Protein AF-0000000066747211 (afdb_homodimer)

Nearest PDB structures (foldseek):
  8fq9-assembly1_A  TM=8.163E-01  e=2.518E-02  Salmonella enterica subsp. enterica serovar Typhimurium
  8tth-assembly1_A  TM=6.979E-01  e=4.435E-02  Staphylococcus aureus
  8wll-assembly1_A  TM=6.899E-01  e=3.371E-01  Homo sapiens
  6btx-assembly1_A  TM=6.266E-01  e=4.268E-01  Bdellovibrio bacteriovorus HD100
  7y1q-assembly1_A  TM=5.645E-01  e=2.816E+00  Mus musculus

Secondary structure (DSSP, 8-state):
-HHHHHHHHHHHTSPPPHHHHHHHHHTTHHHHHHHHHHHHHHHHHHHHHT--HHHHHHHHHHHHHHHHHHHHHHHHHHHHH--HHHHHHHHHHHHHHHHHHHSS--HHHHHHT---HHHHHHHHHHHHHHHHHHHHHHHHHHHHHHHHH---HHHHHHHHHHHHHHHHHHHHHHHHHHHHHHHH-TTS-HHHHHHHH-/-HHHHHHHHHHHTSPPPHHHHHHHHHTTHHHHHHHHHHHHHHHHHHHHHT--HHHHHHHHHHHHHHHHHHHHHHHHHHHHH--HHHHHHHHHHHHHHHHHHHSS--HHHHHHT---HHHHHHHHHHHHHHHHHHHHHHHHHHHHHHHHH---HHHHHHHHHHHHHHHHHHHHHHHHHHHHHHHH-TTS-HHHHHHHH-

InterPro domains:
  IPR036259 MFS transporter superfamily [G3DSA:1.20.1250.20] (20-197)
  IPR036259 MFS transporter superfamily [SSF103473] (18-185)
  IPR039672 Lactose permease-like [PTHR11328] (9-198)

Sequence (396 aa):
MRDNDSSSDAQLDEPLGRVSILSYGSGHMLNDITSSCWFTYLLVFLTDLGLSPGDAAIVMLSGQLADGFTTIFVGELMDRFGHFKLWHAGGSILVAISFSSVFGSCVPCKLMGINTSTLETVGYSTFAAIFNVGWAVTQVAHMSMVNCITSNPTSRVSLVSCRNAFTMVANLSLYGVALVIFTLLQSVNVLVQYRWIAMRDNDSSSDAQLDEPLGRVSILSYGSGHMLNDITSSCWFTYLLVFLTDLGLSPGDAAIVMLSGQLADGFTTIFVGELMDRFGHFKLWHAGGSILVAISFSSVFGSCVPCKLMGINTSTLETVGYSTFAAIFNVGWAVTQVAHMSMVNCITSNPTSRVSLVSCRNAFTMVANLSLYGVALVIFTLLQSVNVLVQYRWIA

pLDDT: mean 93.0, std 8.69, range [41.84, 98.56]

Organism: Zea mays (NCBI:txid4577)

Radius of gyration: 22.65 Å; Cα contacts (8 Å, |Δi|>4): 508; chains: 2; bounding box: 52×70×50 Å

Solvent-accessible surface area (backbone atoms only — not comparable to full-atom values): 19694 Å² total; per-residue (Å²): 116,68,64,60,51,52,51,52,52,50,55,27,48,48,76,70,54,69,66,60,33,51,55,57,12,55,69,51,30,68,56,32,35,51,49,46,46,49,43,49,43,44,52,45,49,38,43,73,75,62,42,50,70,33,48,35,34,49,23,53,36,36,15,51,51,31,23,53,53,34,42,63,51,47,56,57,51,40,69,73,69,45,61,41,66,58,43,25,51,52,13,47,51,39,27,60,58,26,50,59,49,52,67,45,67,49,57,57,26,66,74,69,73,46,92,44,73,67,51,44,38,50,34,43,18,51,31,30,20,49,23,24,34,14,44,28,41,23,50,54,22,54,61,53,42,51,74,72,70,38,68,20,67,68,41,46,51,48,32,53,50,37,29,50,51,34,38,51,48,26,42,51,49,50,42,50,51,44,31,50,49,38,62,70,42,68,88,48,60,65,70,57,50,54,44,68,68,99,117,67,65,59,52,52,53,51,53,50,55,30,47,47,76,69,55,69,66,61,34,52,54,57,13,56,69,51,29,68,55,34,34,52,49,47,48,48,45,49,42,44,53,45,49,37,45,72,72,63,42,50,69,34,49,36,35,49,23,54,38,38,16,50,50,31,23,55,53,37,42,64,51,47,54,56,50,40,69,74,69,47,62,40,66,59,43,25,51,53,12,47,52,40,28,61,58,26,50,59,48,51,67,45,66,47,56,57,27,66,73,69,73,46,90,44,75,66,50,43,38,51,33,44,18,50,31,29,21,50,23,25,34,13,44,26,39,23,52,54,23,54,61,54,42,51,72,72,69,38,70,20,66,69,41,47,52,48,31,52,50,37,28,52,50,34,38,50,50,25,40,51,48,50,41,51,52,44,33,52,47,38,62,73,41,67,88,49,60,66,70,58,50,53,45,68,67,99

Foldseek 3Di:
DVVVVVVVQVVLADADDPVVLLVLLQLCLLLLLLVLLCVPPLLVLCVLVPADNVLSVLLVVLLVVLLVVLLVPLLVVCVVPPPLVVLLVVLSVQLVVLSLQLLDDQPVCVVVVHDDSVSSSVSNSVSSSSNSNSSSSNVSSSLVCLVVRHPHPVNSVSNVVSNVVSSVVSNVVLVVQLVVLCVVPVVDDVSVSSSVSD/DVVVVVVVQVVLADADDPVVLLVLLQLCLLLLLLVLLCVPPLLVLCVLVPADNVLSVLLVVLLVVLLVVLLVPLLVVCVVPPPLVVLLVVLSVQLVVLSLQLLDDQPVCVVVVHDDSVSSSVSNSVSSSSNSNSSSSNVSSSLVCLVVRHPHPVNSVSNVVSNVVSSVVSNVVLVVQLVVLCVVPVVDDVSVSSSVSD

Structure (mmCIF, N/CA/C/O backbone):
data_AF-0000000066747211-model_v1
#
loop_
_entity.id
_entity.type
_entity.pdbx_description
1 polymer 'Major facilitator superfamily protein'
#
loop_
_atom_site.group_PDB
_atom_site.id
_atom_site.type_symbol
_atom_site.label_atom_id
_atom_site.label_alt_id
_atom_site.label_comp_id
_atom_site.label_asym_id
_atom_site.label_entity_id
_atom_site.label_seq_id
_atom_site.pdbx_PDB_ins_code
_atom_site.Cartn_x
_atom_site.Cartn_y
_atom_site.Cartn_z
_atom_site.occupancy
_atom_site.B_iso_or_equiv
_atom_site.auth_seq_id
_atom_site.auth_comp_id
_atom_site.auth_asym_id
_atom_site.auth_atom_id
_atom_site.pdbx_PDB_model_num
ATOM 1 N N . MET A 1 1 ? 21.656 39.344 17.469 1 41.84 1 MET A N 1
ATOM 2 C CA . MET A 1 1 ? 21.328 37.938 17.312 1 41.84 1 MET A CA 1
ATOM 3 C C . MET A 1 1 ? 19.812 37.75 17.203 1 41.84 1 MET A C 1
ATOM 5 O O . MET A 1 1 ? 19.344 36.688 16.797 1 41.84 1 MET A O 1
ATOM 9 N N . ARG A 1 2 ? 19.094 38.562 17.891 1 58.62 2 ARG A N 1
ATOM 10 C CA . ARG A 1 2 ? 17.641 38.531 17.875 1 58.62 2 ARG A CA 1
ATOM 11 C C . ARG A 1 2 ? 17.094 38.969 16.516 1 58.62 2 ARG A C 1
ATOM 13 O O . ARG A 1 2 ? 16.078 38.438 16.047 1 58.62 2 ARG A O 1
ATOM 20 N N . ASP A 1 3 ? 17.703 39.812 15.914 1 57.59 3 ASP A N 1
ATOM 21 C CA . ASP A 1 3 ? 17.203 40.375 14.656 1 57.59 3 ASP A CA 1
ATOM 22 C C . ASP A 1 3 ? 17.328 39.375 13.523 1 57.59 3 ASP A C 1
ATOM 24 O O . ASP A 1 3 ? 16.469 39.312 12.641 1 57.59 3 ASP A O 1
ATOM 28 N N . ASN A 1 4 ? 18.422 38.594 13.539 1 56.56 4 ASN A N 1
ATOM 29 C CA . ASN A 1 4 ? 18.625 37.562 12.516 1 56.56 4 ASN A CA 1
ATOM 30 C C . ASN A 1 4 ? 17.609 36.438 12.641 1 56.56 4 ASN A C 1
ATOM 32 O O . ASN A 1 4 ? 17.188 35.875 11.641 1 56.56 4 ASN A O 1
ATOM 36 N N . ASP A 1 5 ? 17.203 36.219 13.906 1 57.66 5 ASP A N 1
ATOM 37 C CA . ASP A 1 5 ? 16.203 35.188 14.125 1 57.66 5 ASP A CA 1
ATOM 38 C C . ASP A 1 5 ? 14.844 35.594 13.57 1 57.66 5 ASP A C 1
ATOM 40 O O . ASP A 1 5 ? 14.109 34.781 13.023 1 57.66 5 ASP A O 1
ATOM 44 N N . SER A 1 6 ? 14.578 36.906 13.664 1 61.53 6 SER A N 1
ATOM 45 C CA . SER A 1 6 ? 13.305 37.438 13.148 1 61.53 6 SER A CA 1
ATOM 46 C C . SER A 1 6 ? 13.258 37.375 11.633 1 61.53 6 SER A C 1
ATOM 48 O O . SER A 1 6 ? 12.211 37.062 11.047 1 61.53 6 SER A O 1
ATOM 50 N N . SER A 1 7 ? 14.484 37.594 11.047 1 62.22 7 SER A N 1
ATOM 51 C CA . SER A 1 7 ? 14.539 37.562 9.594 1 62.22 7 SER A CA 1
ATOM 52 C C . SER A 1 7 ? 14.406 36.156 9.062 1 62.22 7 SER A C 1
ATOM 54 O O . SER A 1 7 ? 13.789 35.906 8.023 1 62.22 7 SER A O 1
ATOM 56 N N . SER A 1 8 ? 15.031 35.25 9.797 1 62.97 8 SER A N 1
ATOM 57 C CA . SER A 1 8 ? 14.938 33.844 9.391 1 62.97 8 SER A CA 1
ATOM 58 C C . SER A 1 8 ? 13.516 33.312 9.562 1 62.97 8 SER A C 1
ATOM 60 O O . SER A 1 8 ? 13.016 32.594 8.703 1 62.97 8 SER A O 1
ATOM 62 N N . ASP A 1 9 ? 12.898 33.719 10.594 1 65.5 9 ASP A N 1
ATOM 63 C CA . ASP A 1 9 ? 11.523 33.312 10.836 1 65.5 9 ASP A CA 1
ATOM 64 C C . ASP A 1 9 ? 10.578 33.875 9.781 1 65.5 9 ASP A C 1
ATOM 66 O O . ASP A 1 9 ? 9.633 33.219 9.352 1 65.5 9 ASP A O 1
ATOM 70 N N . ALA A 1 10 ? 10.867 35.125 9.398 1 69.44 10 ALA A N 1
ATOM 71 C CA . ALA A 1 10 ? 10.055 35.781 8.375 1 69.44 10 ALA A CA 1
ATOM 72 C C . ALA A 1 10 ? 10.203 35.062 7.027 1 69.44 10 ALA A C 1
ATOM 74 O O . ALA A 1 10 ? 9.234 34.938 6.277 1 69.44 10 ALA A O 1
ATOM 75 N N . GLN A 1 11 ? 11.352 34.656 6.758 1 71.88 11 GLN A N 1
ATOM 76 C CA . GLN A 1 11 ? 11.609 33.969 5.496 1 71.88 11 GLN A CA 1
ATOM 77 C C . GLN A 1 11 ? 10.898 32.625 5.453 1 71.88 11 GLN A C 1
ATOM 79 O O . GLN A 1 11 ? 10.344 32.25 4.422 1 71.88 11 GLN A O 1
ATOM 84 N N . LEU A 1 12 ? 10.844 31.922 6.586 1 79.25 12 LEU A N 1
ATOM 85 C CA . LEU A 1 12 ? 10.172 30.641 6.668 1 79.25 12 LEU A CA 1
ATOM 86 C C . LEU A 1 12 ? 8.656 30.797 6.535 1 79.25 12 LEU A C 1
ATOM 88 O O . LEU A 1 12 ? 7.945 29.844 6.246 1 79.25 12 LEU A O 1
ATOM 92 N N . ASP A 1 13 ? 8.273 32.031 6.52 1 86.62 13 ASP A N 1
ATOM 93 C CA . ASP A 1 13 ? 6.836 32.312 6.465 1 86.62 13 ASP A CA 1
ATOM 94 C C . ASP A 1 13 ? 6.398 32.688 5.051 1 86.62 13 ASP A C 1
ATOM 96 O O . ASP A 1 13 ? 5.203 32.75 4.758 1 86.62 13 ASP A O 1
ATOM 100 N N . GLU A 1 14 ? 7.398 32.938 4.234 1 90.62 14 GLU A N 1
ATOM 101 C CA . GLU A 1 14 ? 7.078 33.312 2.857 1 90.62 14 GLU A CA 1
ATOM 102 C C . GLU A 1 14 ? 6.652 32.094 2.045 1 90.62 14 GLU A C 1
ATOM 104 O O . GLU A 1 14 ? 7.203 31 2.219 1 90.62 14 GLU A O 1
ATOM 109 N N . PRO A 1 15 ? 5.758 32.25 1.077 1 94.12 15 PRO A N 1
ATOM 110 C CA . PRO A 1 15 ? 5.32 31.156 0.226 1 94.12 15 PRO A CA 1
ATOM 111 C C . PRO A 1 15 ? 6.445 30.594 -0.64 1 94.12 15 PRO A C 1
ATOM 113 O O . PRO A 1 15 ? 7.285 31.344 -1.132 1 94.12 15 PRO A O 1
ATOM 116 N N . LEU A 1 16 ? 6.418 29.312 -0.732 1 95.62 16 LEU A N 1
ATOM 117 C CA . LEU A 1 16 ? 7.43 28.609 -1.527 1 95.62 16 LEU A CA 1
ATOM 118 C C . LEU A 1 16 ? 7.129 28.75 -3.018 1 95.62 16 LEU A C 1
ATOM 120 O O . LEU A 1 16 ? 5.969 28.859 -3.414 1 95.62 16 LEU A O 1
ATOM 124 N N . GLY A 1 17 ? 8.242 28.75 -3.73 1 96.12 17 GLY A N 1
ATOM 125 C CA . GLY A 1 17 ? 8.086 28.703 -5.176 1 96.12 17 GLY A CA 1
ATOM 126 C C . GLY A 1 17 ? 7.781 27.312 -5.695 1 96.12 17 GLY A C 1
ATOM 127 O O . GLY A 1 17 ? 7.902 26.328 -4.961 1 96.12 17 GLY A O 1
ATOM 128 N N . ARG A 1 18 ? 7.453 27.234 -6.965 1 97.06 18 ARG A N 1
ATOM 129 C CA . ARG A 1 18 ? 7.051 25.984 -7.602 1 97.06 18 ARG A CA 1
ATOM 130 C C . ARG A 1 18 ? 8.211 24.984 -7.656 1 97.06 18 ARG A C 1
ATOM 132 O O . ARG A 1 18 ? 8.008 23.781 -7.504 1 97.06 18 ARG A O 1
ATOM 139 N N . VAL A 1 19 ? 9.359 25.453 -7.809 1 97.69 19 VAL A N 1
ATOM 140 C CA . VAL A 1 19 ? 10.516 24.578 -7.953 1 97.69 19 VAL A CA 1
ATOM 141 C C . VAL A 1 19 ? 10.773 23.844 -6.645 1 97.69 19 VAL A C 1
ATOM 143 O O . VAL A 1 19 ? 11.07 22.641 -6.648 1 97.69 19 VAL A O 1
ATOM 146 N N . SER A 1 20 ? 10.648 24.547 -5.605 1 97.06 20 SER A N 1
ATOM 147 C CA . SER A 1 20 ? 10.844 23.938 -4.293 1 97.06 20 SER A CA 1
ATOM 148 C C . SER A 1 20 ? 9.773 22.891 -4.004 1 97.06 20 SER A C 1
ATOM 150 O O . SER A 1 20 ? 10.078 21.812 -3.492 1 97.06 20 SER A O 1
ATOM 152 N N . ILE A 1 21 ? 8.57 23.156 -4.391 1 98 21 ILE A N 1
ATOM 153 C CA . ILE A 1 21 ? 7.445 22.25 -4.16 1 98 21 ILE A CA 1
ATOM 154 C C . ILE A 1 21 ? 7.609 20.984 -4.996 1 98 21 ILE A C 1
ATOM 156 O O . ILE A 1 21 ? 7.469 19.875 -4.488 1 98 21 ILE A O 1
ATOM 160 N N . LEU A 1 22 ? 8.016 21.156 -6.199 1 98.19 22 LEU A N 1
ATOM 161 C CA . LEU A 1 22 ? 8.203 20.031 -7.098 1 98.19 22 LEU A CA 1
ATOM 162 C C . LEU A 1 22 ? 9.398 19.188 -6.668 1 98.19 22 LEU A C 1
ATOM 164 O O . LEU A 1 22 ? 9.352 17.953 -6.754 1 98.19 22 LEU A O 1
ATOM 168 N N . SER A 1 23 ? 10.43 19.859 -6.207 1 97.69 23 SER A N 1
ATOM 169 C CA . SER A 1 23 ? 11.625 19.141 -5.754 1 97.69 23 SER A CA 1
ATOM 170 C C . SER A 1 23 ? 11.312 18.281 -4.539 1 97.69 23 SER A C 1
ATOM 172 O O . SER A 1 23 ? 11.711 17.109 -4.484 1 97.69 23 SER A O 1
ATOM 174 N N . TYR A 1 24 ? 10.586 18.797 -3.633 1 98 24 TYR A N 1
ATOM 175 C CA . TYR A 1 24 ? 10.188 18.016 -2.467 1 98 24 TYR A CA 1
ATOM 176 C C . TYR A 1 24 ? 9.289 16.859 -2.871 1 98 24 TYR A C 1
ATOM 178 O O . TYR A 1 24 ? 9.523 15.711 -2.465 1 98 24 TYR A O 1
ATOM 186 N N . GLY A 1 25 ? 8.289 17.141 -3.652 1 97.88 25 GLY A N 1
ATOM 187 C CA . GLY A 1 25 ? 7.309 16.125 -4.02 1 97.88 25 GLY A CA 1
ATOM 188 C C . GLY A 1 25 ? 7.918 14.938 -4.73 1 97.88 25 GLY A C 1
ATOM 189 O O . GLY A 1 25 ? 7.48 13.797 -4.535 1 97.88 25 GLY A O 1
ATOM 190 N N . SER A 1 26 ? 8.953 15.156 -5.469 1 97.88 26 SER A N 1
ATOM 191 C CA . SER A 1 26 ? 9.555 14.078 -6.246 1 97.88 26 SER A CA 1
ATOM 192 C C . SER A 1 26 ? 10.516 13.25 -5.398 1 97.88 26 SER A C 1
ATOM 194 O O . SER A 1 26 ? 10.922 12.156 -5.793 1 97.88 26 SER A O 1
ATOM 196 N N . GLY A 1 27 ? 10.828 13.711 -4.227 1 97.5 27 GLY A N 1
ATOM 197 C CA . GLY A 1 27 ? 11.875 13.117 -3.408 1 97.5 27 GLY A CA 1
ATOM 198 C C . GLY A 1 27 ? 11.492 11.766 -2.84 1 97.5 27 GLY A C 1
ATOM 199 O O . GLY A 1 27 ? 12.359 11.008 -2.395 1 97.5 27 GLY A O 1
ATOM 200 N N . HIS A 1 28 ? 10.234 11.477 -2.914 1 97.38 28 HIS A N 1
ATOM 201 C CA . HIS A 1 28 ? 9.781 10.227 -2.309 1 97.38 28 HIS A CA 1
ATOM 202 C C . HIS A 1 28 ? 9.352 9.227 -3.373 1 97.38 28 HIS A C 1
ATOM 204 O O . HIS A 1 28 ? 8.891 8.125 -3.047 1 97.38 28 HIS A O 1
ATOM 210 N N . MET A 1 29 ? 9.523 9.523 -4.578 1 97.31 29 MET A N 1
ATOM 211 C CA . MET A 1 29 ? 8.969 8.734 -5.672 1 97.31 29 MET A CA 1
ATOM 212 C C . MET A 1 29 ? 9.648 7.363 -5.746 1 97.31 29 MET A C 1
ATOM 214 O O . MET A 1 29 ? 9 6.363 -6.059 1 97.31 29 MET A O 1
ATOM 218 N N . LEU A 1 30 ? 10.977 7.324 -5.508 1 97 30 LEU A N 1
ATOM 219 C CA . LEU A 1 30 ? 11.656 6.035 -5.496 1 97 30 LEU A CA 1
ATOM 220 C C . LEU A 1 30 ? 11 5.078 -4.508 1 97 30 LEU A C 1
ATOM 222 O O . LEU A 1 30 ? 10.734 3.922 -4.84 1 97 30 LEU A O 1
ATOM 226 N N . ASN A 1 31 ? 10.719 5.594 -3.344 1 98.06 31 ASN A N 1
ATOM 227 C CA . ASN A 1 31 ? 10.062 4.797 -2.312 1 98.06 31 ASN A CA 1
ATOM 228 C C . ASN A 1 31 ? 8.672 4.355 -2.748 1 98.06 31 ASN A C 1
ATOM 230 O O . ASN A 1 31 ? 8.258 3.227 -2.48 1 98.06 31 ASN A O 1
ATOM 234 N N . ASP A 1 32 ? 8.016 5.191 -3.416 1 97.88 32 ASP A N 1
ATOM 235 C CA . ASP A 1 32 ? 6.652 4.895 -3.848 1 97.88 32 ASP A CA 1
ATOM 236 C C . ASP A 1 32 ? 6.637 3.791 -4.902 1 97.88 32 ASP A C 1
ATOM 238 O O . ASP A 1 32 ? 5.848 2.848 -4.809 1 97.88 32 ASP A O 1
ATOM 242 N N . ILE A 1 33 ? 7.488 3.908 -5.836 1 97.56 33 ILE A N 1
ATOM 243 C CA . ILE A 1 33 ? 7.512 2.928 -6.914 1 97.56 33 ILE A CA 1
ATOM 244 C C . ILE A 1 33 ? 7.957 1.571 -6.371 1 97.56 33 ILE A C 1
ATOM 246 O O . ILE A 1 33 ? 7.359 0.541 -6.695 1 97.56 33 ILE A O 1
ATOM 250 N N . THR A 1 34 ? 8.961 1.561 -5.555 1 97.75 34 THR A N 1
ATOM 251 C CA . THR A 1 34 ? 9.484 0.297 -5.047 1 97.75 34 THR A CA 1
ATOM 252 C C . THR A 1 34 ? 8.492 -0.352 -4.086 1 97.75 34 THR A C 1
ATOM 254 O O . THR A 1 34 ? 8.359 -1.577 -4.055 1 97.75 34 THR A O 1
ATOM 257 N N . SER A 1 35 ? 7.816 0.491 -3.312 1 96.94 35 SER A N 1
ATOM 258 C CA . SER A 1 35 ? 6.824 -0.077 -2.404 1 96.94 35 SER A CA 1
ATOM 259 C C . SER A 1 35 ? 5.637 -0.65 -3.17 1 96.94 35 SER A C 1
ATOM 261 O O . SER A 1 35 ? 5.113 -1.709 -2.816 1 96.94 35 SER A O 1
ATOM 263 N N . SER A 1 36 ? 5.227 0.035 -4.203 1 96.81 36 SER A N 1
ATOM 264 C CA . SER A 1 36 ? 4.156 -0.496 -5.039 1 96.81 36 SER A CA 1
ATOM 265 C C . SER A 1 36 ? 4.539 -1.845 -5.641 1 96.81 36 SER A C 1
ATOM 267 O O . SER A 1 36 ? 3.732 -2.777 -5.652 1 96.81 36 SER A O 1
ATOM 269 N N . CYS A 1 37 ? 5.719 -1.964 -6.102 1 97.44 37 CYS A N 1
ATOM 270 C CA . CYS A 1 37 ? 6.23 -3.207 -6.672 1 97.44 37 CYS A CA 1
ATOM 271 C C . CYS A 1 37 ? 6.309 -4.301 -5.613 1 97.44 37 CYS A C 1
ATOM 273 O O . CYS A 1 37 ? 5.883 -5.434 -5.852 1 97.44 37 CYS A O 1
ATOM 275 N N . TRP A 1 38 ? 6.832 -3.895 -4.48 1 97.44 38 TRP A N 1
ATOM 276 C CA . TRP A 1 38 ? 6.984 -4.836 -3.375 1 97.44 38 TRP A CA 1
ATOM 277 C C . TRP A 1 38 ? 5.633 -5.395 -2.943 1 97.44 38 TRP A C 1
ATOM 279 O O . TRP A 1 38 ? 5.453 -6.613 -2.857 1 97.44 38 TRP A O 1
ATOM 289 N N . PHE A 1 39 ? 4.641 -4.582 -2.826 1 95.5 39 PHE A N 1
ATOM 290 C CA . PHE A 1 39 ? 3.34 -4.98 -2.305 1 95.5 39 PHE A CA 1
ATOM 291 C C . PHE A 1 39 ? 2.553 -5.758 -3.352 1 95.5 39 PHE A C 1
ATOM 293 O O . PHE A 1 39 ? 1.788 -6.664 -3.014 1 95.5 39 PHE A O 1
ATOM 300 N N . THR A 1 40 ? 2.812 -5.465 -4.555 1 95.81 40 THR A N 1
ATOM 301 C CA . THR A 1 40 ? 1.988 -6.078 -5.59 1 95.81 40 THR A CA 1
ATOM 302 C C . THR A 1 40 ? 2.611 -7.383 -6.074 1 95.81 40 THR A C 1
ATOM 304 O O . THR A 1 40 ? 1.901 -8.359 -6.34 1 95.81 40 THR A O 1
ATOM 307 N N . TYR A 1 41 ? 3.945 -7.469 -6.145 1 97.19 41 TYR A N 1
ATOM 308 C CA . TYR A 1 41 ? 4.5 -8.547 -6.957 1 97.19 41 TYR A CA 1
ATOM 309 C C . TYR A 1 41 ? 5.379 -9.461 -6.117 1 97.19 41 TYR A C 1
ATOM 311 O O . TYR A 1 41 ? 5.727 -10.562 -6.547 1 97.19 41 TYR A O 1
ATOM 319 N N . LEU A 1 42 ? 5.766 -9.102 -4.918 1 97.5 42 LEU A N 1
ATOM 320 C CA . LEU A 1 42 ? 6.734 -9.914 -4.199 1 97.5 42 LEU A CA 1
ATOM 321 C C . LEU A 1 42 ? 6.137 -11.273 -3.838 1 97.5 42 LEU A C 1
ATOM 323 O O . LEU A 1 42 ? 6.773 -12.312 -4.039 1 97.5 42 LEU A O 1
ATOM 327 N N . LEU A 1 43 ? 4.918 -11.258 -3.379 1 96.94 43 LEU A N 1
ATOM 328 C CA . LEU A 1 43 ? 4.309 -12.516 -2.963 1 96.94 43 LEU A CA 1
ATOM 329 C C . LEU A 1 43 ? 4.168 -13.469 -4.145 1 96.94 43 LEU A C 1
ATOM 331 O O . LEU A 1 43 ? 4.508 -14.648 -4.043 1 96.94 43 LEU A O 1
ATOM 335 N N . VAL A 1 44 ? 3.678 -13.008 -5.266 1 96.38 44 VAL A N 1
ATOM 336 C CA . VAL A 1 44 ? 3.486 -13.859 -6.438 1 96.38 44 VAL A CA 1
ATOM 337 C C . VAL A 1 44 ? 4.84 -14.32 -6.969 1 96.38 44 VAL A C 1
ATOM 339 O O . VAL A 1 44 ? 4.977 -15.445 -7.441 1 96.38 44 VAL A O 1
ATOM 342 N N . PHE A 1 45 ? 5.859 -13.477 -6.848 1 97.5 45 PHE A N 1
ATOM 343 C CA . PHE A 1 45 ? 7.223 -13.844 -7.219 1 97.5 45 PHE A CA 1
ATOM 344 C C . PHE A 1 45 ? 7.719 -15 -6.355 1 97.5 45 PHE A C 1
ATOM 346 O O . PHE A 1 45 ? 8.25 -15.984 -6.875 1 97.5 45 PHE A O 1
ATOM 353 N N . LEU A 1 46 ? 7.539 -14.906 -5.117 1 96.81 46 LEU A N 1
ATOM 354 C CA . LEU A 1 46 ? 8.023 -15.914 -4.18 1 96.81 46 LEU A CA 1
ATOM 355 C C . LEU A 1 46 ? 7.316 -17.25 -4.398 1 96.81 46 LEU A C 1
ATOM 357 O O . LEU A 1 46 ? 7.949 -18.297 -4.367 1 96.81 46 LEU A O 1
ATOM 361 N N . THR A 1 47 ? 6.016 -17.203 -4.617 1 96.06 47 THR A N 1
ATOM 362 C CA . THR A 1 47 ? 5.281 -18.438 -4.832 1 96.06 47 THR A CA 1
ATOM 363 C C . THR A 1 47 ? 5.625 -19.047 -6.191 1 96.06 47 THR A C 1
ATOM 365 O O . THR A 1 47 ? 5.711 -20.266 -6.328 1 96.06 47 THR A O 1
ATOM 368 N N . ASP A 1 48 ? 5.863 -18.203 -7.184 1 95.25 48 ASP A N 1
ATOM 369 C CA . ASP A 1 48 ? 6.281 -18.688 -8.492 1 95.25 48 ASP A CA 1
ATOM 370 C C . ASP A 1 48 ? 7.691 -19.266 -8.438 1 95.25 48 ASP A C 1
ATOM 372 O O . ASP A 1 48 ? 8.039 -20.141 -9.242 1 95.25 48 ASP A O 1
ATOM 376 N N . LEU A 1 49 ? 8.5 -18.797 -7.543 1 94.31 49 LEU A N 1
ATOM 377 C CA . LEU A 1 49 ? 9.836 -19.328 -7.328 1 94.31 49 LEU A CA 1
ATOM 378 C C . LEU A 1 49 ? 9.781 -20.719 -6.719 1 94.31 49 LEU A C 1
ATOM 380 O O . LEU A 1 49 ? 10.758 -21.469 -6.777 1 94.31 49 LEU A O 1
ATOM 384 N N . GLY A 1 50 ? 8.648 -21 -5.98 1 94 50 GLY A N 1
ATOM 385 C CA . GLY A 1 50 ? 8.477 -22.344 -5.449 1 94 50 GLY A CA 1
ATOM 386 C C . GLY A 1 50 ? 8.305 -22.375 -3.941 1 94 50 GLY A C 1
ATOM 387 O O . GLY A 1 50 ? 8.125 -23.438 -3.352 1 94 50 GLY A O 1
ATOM 388 N N . LEU A 1 51 ? 8.312 -21.25 -3.352 1 95.88 51 LEU A N 1
ATOM 389 C CA . LEU A 1 51 ? 8.062 -21.219 -1.916 1 95.88 51 LEU A CA 1
ATOM 390 C C . LEU A 1 51 ? 6.605 -21.562 -1.617 1 95.88 51 LEU A C 1
ATOM 392 O O . LEU A 1 51 ? 5.703 -21.156 -2.352 1 95.88 51 LEU A O 1
ATOM 396 N N . SER A 1 52 ? 6.449 -22.25 -0.482 1 95.88 52 SER A N 1
ATOM 397 C CA . SER A 1 52 ? 5.082 -22.5 -0.037 1 95.88 52 SER A CA 1
ATOM 398 C C . SER A 1 52 ? 4.387 -21.188 0.347 1 95.88 52 SER A C 1
ATOM 400 O O . SER A 1 52 ? 5.043 -20.203 0.671 1 95.88 52 SER A O 1
ATOM 402 N N . PRO A 1 53 ? 3.084 -21.203 0.31 1 95.31 53 PRO A N 1
ATOM 403 C CA . PRO A 1 53 ? 2.355 -20 0.748 1 95.31 53 PRO A CA 1
ATOM 404 C C . PRO A 1 53 ? 2.736 -19.562 2.16 1 95.31 53 PRO A C 1
ATOM 406 O O . PRO A 1 53 ? 2.873 -18.375 2.424 1 95.31 53 PRO A O 1
ATOM 409 N N . GLY A 1 54 ? 2.941 -20.5 2.982 1 95.81 54 GLY A N 1
ATOM 410 C CA . GLY A 1 54 ? 3.361 -20.188 4.34 1 95.81 54 GLY A CA 1
ATOM 411 C C . GLY A 1 54 ? 4.727 -19.531 4.406 1 95.81 54 GLY A C 1
ATOM 412 O O . GLY A 1 54 ? 4.906 -18.516 5.098 1 95.81 54 GLY A O 1
ATOM 413 N N . ASP A 1 55 ? 5.676 -20.109 3.699 1 97.12 55 ASP A N 1
ATOM 414 C CA . ASP A 1 55 ? 7.023 -19.547 3.678 1 97.12 55 ASP A CA 1
ATOM 415 C C . ASP A 1 55 ? 7.023 -18.141 3.066 1 97.12 55 ASP A C 1
ATOM 417 O O . ASP A 1 55 ? 7.723 -17.25 3.549 1 97.12 55 ASP A O 1
ATOM 421 N N . ALA A 1 56 ? 6.258 -17.984 2.01 1 97.5 56 ALA A N 1
ATOM 422 C CA . ALA A 1 56 ? 6.148 -16.672 1.389 1 97.5 56 ALA A CA 1
ATOM 423 C C . ALA A 1 56 ? 5.512 -15.664 2.346 1 97.5 56 ALA A C 1
ATOM 425 O O . ALA A 1 56 ? 5.922 -14.5 2.398 1 97.5 56 ALA A O 1
ATOM 426 N N . ALA A 1 57 ? 4.539 -16.125 3.127 1 97.06 57 ALA A N 1
ATOM 427 C CA . ALA A 1 57 ? 3.889 -15.266 4.109 1 97.06 57 ALA A CA 1
ATOM 428 C C . ALA A 1 57 ? 4.871 -14.836 5.199 1 97.06 57 ALA A C 1
ATOM 430 O O . ALA A 1 57 ? 4.789 -13.719 5.715 1 97.06 57 ALA A O 1
ATOM 431 N N . ILE A 1 58 ? 5.758 -15.664 5.551 1 97.94 58 ILE A N 1
ATOM 432 C CA . ILE A 1 58 ? 6.793 -15.336 6.531 1 97.94 58 ILE A CA 1
ATOM 433 C C . ILE A 1 58 ? 7.664 -14.203 6 1 97.94 58 ILE A C 1
ATOM 435 O O . ILE A 1 58 ? 8 -13.273 6.742 1 97.94 58 ILE A O 1
ATOM 439 N N . VAL A 1 59 ? 8.008 -14.289 4.742 1 97.94 59 VAL A N 1
ATOM 440 C CA . VAL A 1 59 ? 8.82 -13.242 4.125 1 97.94 59 VAL A CA 1
ATOM 441 C C . VAL A 1 59 ? 8.078 -11.914 4.176 1 97.94 59 VAL A C 1
ATOM 443 O O . VAL A 1 59 ? 8.641 -10.891 4.578 1 97.94 59 VAL A O 1
ATOM 446 N N . MET A 1 60 ? 6.805 -11.953 3.816 1 98.19 60 MET A N 1
ATOM 447 C CA . MET A 1 60 ? 6.004 -10.734 3.818 1 98.19 60 MET A CA 1
ATOM 448 C C . MET A 1 60 ? 5.887 -10.164 5.227 1 98.19 60 MET A C 1
ATOM 450 O O . MET A 1 60 ? 6.027 -8.953 5.422 1 98.19 60 MET A O 1
ATOM 454 N N . LEU A 1 61 ? 5.645 -10.992 6.148 1 98 61 LEU A N 1
ATOM 455 C CA . LEU A 1 61 ? 5.5 -10.562 7.535 1 98 61 LEU A CA 1
ATOM 456 C C . LEU A 1 61 ? 6.801 -9.969 8.055 1 98 61 LEU A C 1
ATOM 458 O O . LEU A 1 61 ? 6.785 -8.969 8.781 1 98 61 LEU A O 1
ATOM 462 N N . SER A 1 62 ? 7.895 -10.594 7.707 1 98.25 62 SER A N 1
ATOM 463 C CA . SER A 1 62 ? 9.195 -10.086 8.133 1 98.25 62 SER A CA 1
ATOM 464 C C . SER A 1 62 ? 9.391 -8.641 7.699 1 98.25 62 SER A C 1
ATOM 466 O O . SER A 1 62 ? 9.836 -7.801 8.492 1 98.25 62 SER A O 1
ATOM 468 N N . GLY A 1 63 ? 9.078 -8.359 6.465 1 98.25 63 GLY A N 1
ATOM 469 C CA . GLY A 1 63 ? 9.172 -6.992 5.977 1 98.25 63 GLY A CA 1
ATOM 470 C C . GLY A 1 63 ? 8.273 -6.023 6.715 1 98.25 63 GLY A C 1
ATOM 471 O O . GLY A 1 63 ? 8.695 -4.926 7.082 1 98.25 63 GLY A O 1
ATOM 472 N N . GLN A 1 64 ? 7.09 -6.445 6.996 1 97.75 64 GLN A N 1
ATOM 473 C CA . GLN A 1 64 ? 6.113 -5.559 7.617 1 97.75 64 GLN A CA 1
ATOM 474 C C . GLN A 1 64 ? 6.438 -5.328 9.094 1 97.75 64 GLN A C 1
ATOM 476 O O . GLN A 1 64 ? 6.223 -4.23 9.617 1 97.75 64 GLN A O 1
ATOM 481 N N . LEU A 1 65 ? 6.918 -6.32 9.734 1 97.69 65 LEU A N 1
ATOM 482 C CA . LEU A 1 65 ? 7.383 -6.145 11.102 1 97.69 65 LEU A CA 1
ATOM 483 C C . LEU A 1 65 ? 8.555 -5.172 11.164 1 97.69 65 LEU A C 1
ATOM 485 O O . LEU A 1 65 ? 8.594 -4.285 12.023 1 97.69 65 LEU A O 1
ATOM 489 N N . ALA A 1 66 ? 9.477 -5.328 10.273 1 98.31 66 ALA A N 1
ATOM 490 C CA . ALA A 1 66 ? 10.625 -4.422 10.211 1 98.31 66 ALA A CA 1
ATOM 491 C C . ALA A 1 66 ? 10.164 -2.984 9.969 1 98.31 66 ALA A C 1
ATOM 493 O O . ALA A 1 66 ? 10.688 -2.051 10.578 1 98.31 66 ALA A O 1
ATOM 494 N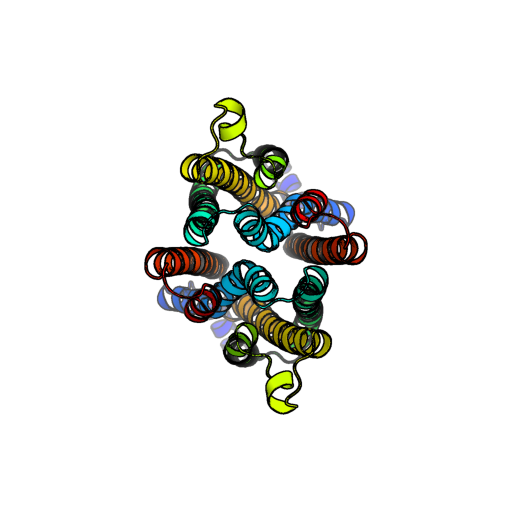 N . ASP A 1 67 ? 9.258 -2.852 9.102 1 97.38 67 ASP A N 1
ATOM 495 C CA . ASP A 1 67 ? 8.703 -1.532 8.82 1 97.38 67 ASP A CA 1
ATOM 496 C C . ASP A 1 67 ? 8.086 -0.912 10.07 1 97.38 67 ASP A C 1
ATOM 498 O O . ASP A 1 67 ? 8.414 0.221 10.43 1 97.38 67 ASP A O 1
ATOM 502 N N . GLY A 1 68 ? 7.188 -1.677 10.711 1 95.44 68 GLY A N 1
ATOM 503 C CA . GLY A 1 68 ? 6.535 -1.182 11.906 1 95.44 68 GLY A CA 1
ATOM 504 C C . GLY A 1 68 ? 7.508 -0.791 13 1 95.44 68 GLY A C 1
ATOM 505 O O . GLY A 1 68 ? 7.418 0.305 13.562 1 95.44 68 GLY A O 1
ATOM 506 N N . PHE A 1 69 ? 8.43 -1.587 13.273 1 96.06 69 PHE A N 1
ATOM 507 C CA . PHE A 1 69 ? 9.43 -1.334 14.305 1 96.06 69 PHE A CA 1
ATOM 508 C C . PHE A 1 69 ? 10.273 -0.118 13.945 1 96.06 69 PHE A C 1
ATOM 510 O O . PHE A 1 69 ? 10.484 0.763 14.781 1 96.06 69 PHE A O 1
ATOM 517 N N . THR A 1 70 ? 10.703 -0.077 12.758 1 97.5 70 THR A N 1
ATOM 518 C CA . THR A 1 70 ? 11.578 1.012 12.336 1 97.5 70 THR A CA 1
ATOM 519 C C . THR A 1 70 ? 10.836 2.344 12.359 1 97.5 70 THR A C 1
ATOM 521 O O . THR A 1 70 ? 11.383 3.363 12.781 1 97.5 70 THR A O 1
ATOM 524 N N . THR A 1 71 ? 9.648 2.314 11.961 1 94.44 71 THR A N 1
ATOM 525 C CA . THR A 1 71 ? 8.859 3.539 11.938 1 94.44 71 THR A CA 1
ATOM 526 C C . THR A 1 71 ? 8.742 4.133 13.336 1 94.44 71 THR A C 1
ATOM 528 O O . THR A 1 71 ? 8.93 5.34 13.523 1 94.44 71 THR A O 1
ATOM 531 N N . ILE A 1 72 ? 8.469 3.363 14.281 1 90.5 72 ILE A N 1
ATOM 532 C CA . ILE A 1 72 ? 8.289 3.82 15.656 1 90.5 72 ILE A CA 1
ATOM 533 C C . ILE A 1 72 ? 9.625 4.32 16.203 1 90.5 72 ILE A C 1
ATOM 535 O O . ILE A 1 72 ? 9.695 5.406 16.781 1 90.5 72 ILE A O 1
ATOM 539 N N . PHE A 1 73 ? 10.688 3.729 15.93 1 93.69 73 PHE A N 1
ATOM 540 C CA . PHE A 1 73 ? 11.977 4.027 16.547 1 93.69 73 PHE A CA 1
ATOM 541 C C . PHE A 1 73 ? 12.672 5.168 15.812 1 93.69 73 PHE A C 1
ATOM 543 O O . PHE A 1 73 ? 13.273 6.039 16.438 1 93.69 73 PHE A O 1
ATOM 550 N N . VAL A 1 74 ? 12.578 5.137 14.555 1 93.5 74 VAL A N 1
ATOM 551 C CA . VAL A 1 74 ? 13.32 6.117 13.773 1 93.5 74 VAL A CA 1
ATOM 552 C C . VAL A 1 74 ? 12.719 7.508 13.984 1 93.5 74 VAL A C 1
ATOM 554 O O . VAL A 1 74 ? 13.438 8.508 13.945 1 93.5 74 VAL A O 1
ATOM 557 N N . GLY A 1 75 ? 11.469 7.582 14.203 1 86.56 75 GLY A N 1
ATOM 558 C CA . GLY A 1 75 ? 10.875 8.867 14.547 1 86.56 75 GLY A CA 1
ATOM 559 C C . GLY A 1 75 ? 11.523 9.516 15.75 1 86.56 75 GLY A C 1
ATOM 560 O O . GLY A 1 75 ? 11.875 10.695 15.711 1 86.56 75 GLY A O 1
ATOM 561 N N . GLU A 1 76 ? 11.727 8.781 16.766 1 89.25 76 GLU A N 1
ATOM 562 C CA . GLU A 1 76 ? 12.352 9.297 17.984 1 89.25 76 GLU A CA 1
ATOM 563 C C . GLU A 1 76 ? 13.82 9.641 17.734 1 89.25 76 GLU A C 1
ATOM 565 O O . GLU A 1 76 ? 14.312 10.664 18.234 1 89.25 76 GLU A O 1
ATOM 570 N N . LEU A 1 77 ? 14.461 8.812 17.031 1 91.06 77 LEU A N 1
ATOM 571 C CA . LEU A 1 77 ? 15.883 9.016 16.75 1 91.06 77 LEU A CA 1
ATOM 572 C C . LEU A 1 77 ? 16.094 10.289 15.938 1 91.06 77 LEU A C 1
ATOM 574 O O . LEU A 1 77 ? 17.031 11.055 16.219 1 91.06 77 LEU A O 1
ATOM 578 N N . MET A 1 78 ? 15.273 10.5 15.023 1 90.69 78 MET A N 1
ATOM 579 C CA . MET A 1 78 ? 15.406 11.68 14.164 1 90.69 78 MET A CA 1
ATOM 580 C C . MET A 1 78 ? 15.102 12.953 14.938 1 90.69 78 MET A C 1
ATOM 582 O O . MET A 1 78 ? 15.695 14 14.672 1 90.69 78 MET A O 1
ATOM 586 N N . ASP A 1 79 ? 14.219 12.812 15.883 1 86.88 79 ASP A N 1
ATOM 587 C CA . ASP A 1 79 ? 13.922 13.969 16.719 1 86.88 79 ASP A CA 1
ATOM 588 C C . ASP A 1 79 ? 15.133 14.359 17.562 1 86.88 79 ASP A C 1
ATOM 590 O O . ASP A 1 79 ? 15.367 15.547 17.812 1 86.88 79 ASP A O 1
ATOM 594 N N . ARG A 1 80 ? 15.891 13.445 17.938 1 90.19 80 ARG A N 1
ATOM 595 C CA . ARG A 1 80 ? 17.031 13.68 18.828 1 90.19 80 ARG A CA 1
ATOM 596 C C . ARG A 1 80 ? 18.25 14.164 18.047 1 90.19 80 ARG A C 1
ATOM 598 O O . ARG A 1 80 ? 18.984 15.039 18.5 1 90.19 80 ARG A O 1
ATOM 605 N N . PHE A 1 81 ? 18.422 13.594 16.891 1 89.12 81 PHE A N 1
ATOM 606 C CA . PHE A 1 81 ? 19.672 13.836 16.188 1 89.12 81 PHE A CA 1
ATOM 607 C C . PHE A 1 81 ? 19.484 14.867 15.094 1 89.12 81 PHE A C 1
ATOM 609 O O . PHE A 1 81 ? 20.453 15.523 14.672 1 89.12 81 PHE A O 1
ATOM 616 N N . GLY A 1 82 ? 18.297 14.93 14.648 1 86.81 82 GLY A N 1
ATOM 617 C CA . GLY A 1 82 ? 18.047 15.812 13.516 1 86.81 82 GLY A CA 1
ATOM 618 C C . GLY A 1 82 ? 18.641 15.312 12.219 1 86.81 82 GLY A C 1
ATOM 619 O O . GLY A 1 82 ? 18.609 14.109 11.93 1 86.81 82 GLY A O 1
ATOM 620 N N . HIS A 1 83 ? 18.969 16.156 11.234 1 92.25 83 HIS A N 1
ATOM 621 C CA . HIS A 1 83 ? 19.609 15.852 9.961 1 92.25 83 HIS A CA 1
ATOM 622 C C . HIS A 1 83 ? 18.703 14.992 9.078 1 92.25 83 HIS A C 1
ATOM 624 O O . HIS A 1 83 ? 19.141 13.953 8.57 1 92.25 83 HIS A O 1
ATOM 630 N N . PHE A 1 84 ? 17.609 15.375 8.805 1 93.88 84 PHE A N 1
ATOM 631 C CA . PHE A 1 84 ? 16.594 14.633 8.07 1 93.88 84 PHE A CA 1
ATOM 632 C C . PHE A 1 84 ? 17.078 14.305 6.66 1 93.88 84 PHE A C 1
ATOM 634 O O . PHE A 1 84 ? 16.766 13.234 6.129 1 93.88 84 PHE A O 1
ATOM 641 N N . LYS A 1 85 ? 17.891 15.164 6.145 1 94.62 85 LYS A N 1
ATOM 642 C CA . LYS A 1 85 ? 18.391 14.938 4.789 1 94.62 85 LYS A CA 1
ATOM 643 C C . LYS A 1 85 ? 19.344 13.742 4.742 1 94.62 85 LYS A C 1
ATOM 645 O O . LYS A 1 85 ? 19.344 12.984 3.77 1 94.62 85 LYS A O 1
ATOM 650 N N . LEU A 1 86 ? 20.094 13.633 5.754 1 95.81 86 LEU A N 1
ATOM 651 C CA . LEU A 1 86 ? 21.031 12.516 5.812 1 95.81 86 LEU A CA 1
ATOM 652 C C . LEU A 1 86 ? 20.281 11.195 6.004 1 95.81 86 LEU A C 1
ATOM 654 O O . LEU A 1 86 ? 20.641 10.188 5.398 1 95.81 86 LEU A O 1
ATOM 658 N N . TRP A 1 87 ? 19.266 11.211 6.848 1 96.94 87 TRP A N 1
ATOM 659 C CA . TRP A 1 87 ? 18.422 10.031 7.035 1 96.94 87 TRP A CA 1
ATOM 660 C C . TRP A 1 87 ? 17.734 9.648 5.734 1 96.94 87 TRP A C 1
ATOM 662 O O . TRP A 1 87 ? 17.672 8.469 5.379 1 96.94 87 TRP A O 1
ATOM 672 N N . HIS A 1 88 ? 17.203 10.625 5.07 1 98 88 HIS A N 1
ATOM 673 C CA . HIS A 1 88 ? 16.531 10.398 3.801 1 98 88 HIS A CA 1
ATOM 674 C C . HIS A 1 88 ? 17.469 9.781 2.771 1 98 88 HIS A C 1
ATOM 676 O O . HIS A 1 88 ? 17.109 8.797 2.113 1 98 88 HIS A O 1
ATOM 682 N N . ALA A 1 89 ? 18.672 10.32 2.652 1 97.75 89 ALA A N 1
ATOM 683 C CA . ALA A 1 89 ? 19.672 9.805 1.708 1 97.75 89 ALA A CA 1
ATOM 684 C C . ALA A 1 89 ? 20.078 8.375 2.059 1 97.75 89 ALA A C 1
ATOM 686 O O . ALA A 1 89 ? 20.109 7.504 1.188 1 97.75 89 ALA A O 1
ATOM 687 N N . GLY A 1 90 ? 20.375 8.188 3.322 1 97.56 90 GLY A N 1
ATOM 688 C CA . GLY A 1 90 ? 20.75 6.855 3.764 1 97.56 90 GLY A CA 1
ATOM 689 C C . GLY A 1 90 ? 19.672 5.82 3.539 1 97.56 90 GLY A C 1
ATOM 690 O O . GLY A 1 90 ? 19.938 4.723 3.047 1 97.56 90 GLY A O 1
ATOM 691 N N . GLY A 1 91 ? 18.406 6.188 3.932 1 98.31 91 GLY A N 1
ATOM 692 C CA . GLY A 1 91 ? 17.297 5.293 3.688 1 98.31 91 GLY A CA 1
ATOM 693 C C . GLY A 1 91 ? 17.078 4.992 2.215 1 98.31 91 GLY A C 1
ATOM 694 O O . GLY A 1 91 ? 16.828 3.846 1.839 1 98.31 91 GLY A O 1
ATOM 695 N N . SER A 1 92 ? 17.219 5.965 1.365 1 98.25 92 SER A N 1
ATOM 696 C CA . SER A 1 92 ? 17.031 5.801 -0.072 1 98.25 92 SER A CA 1
ATOM 697 C C . SER A 1 92 ? 18.094 4.883 -0.67 1 98.25 92 SER A C 1
ATOM 699 O O . SER A 1 92 ? 17.781 4.055 -1.531 1 98.25 92 SER A O 1
ATOM 701 N N . ILE A 1 93 ? 19.281 5.004 -0.237 1 97.88 93 ILE A N 1
ATOM 702 C CA . ILE A 1 93 ? 20.359 4.141 -0.705 1 97.88 93 ILE A CA 1
ATOM 703 C C . ILE A 1 93 ? 20.078 2.701 -0.278 1 97.88 93 ILE A C 1
ATOM 705 O O . ILE A 1 93 ? 20.219 1.773 -1.078 1 97.88 93 ILE A O 1
ATOM 709 N N . LEU A 1 94 ? 19.641 2.572 0.933 1 98 94 LEU A N 1
ATOM 710 C CA . LEU A 1 94 ? 19.344 1.24 1.441 1 98 94 LEU A CA 1
ATOM 711 C C . LEU A 1 94 ? 18.203 0.607 0.651 1 98 94 LEU A C 1
ATOM 713 O O . LEU A 1 94 ? 18.25 -0.576 0.31 1 98 94 LEU A O 1
ATOM 717 N N . VAL A 1 95 ? 17.203 1.358 0.304 1 98.12 95 VAL A N 1
ATOM 718 C CA . VAL A 1 95 ? 16.062 0.894 -0.489 1 98.12 95 VAL A CA 1
ATOM 719 C C . VAL A 1 95 ? 16.547 0.471 -1.876 1 98.12 95 VAL A C 1
ATOM 721 O O . VAL A 1 95 ? 16.219 -0.625 -2.344 1 98.12 95 VAL A O 1
ATOM 724 N N . ALA A 1 96 ? 17.375 1.279 -2.477 1 96.06 96 ALA A N 1
ATOM 725 C CA . ALA A 1 96 ? 17.844 1.014 -3.834 1 96.06 96 ALA A CA 1
ATOM 726 C C . ALA A 1 96 ? 18.672 -0.268 -3.887 1 96.06 96 ALA A C 1
ATOM 728 O O . ALA A 1 96 ? 18.469 -1.107 -4.766 1 96.06 96 ALA A O 1
ATOM 729 N N . ILE A 1 97 ? 19.453 -0.479 -2.914 1 94 97 ILE A N 1
ATOM 730 C CA . ILE A 1 97 ? 20.359 -1.621 -2.902 1 94 97 ILE A CA 1
ATOM 731 C C . ILE A 1 97 ? 19.594 -2.887 -2.535 1 94 97 ILE A C 1
ATOM 733 O O . ILE A 1 97 ? 19.75 -3.926 -3.184 1 94 97 ILE A O 1
ATOM 737 N N . SER A 1 98 ? 18.734 -2.779 -1.603 1 94.88 98 SER A N 1
ATOM 738 C CA . SER A 1 98 ? 18.062 -3.969 -1.109 1 94.88 98 SER A CA 1
ATOM 739 C C . SER A 1 98 ? 16.953 -4.41 -2.068 1 94.88 98 SER A C 1
ATOM 741 O O . SER A 1 98 ? 16.609 -5.594 -2.133 1 94.88 98 SER A O 1
ATOM 743 N N . PHE A 1 99 ? 16.438 -3.479 -2.797 1 93.94 99 PHE A N 1
ATOM 744 C CA . PHE A 1 99 ? 15.344 -3.803 -3.695 1 93.94 99 PHE A CA 1
ATOM 745 C C . PHE A 1 99 ? 15.797 -4.77 -4.781 1 93.94 99 PHE A C 1
ATOM 747 O O . PHE A 1 99 ? 15.055 -5.684 -5.156 1 93.94 99 PHE A O 1
ATOM 754 N N . SER A 1 100 ? 17 -4.602 -5.266 1 86.06 100 SER A N 1
ATOM 755 C CA . SER A 1 100 ? 17.562 -5.5 -6.266 1 86.06 100 SER A CA 1
ATOM 756 C C . SER A 1 100 ? 17.688 -6.918 -5.727 1 86.06 100 SER A C 1
ATOM 758 O O . SER A 1 100 ? 17.516 -7.887 -6.469 1 86.06 100 SER A O 1
ATOM 760 N N . SER A 1 101 ? 17.828 -7.043 -4.465 1 87.06 101 SER A N 1
ATOM 761 C CA . SER A 1 101 ? 18.047 -8.344 -3.842 1 87.06 101 SER A CA 1
ATOM 762 C C . SER A 1 101 ? 16.719 -9.016 -3.508 1 87.06 101 SER A C 1
ATOM 764 O O . SER A 1 101 ? 16.625 -10.242 -3.463 1 87.06 101 SER A O 1
ATOM 766 N N . VAL A 1 102 ? 15.711 -8.281 -3.332 1 91.25 102 VAL A N 1
ATOM 767 C CA . VAL A 1 102 ? 14.406 -8.805 -2.949 1 91.25 102 VAL A CA 1
ATOM 768 C C . VAL A 1 102 ? 13.82 -9.633 -4.09 1 91.25 102 VAL A C 1
ATOM 770 O O . VAL A 1 102 ? 13.211 -10.672 -3.859 1 91.25 102 VAL A O 1
ATOM 773 N N . PHE A 1 103 ? 14.055 -9.219 -5.32 1 94.38 103 PHE A N 1
ATOM 774 C CA . PHE A 1 103 ? 13.523 -9.93 -6.477 1 94.38 103 PHE A CA 1
ATOM 775 C C . PHE A 1 103 ? 14.625 -10.719 -7.18 1 94.38 103 PHE A C 1
ATOM 777 O O . PHE A 1 103 ? 14.406 -11.281 -8.25 1 94.38 103 PHE A O 1
ATOM 784 N N . GLY A 1 104 ? 15.805 -10.648 -6.57 1 90.94 104 GLY A N 1
ATOM 785 C CA . GLY A 1 104 ? 16.938 -11.383 -7.129 1 90.94 104 GLY A CA 1
ATOM 786 C C . GLY A 1 104 ? 17.016 -12.812 -6.637 1 90.94 104 GLY A C 1
ATOM 787 O O . GLY A 1 104 ? 16.016 -13.383 -6.195 1 90.94 104 GLY A O 1
ATOM 788 N N . SER A 1 105 ? 18.156 -13.328 -6.828 1 87.25 105 SER A N 1
ATOM 789 C CA . SER A 1 105 ? 18.391 -14.695 -6.375 1 87.25 105 SER A CA 1
ATOM 790 C C . SER A 1 105 ? 18.703 -14.742 -4.879 1 87.25 105 SER A C 1
ATOM 792 O O . SER A 1 105 ? 19.031 -13.719 -4.281 1 87.25 105 SER A O 1
ATOM 794 N N . CYS A 1 106 ? 18.391 -15.828 -4.379 1 89.69 106 CYS A N 1
ATOM 795 C CA . CYS A 1 106 ? 18.719 -16.047 -2.973 1 89.69 106 CYS A CA 1
ATOM 796 C C . CYS A 1 106 ? 20.203 -15.883 -2.717 1 89.69 106 CYS A C 1
ATOM 798 O O . CYS A 1 106 ? 21 -16.781 -3.01 1 89.69 106 CYS A O 1
ATOM 800 N N . VAL A 1 107 ? 20.547 -14.82 -2.107 1 86.12 107 VAL A N 1
ATOM 801 C CA . VAL A 1 107 ? 21.953 -14.461 -1.927 1 86.12 107 VAL A CA 1
ATOM 802 C C . VAL A 1 107 ? 22.625 -15.461 -0.993 1 86.12 107 VAL A C 1
ATOM 804 O O . VAL A 1 107 ? 23.672 -16.016 -1.324 1 86.12 107 VAL A O 1
ATOM 807 N N . PRO A 1 108 ? 22 -15.727 0.133 1 87.06 108 PRO A N 1
ATOM 808 C CA . PRO A 1 108 ? 22.641 -16.719 1.002 1 87.06 108 PRO A CA 1
ATOM 809 C C . PRO A 1 108 ? 22.781 -18.078 0.337 1 87.06 108 PRO A C 1
ATOM 811 O O . PRO A 1 108 ? 23.75 -18.797 0.598 1 87.06 108 PRO A O 1
ATOM 814 N N . CYS A 1 109 ? 21.812 -18.469 -0.417 1 88.94 109 CYS A N 1
ATOM 815 C CA . CYS A 1 109 ? 21.891 -19.734 -1.131 1 88.94 109 CYS A CA 1
ATOM 816 C C . CYS A 1 109 ? 23.078 -19.75 -2.072 1 88.94 109 CYS A C 1
ATOM 818 O O . CYS A 1 109 ? 23.8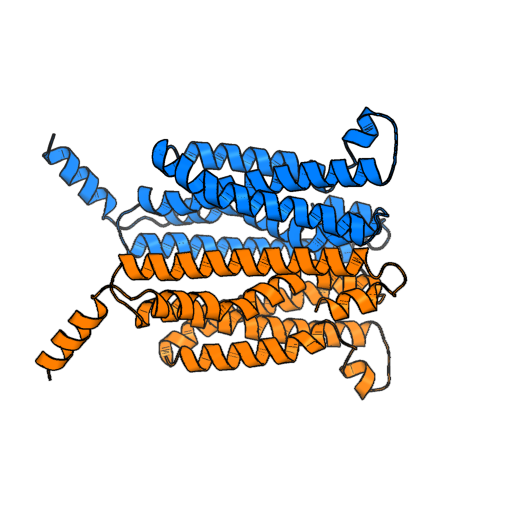12 -20.75 -2.135 1 88.94 109 CYS A O 1
ATOM 820 N N . LYS A 1 110 ? 23.297 -18.719 -2.785 1 88.56 110 LYS A N 1
ATOM 821 C CA . LYS A 1 110 ? 24.438 -18.609 -3.695 1 88.56 110 LYS A CA 1
ATOM 822 C C . LYS A 1 110 ? 25.75 -18.641 -2.93 1 88.56 110 LYS A C 1
ATOM 824 O O . LYS A 1 110 ? 26.703 -19.297 -3.354 1 88.56 110 LYS A O 1
ATOM 829 N N . LEU A 1 111 ? 25.766 -18.094 -1.873 1 89.25 111 LEU A N 1
ATOM 830 C CA . LEU A 1 111 ? 26.984 -18 -1.08 1 89.25 111 LEU A CA 1
ATOM 831 C C . LEU A 1 111 ? 27.328 -19.328 -0.433 1 89.25 111 LEU A C 1
ATOM 833 O O . LEU A 1 111 ? 28.5 -19.719 -0.374 1 89.25 111 LEU A O 1
ATOM 837 N N . MET A 1 112 ? 26.328 -20.109 -0.044 1 91.69 112 MET A N 1
ATOM 838 C CA . MET A 1 112 ? 26.547 -21.375 0.669 1 91.69 112 MET A CA 1
ATOM 839 C C . MET A 1 112 ? 26.516 -22.547 -0.29 1 91.69 112 MET A C 1
ATOM 841 O O . MET A 1 112 ? 26.938 -23.656 0.06 1 91.69 112 MET A O 1
ATOM 845 N N . GLY A 1 113 ? 25.969 -22.359 -1.428 1 89.69 113 GLY A N 1
ATOM 846 C CA . GLY A 1 113 ? 25.891 -23.406 -2.43 1 89.69 113 GLY A CA 1
ATOM 847 C C . GLY A 1 113 ? 24.828 -24.453 -2.117 1 89.69 113 GLY A C 1
ATOM 848 O O . GLY A 1 113 ? 24.969 -25.625 -2.473 1 89.69 113 GLY A O 1
ATOM 849 N N . ILE A 1 114 ? 23.969 -24.047 -1.212 1 89.38 114 ILE A N 1
ATOM 850 C CA . ILE A 1 114 ? 22.875 -24.922 -0.841 1 89.38 114 ILE A CA 1
ATOM 851 C C . ILE A 1 114 ? 21.547 -24.219 -1.058 1 89.38 114 ILE A C 1
ATOM 853 O O . ILE A 1 114 ? 21.422 -23.016 -0.795 1 89.38 114 ILE A O 1
ATOM 857 N N . ASN A 1 115 ? 20.625 -25 -1.734 1 87.81 115 ASN A N 1
ATOM 858 C CA . ASN A 1 115 ? 19.297 -24.469 -1.983 1 87.81 115 ASN A CA 1
ATOM 859 C C . ASN A 1 115 ? 18.219 -25.25 -1.233 1 87.81 115 ASN A C 1
ATOM 861 O O . ASN A 1 115 ? 17.797 -26.328 -1.685 1 87.81 115 ASN A O 1
ATOM 865 N N . THR A 1 116 ? 18 -24.719 0.011 1 92.38 116 THR A N 1
ATOM 866 C CA . THR A 1 116 ? 16.906 -25.281 0.78 1 92.38 116 THR A CA 1
ATOM 867 C C . THR A 1 116 ? 15.781 -24.266 0.954 1 92.38 116 THR A C 1
ATOM 869 O O . THR A 1 116 ? 16.016 -23.062 0.864 1 92.38 116 THR A O 1
ATOM 872 N N . SER A 1 117 ? 14.609 -24.781 1.176 1 92.69 117 SER A N 1
ATOM 873 C CA . SER A 1 117 ? 13.453 -23.906 1.373 1 92.69 117 SER A CA 1
ATOM 874 C C . SER A 1 117 ? 13.664 -22.969 2.561 1 92.69 117 SER A C 1
ATOM 876 O O . SER A 1 117 ? 13.281 -21.797 2.512 1 92.69 117 SER A O 1
ATOM 878 N N . THR A 1 118 ? 14.281 -23.562 3.555 1 94.44 118 THR A N 1
ATOM 879 C CA . THR A 1 118 ? 14.523 -22.766 4.758 1 94.44 118 THR A CA 1
ATOM 880 C C . THR A 1 118 ? 15.516 -21.641 4.473 1 94.44 118 THR A C 1
ATOM 882 O O . THR A 1 118 ? 15.289 -20.5 4.867 1 94.44 118 THR A O 1
ATOM 885 N N . LEU A 1 119 ? 16.547 -21.953 3.793 1 94.75 119 LEU A N 1
ATOM 886 C CA . LEU A 1 119 ? 17.562 -20.969 3.477 1 94.75 119 LEU A CA 1
ATOM 887 C C . LEU A 1 119 ? 17 -19.891 2.549 1 94.75 119 LEU A C 1
ATOM 889 O O . LEU A 1 119 ? 17.312 -18.703 2.701 1 94.75 119 LEU A O 1
ATOM 893 N N . GLU A 1 120 ? 16.219 -20.266 1.609 1 95.5 120 GLU A N 1
ATOM 894 C CA . GLU A 1 120 ? 15.555 -19.312 0.729 1 95.5 120 GLU A CA 1
ATOM 895 C C . GLU A 1 120 ? 14.641 -18.375 1.516 1 95.5 120 GLU A C 1
ATOM 897 O O . GLU A 1 120 ? 14.672 -17.172 1.322 1 95.5 120 GLU A O 1
ATOM 902 N N . THR A 1 121 ? 13.859 -18.984 2.398 1 97 121 THR A N 1
ATOM 903 C CA . THR A 1 121 ? 12.938 -18.203 3.203 1 97 121 THR A CA 1
ATOM 904 C C . THR A 1 121 ? 13.695 -17.203 4.078 1 97 121 THR A C 1
ATOM 906 O O . THR A 1 121 ? 13.32 -16.031 4.16 1 97 121 THR A O 1
ATOM 909 N N . VAL A 1 122 ? 14.75 -17.641 4.637 1 96.75 122 VAL A N 1
ATOM 910 C CA . VAL A 1 122 ? 15.547 -16.781 5.5 1 96.75 122 VAL A CA 1
ATOM 911 C C . VAL A 1 122 ? 16.188 -15.672 4.668 1 96.75 122 VAL A C 1
ATOM 913 O O . VAL A 1 122 ? 16.203 -14.508 5.07 1 96.75 122 VAL A O 1
ATOM 916 N N . GLY A 1 123 ? 16.75 -16 3.559 1 95.31 123 GLY A N 1
ATOM 917 C CA . GLY A 1 123 ? 17.375 -15.023 2.686 1 95.31 123 GLY A CA 1
ATOM 918 C C . GLY A 1 123 ? 16.438 -13.938 2.227 1 95.31 123 GLY A C 1
ATOM 919 O O . GLY A 1 123 ? 16.719 -12.75 2.383 1 95.31 123 GLY A O 1
ATOM 920 N N . TYR A 1 124 ? 15.289 -14.359 1.69 1 97.06 124 TYR A N 1
ATOM 921 C CA . TYR A 1 124 ? 14.305 -13.391 1.217 1 97.06 124 TYR A CA 1
ATOM 922 C C . TYR A 1 124 ? 13.719 -12.594 2.379 1 97.06 124 TYR A C 1
ATOM 924 O O . TYR A 1 124 ? 13.414 -11.406 2.238 1 97.06 124 TYR A O 1
ATOM 932 N N . SER A 1 125 ? 13.555 -13.227 3.559 1 97.94 125 SER A N 1
ATOM 933 C CA . SER A 1 125 ? 13.078 -12.516 4.742 1 97.94 125 SER A CA 1
ATOM 934 C C . SER A 1 125 ? 14.055 -11.43 5.164 1 97.94 125 SER A C 1
ATOM 936 O O . SER A 1 125 ? 13.641 -10.328 5.543 1 97.94 125 SER A O 1
ATOM 938 N N . THR A 1 126 ? 15.266 -11.742 5.09 1 97.19 126 THR A N 1
ATOM 939 C CA . THR A 1 126 ? 16.297 -10.797 5.496 1 97.19 126 THR A CA 1
ATOM 940 C C . THR A 1 126 ? 16.297 -9.57 4.59 1 97.19 126 THR A C 1
ATOM 942 O O . THR A 1 126 ? 16.281 -8.438 5.07 1 97.19 126 THR A O 1
ATOM 945 N N . PHE A 1 127 ? 16.203 -9.758 3.334 1 96.81 127 PHE A N 1
ATOM 946 C CA . PHE A 1 127 ? 16.266 -8.633 2.41 1 96.81 127 PHE A CA 1
ATOM 947 C C . PHE A 1 127 ? 14.953 -7.871 2.391 1 96.81 127 PHE A C 1
ATOM 949 O O . PHE A 1 127 ? 14.93 -6.652 2.205 1 96.81 127 PHE A O 1
ATOM 956 N N . ALA A 1 128 ? 13.867 -8.633 2.605 1 97.81 128 ALA A N 1
ATOM 957 C CA . ALA A 1 128 ? 12.594 -7.938 2.785 1 97.81 128 ALA A CA 1
ATOM 958 C C . ALA A 1 128 ? 12.641 -7.012 3.998 1 97.81 128 ALA A C 1
ATOM 960 O O . ALA A 1 128 ? 12.18 -5.871 3.936 1 97.81 128 ALA A O 1
ATOM 961 N N . ALA A 1 129 ? 13.219 -7.473 5.062 1 98.38 129 ALA A N 1
ATOM 962 C CA . ALA A 1 129 ? 13.336 -6.672 6.277 1 98.38 129 ALA A CA 1
ATOM 963 C C . ALA A 1 129 ? 14.234 -5.461 6.047 1 98.38 129 ALA A C 1
ATOM 965 O O . ALA A 1 129 ? 13.883 -4.34 6.438 1 98.38 129 ALA A O 1
ATOM 966 N N . ILE A 1 130 ? 15.32 -5.664 5.406 1 98.12 130 ILE A N 1
ATOM 967 C CA . ILE A 1 130 ? 16.266 -4.574 5.152 1 98.12 130 ILE A CA 1
ATOM 968 C C . ILE A 1 130 ? 15.602 -3.523 4.262 1 98.12 130 ILE A C 1
ATOM 970 O O . ILE A 1 130 ? 15.719 -2.322 4.523 1 98.12 130 ILE A O 1
ATOM 974 N N . PHE A 1 131 ? 14.961 -3.992 3.227 1 98.38 131 PHE A N 1
ATOM 975 C CA . PHE A 1 131 ? 14.242 -3.084 2.34 1 98.38 131 PHE A CA 1
ATOM 976 C C . PHE A 1 131 ? 13.242 -2.24 3.121 1 98.38 131 PHE A C 1
ATOM 978 O O . PHE A 1 131 ? 13.195 -1.02 2.959 1 98.38 131 PHE A O 1
ATOM 985 N N . ASN A 1 132 ? 12.469 -2.836 3.996 1 98.56 132 ASN A N 1
ATOM 986 C CA . ASN A 1 132 ? 11.414 -2.133 4.723 1 98.56 132 ASN A CA 1
ATOM 987 C C . ASN A 1 132 ? 12 -1.199 5.781 1 98.56 132 ASN A C 1
ATOM 989 O O . ASN A 1 132 ? 11.414 -0.157 6.086 1 98.56 132 ASN A O 1
ATOM 993 N N . VAL A 1 133 ? 13.141 -1.534 6.309 1 98.5 133 VAL A N 1
ATOM 994 C CA . VAL A 1 133 ? 13.844 -0.606 7.188 1 98.5 133 VAL A CA 1
ATOM 995 C C . VAL A 1 133 ? 14.211 0.662 6.414 1 98.5 133 VAL A C 1
ATOM 997 O O . VAL A 1 133 ? 13.922 1.773 6.867 1 98.5 133 VAL A O 1
ATOM 1000 N N . GLY A 1 134 ? 14.805 0.459 5.266 1 98.44 134 GLY A N 1
ATOM 1001 C CA . GLY A 1 134 ? 15.141 1.605 4.438 1 98.44 134 GLY A CA 1
ATOM 1002 C C . GLY A 1 134 ? 13.938 2.438 4.051 1 98.44 134 GLY A C 1
ATOM 1003 O O . GLY A 1 134 ? 13.992 3.67 4.078 1 98.44 134 GLY A O 1
ATOM 1004 N N . TRP A 1 135 ? 12.93 1.753 3.711 1 98.25 135 TRP A N 1
ATOM 1005 C CA . TRP A 1 135 ? 11.703 2.424 3.295 1 98.25 135 TRP A CA 1
ATOM 1006 C C . TRP A 1 135 ? 11.125 3.26 4.434 1 98.25 135 TRP A C 1
ATOM 1008 O O . TRP A 1 135 ? 10.75 4.418 4.234 1 98.25 135 TRP A O 1
ATOM 1018 N N . ALA A 1 136 ? 11.078 2.693 5.629 1 97.94 136 ALA A N 1
ATOM 1019 C CA . ALA A 1 136 ? 10.539 3.395 6.789 1 97.94 136 ALA A CA 1
ATOM 1020 C C . ALA A 1 136 ? 11.383 4.617 7.129 1 97.94 136 ALA A C 1
ATOM 1022 O O . ALA A 1 136 ? 10.844 5.691 7.418 1 97.94 136 ALA A O 1
ATOM 1023 N N . VAL A 1 137 ? 12.641 4.48 7.082 1 98.12 137 VAL A N 1
ATOM 1024 C CA . VAL A 1 137 ? 13.555 5.578 7.375 1 98.12 137 VAL A CA 1
ATOM 1025 C C . VAL A 1 137 ? 13.328 6.719 6.383 1 98.12 137 VAL A C 1
ATOM 1027 O O . VAL A 1 137 ? 13.211 7.879 6.777 1 98.12 137 VAL A O 1
ATOM 1030 N N . THR A 1 138 ? 13.25 6.375 5.145 1 98.31 138 THR A N 1
ATOM 1031 C CA . THR A 1 138 ? 13.055 7.371 4.102 1 98.31 138 THR A CA 1
ATOM 1032 C C . THR A 1 138 ? 11.703 8.062 4.266 1 98.31 138 THR A C 1
ATOM 1034 O O . THR A 1 138 ? 11.609 9.289 4.148 1 98.31 138 THR A O 1
ATOM 1037 N N . GLN A 1 139 ? 10.734 7.297 4.559 1 97.12 139 GLN A N 1
ATOM 1038 C CA . GLN A 1 139 ? 9.375 7.812 4.699 1 97.12 139 GLN A CA 1
ATOM 1039 C C . GLN A 1 139 ? 9.281 8.812 5.848 1 97.12 139 GLN A C 1
ATOM 1041 O O . GLN A 1 139 ? 8.766 9.914 5.676 1 97.12 139 GLN A O 1
ATOM 1046 N N . VAL A 1 140 ? 9.766 8.461 6.973 1 95.12 140 VAL A N 1
ATOM 1047 C CA . VAL A 1 140 ? 9.672 9.305 8.156 1 95.12 140 VAL A CA 1
ATOM 1048 C C . VAL A 1 140 ? 10.523 10.547 7.977 1 95.12 140 VAL A C 1
ATOM 1050 O O . VAL A 1 140 ? 10.094 11.664 8.297 1 95.12 140 VAL A O 1
ATOM 1053 N N . ALA A 1 141 ? 11.695 10.398 7.449 1 97.25 141 ALA A N 1
ATOM 1054 C CA . ALA A 1 141 ? 12.586 11.531 7.207 1 97.25 141 ALA A CA 1
ATOM 1055 C C . ALA A 1 141 ? 11.961 12.516 6.223 1 97.25 141 ALA A C 1
ATOM 1057 O O . ALA A 1 141 ? 11.953 13.727 6.465 1 97.25 141 ALA A O 1
ATOM 1058 N N . HIS A 1 142 ? 11.445 11.992 5.176 1 97.62 142 HIS A N 1
ATOM 1059 C CA . HIS A 1 142 ? 10.875 12.836 4.137 1 97.62 142 HIS A CA 1
ATOM 1060 C C . HIS A 1 142 ? 9.688 13.633 4.668 1 97.62 142 HIS A C 1
ATOM 1062 O O . HIS A 1 142 ? 9.578 14.836 4.41 1 97.62 142 HIS A O 1
ATOM 1068 N N . MET A 1 143 ? 8.844 13.016 5.363 1 94.06 143 MET A N 1
ATOM 1069 C CA . MET A 1 143 ? 7.676 13.695 5.91 1 94.06 143 MET A CA 1
ATOM 1070 C C . MET A 1 143 ? 8.086 14.758 6.922 1 94.06 143 MET A C 1
ATOM 1072 O O . MET A 1 143 ? 7.488 15.836 6.984 1 94.06 143 MET A O 1
ATOM 1076 N N . SER A 1 144 ? 9.047 14.508 7.684 1 92.5 144 SER A N 1
ATOM 1077 C CA . SER A 1 144 ? 9.508 15.445 8.703 1 92.5 144 SER A CA 1
ATOM 1078 C C . SER A 1 144 ? 10.156 16.672 8.078 1 92.5 144 SER A C 1
ATOM 1080 O O . SER A 1 144 ? 10.188 17.75 8.695 1 92.5 144 SER A O 1
ATOM 1082 N N . MET A 1 145 ? 10.656 16.547 6.934 1 94.94 145 MET A N 1
ATOM 1083 C CA . MET A 1 145 ? 11.336 17.656 6.273 1 94.94 145 MET A CA 1
ATOM 1084 C C . MET A 1 145 ? 10.359 18.797 5.973 1 94.94 145 MET A C 1
ATOM 1086 O O . MET A 1 145 ? 10.758 19.953 5.855 1 94.94 145 MET A O 1
ATOM 1090 N N . VAL A 1 146 ? 9.047 18.484 5.859 1 93.88 146 VAL A N 1
ATOM 1091 C CA . VAL A 1 146 ? 8.039 19.5 5.59 1 93.88 146 VAL A CA 1
ATOM 1092 C C . VAL A 1 146 ? 8.117 20.594 6.652 1 93.88 146 VAL A C 1
ATOM 1094 O O . VAL A 1 146 ? 8.039 21.797 6.336 1 93.88 146 VAL A O 1
ATOM 1097 N N . ASN A 1 147 ? 8.367 20.203 7.93 1 87.81 147 ASN A N 1
ATOM 1098 C CA . ASN A 1 147 ? 8.383 21.125 9.055 1 87.81 147 ASN A CA 1
ATOM 1099 C C . ASN A 1 147 ? 9.641 22 9.062 1 87.81 147 ASN A C 1
ATOM 1101 O O . ASN A 1 147 ? 9.68 23.047 9.703 1 87.81 147 ASN A O 1
ATOM 1105 N N . CYS A 1 148 ? 10.633 21.609 8.281 1 89.56 148 CYS A N 1
ATOM 1106 C CA . CYS A 1 148 ? 11.891 22.344 8.234 1 89.56 148 CYS A CA 1
ATOM 1107 C C . CYS A 1 148 ? 11.945 23.25 7.008 1 89.56 148 CYS A C 1
ATOM 1109 O O . CYS A 1 148 ? 12.672 24.25 6.992 1 89.56 148 CYS A O 1
ATOM 1111 N N . ILE A 1 149 ? 11.195 22.969 6.059 1 93.88 149 ILE A N 1
ATOM 1112 C CA . ILE A 1 149 ? 11.266 23.688 4.789 1 93.88 149 ILE A CA 1
ATOM 1113 C C . ILE A 1 149 ? 10.484 24.984 4.879 1 93.88 149 ILE A C 1
ATOM 1115 O O . ILE A 1 149 ? 10.914 26.016 4.352 1 93.88 149 ILE A O 1
ATOM 1119 N N . THR A 1 150 ? 9.383 24.953 5.531 1 94.56 150 THR A N 1
ATOM 1120 C CA . THR A 1 150 ? 8.547 26.156 5.551 1 94.56 150 THR A CA 1
ATOM 1121 C C . THR A 1 150 ? 7.648 26.156 6.785 1 94.56 150 THR A C 1
ATOM 1123 O O . THR A 1 150 ? 7.281 25.109 7.305 1 94.56 150 THR A O 1
ATOM 1126 N N . SER A 1 151 ? 7.305 27.406 7.195 1 92.88 151 SER A N 1
ATOM 1127 C CA . SER A 1 151 ? 6.328 27.594 8.266 1 92.88 151 SER A CA 1
ATOM 1128 C C . SER A 1 151 ? 5.012 28.141 7.723 1 92.88 151 SER A C 1
ATOM 1130 O O . SER A 1 151 ? 4.062 28.344 8.477 1 92.88 151 SER A O 1
ATOM 1132 N N . ASN A 1 152 ? 5.031 28.312 6.402 1 93.44 152 ASN A N 1
ATOM 1133 C CA . ASN A 1 152 ? 3.812 28.766 5.742 1 93.44 152 ASN A CA 1
ATOM 1134 C C . ASN A 1 152 ? 2.803 27.641 5.574 1 93.44 152 ASN A C 1
ATOM 1136 O O . ASN A 1 152 ? 3.09 26.641 4.914 1 93.44 152 ASN A O 1
ATOM 1140 N N . PRO A 1 153 ? 1.595 27.812 6.137 1 90.19 153 PRO A N 1
ATOM 1141 C CA . PRO A 1 153 ? 0.62 26.719 6.098 1 90.19 153 PRO A CA 1
ATOM 1142 C C . PRO A 1 153 ? 0.2 26.359 4.676 1 90.19 153 PRO A C 1
ATOM 1144 O O . PRO A 1 153 ? 0.006 25.188 4.363 1 90.19 153 PRO A O 1
ATOM 1147 N N . THR A 1 154 ? 0.129 27.328 3.875 1 92.25 154 THR A N 1
ATOM 1148 C CA . THR A 1 154 ? -0.258 27.078 2.49 1 92.25 154 THR A CA 1
ATOM 1149 C C . THR A 1 154 ? 0.831 26.297 1.754 1 92.25 154 THR A C 1
ATOM 1151 O O . THR A 1 154 ? 0.536 25.375 0.998 1 92.25 154 THR A O 1
ATOM 1154 N N . SER A 1 155 ? 2.023 26.656 2.01 1 95.94 155 SER A N 1
ATOM 1155 C CA . SER A 1 155 ? 3.145 25.969 1.378 1 95.94 155 SER A CA 1
ATOM 1156 C C . SER A 1 155 ? 3.273 24.547 1.886 1 95.94 155 SER A C 1
ATOM 1158 O O . SER A 1 155 ? 3.631 23.641 1.128 1 95.94 155 SER A O 1
ATOM 1160 N N . ARG A 1 156 ? 2.943 24.312 3.129 1 94.12 156 ARG A N 1
ATOM 1161 C CA . ARG A 1 156 ? 2.99 22.969 3.68 1 94.12 156 ARG A CA 1
ATOM 1162 C C . ARG A 1 156 ? 1.971 22.062 2.996 1 94.12 156 ARG A C 1
ATOM 1164 O O . ARG A 1 156 ? 2.281 20.922 2.646 1 94.12 156 ARG A O 1
ATOM 1171 N N . VAL A 1 157 ? 0.817 22.609 2.797 1 90.5 157 VAL A N 1
ATOM 1172 C CA . VAL A 1 157 ? -0.238 21.859 2.121 1 90.5 157 VAL A CA 1
ATOM 1173 C C . VAL A 1 157 ? 0.181 21.562 0.684 1 90.5 157 VAL A C 1
ATOM 1175 O O . VAL A 1 157 ? -0.031 20.453 0.188 1 90.5 157 VAL A O 1
ATOM 1178 N N . SER A 1 158 ? 0.79 22.531 0.094 1 95.81 158 SER A N 1
ATOM 1179 C CA . SER A 1 158 ? 1.242 22.359 -1.283 1 95.81 158 SER A CA 1
ATOM 1180 C C . SER A 1 158 ? 2.324 21.297 -1.378 1 95.81 158 SER A C 1
ATOM 1182 O O . SER A 1 158 ? 2.336 20.5 -2.32 1 95.81 158 SER A O 1
ATOM 1184 N N . LEU A 1 159 ? 3.207 21.219 -0.401 1 97 159 LEU A N 1
ATOM 1185 C CA . LEU A 1 159 ? 4.254 20.203 -0.374 1 97 159 LEU A CA 1
ATOM 1186 C C . LEU A 1 159 ? 3.654 18.797 -0.274 1 97 159 LEU A C 1
ATOM 1188 O O . LEU A 1 159 ? 3.984 17.922 -1.073 1 97 159 LEU A O 1
ATOM 1192 N N . VAL A 1 160 ? 2.734 18.641 0.602 1 94.38 160 VAL A N 1
ATOM 1193 C CA . VAL A 1 160 ? 2.143 17.328 0.854 1 94.38 160 VAL A CA 1
ATOM 1194 C C . VAL A 1 160 ? 1.267 16.922 -0.328 1 94.38 160 VAL A C 1
ATOM 1196 O O . VAL A 1 160 ? 1.27 15.758 -0.739 1 94.38 160 VAL A O 1
ATOM 1199 N N . SER A 1 161 ? 0.559 17.891 -0.838 1 93 161 SER A N 1
ATOM 1200 C CA . SER A 1 161 ? -0.273 17.625 -2.006 1 93 161 SER A CA 1
ATOM 1201 C C . SER A 1 161 ? 0.572 17.188 -3.195 1 93 161 SER A C 1
ATOM 1203 O O . SER A 1 161 ? 0.207 16.25 -3.91 1 93 161 SER A O 1
ATOM 1205 N N . CYS A 1 162 ? 1.637 17.844 -3.396 1 96.69 162 CYS A N 1
ATOM 1206 C CA . CYS A 1 162 ? 2.541 17.484 -4.48 1 96.69 162 CYS A CA 1
ATOM 1207 C C . CYS A 1 162 ? 3.137 16.094 -4.25 1 96.69 162 CYS A C 1
ATOM 1209 O O . CYS A 1 162 ? 3.246 15.297 -5.184 1 96.69 162 CYS A O 1
ATOM 1211 N N . ARG A 1 163 ? 3.506 15.812 -3.025 1 97.5 163 ARG A N 1
ATOM 1212 C CA . ARG A 1 163 ? 4.008 14.492 -2.666 1 97.5 163 ARG A CA 1
ATOM 1213 C C . ARG A 1 163 ? 2.986 13.406 -3 1 97.5 163 ARG A C 1
ATOM 1215 O O . ARG A 1 163 ? 3.332 12.383 -3.586 1 97.5 163 ARG A O 1
ATOM 1222 N N . ASN A 1 164 ? 1.772 13.68 -2.695 1 93.5 164 ASN A N 1
ATOM 1223 C CA . ASN A 1 164 ? 0.701 12.719 -2.951 1 93.5 164 ASN A CA 1
ATOM 1224 C C . ASN A 1 164 ? 0.472 12.523 -4.445 1 93.5 164 ASN A C 1
ATOM 1226 O O . ASN A 1 164 ? 0.18 11.406 -4.891 1 93.5 164 ASN A O 1
ATOM 1230 N N . ALA A 1 165 ? 0.565 13.578 -5.145 1 94.69 165 ALA A N 1
ATOM 1231 C CA . ALA A 1 165 ? 0.432 13.477 -6.598 1 94.69 165 ALA A CA 1
ATOM 1232 C C . ALA A 1 165 ? 1.532 12.609 -7.191 1 94.69 165 ALA A C 1
ATOM 1234 O O . ALA A 1 165 ? 1.266 11.75 -8.039 1 94.69 165 ALA A O 1
ATOM 1235 N N . PHE A 1 166 ? 2.715 12.812 -6.742 1 97.56 166 PHE A N 1
ATOM 1236 C CA . PHE A 1 166 ? 3.83 12.008 -7.227 1 97.56 166 PHE A CA 1
ATOM 1237 C C . PHE A 1 166 ? 3.656 10.547 -6.816 1 97.56 166 PHE A C 1
ATOM 1239 O O . PHE A 1 166 ? 4.031 9.641 -7.562 1 97.56 166 PHE A O 1
ATOM 1246 N N . THR A 1 167 ? 3.139 10.305 -5.625 1 96.5 167 THR A N 1
ATOM 1247 C CA . THR A 1 167 ? 2.844 8.945 -5.191 1 96.5 167 THR A CA 1
ATOM 1248 C C . THR A 1 167 ? 1.866 8.273 -6.148 1 96.5 167 THR A C 1
ATOM 1250 O O . THR A 1 167 ? 2.061 7.113 -6.527 1 96.5 167 THR A O 1
ATOM 1253 N N . MET A 1 168 ? 0.854 8.992 -6.52 1 94.94 168 MET A N 1
ATOM 1254 C CA . MET A 1 168 ? -0.139 8.461 -7.449 1 94.94 168 MET A CA 1
ATOM 1255 C C . MET A 1 168 ? 0.494 8.156 -8.805 1 94.94 168 MET A C 1
ATOM 1257 O O . MET A 1 168 ? 0.253 7.09 -9.383 1 94.94 168 MET A O 1
ATOM 1261 N N . VAL A 1 169 ? 1.284 9.008 -9.266 1 96.69 169 VAL A N 1
ATOM 1262 C CA . VAL A 1 169 ? 1.973 8.82 -10.539 1 96.69 169 VAL A CA 1
ATOM 1263 C C . VAL A 1 169 ? 2.895 7.609 -10.461 1 96.69 169 VAL A C 1
ATOM 1265 O O . VAL A 1 169 ? 2.934 6.789 -11.375 1 96.69 169 VAL A O 1
ATOM 1268 N N . ALA A 1 170 ? 3.605 7.555 -9.375 1 97.44 170 ALA A N 1
ATOM 1269 C CA . ALA A 1 170 ? 4.516 6.43 -9.18 1 97.44 170 ALA A CA 1
ATOM 1270 C C . ALA A 1 170 ? 3.764 5.105 -9.211 1 97.44 170 ALA A C 1
ATOM 1272 O O . ALA A 1 170 ? 4.168 4.168 -9.898 1 97.44 170 ALA A O 1
ATOM 1273 N N . ASN A 1 171 ? 2.686 5.051 -8.523 1 96.5 171 ASN A N 1
ATOM 1274 C CA . ASN A 1 171 ? 1.877 3.838 -8.445 1 96.5 171 ASN A CA 1
ATOM 1275 C C . ASN A 1 171 ? 1.305 3.457 -9.812 1 96.5 171 ASN A C 1
ATOM 1277 O O . ASN A 1 171 ? 1.431 2.311 -10.242 1 96.5 171 ASN A O 1
ATOM 1281 N N . LEU A 1 172 ? 0.74 4.418 -10.477 1 97.12 172 LEU A N 1
ATOM 1282 C CA . LEU A 1 172 ? 0.117 4.148 -11.766 1 97.12 172 LEU A CA 1
ATOM 1283 C C . LEU A 1 172 ? 1.165 3.771 -12.812 1 97.12 172 LEU A C 1
ATOM 1285 O O . LEU A 1 172 ? 0.912 2.934 -13.68 1 97.12 172 LEU A O 1
ATOM 1289 N N . SER A 1 173 ? 2.307 4.379 -12.734 1 97.56 173 SER A N 1
ATOM 1290 C CA . SER A 1 173 ? 3.395 4.039 -13.648 1 97.56 173 SER A CA 1
ATOM 1291 C C . SER A 1 173 ? 3.822 2.586 -13.484 1 97.56 173 SER A C 1
ATOM 1293 O O . SER A 1 173 ? 4.074 1.892 -14.469 1 97.56 173 SER A O 1
ATOM 1295 N N . LEU A 1 174 ? 3.879 2.158 -12.234 1 97.81 174 LEU A N 1
ATOM 1296 C CA . LEU A 1 174 ? 4.238 0.766 -11.992 1 97.81 174 LEU A CA 1
ATOM 1297 C C . LEU A 1 174 ? 3.25 -0.18 -12.664 1 97.81 174 LEU A C 1
ATOM 1299 O O . LEU A 1 174 ? 3.652 -1.122 -13.352 1 97.81 174 LEU A O 1
ATOM 1303 N N . TYR A 1 175 ? 2.014 0.045 -12.5 1 97.31 175 TYR A N 1
ATOM 1304 C CA . TYR A 1 175 ? 0.987 -0.833 -13.047 1 97.31 175 TYR A CA 1
ATOM 1305 C C . TYR A 1 175 ? 0.971 -0.769 -14.57 1 97.31 175 TYR A C 1
ATOM 1307 O O . TYR A 1 175 ? 0.742 -1.78 -15.242 1 97.31 175 TYR A O 1
ATOM 1315 N N . GLY A 1 176 ? 1.193 0.425 -15.094 1 97.19 176 GLY A N 1
ATOM 1316 C CA . GLY A 1 176 ? 1.314 0.563 -16.531 1 97.19 176 GLY A CA 1
ATOM 1317 C C . GLY A 1 176 ? 2.496 -0.197 -17.109 1 97.19 176 GLY A C 1
ATOM 1318 O O . GLY A 1 176 ? 2.352 -0.924 -18.094 1 97.19 176 GLY A O 1
ATOM 1319 N N . VAL A 1 177 ? 3.646 -0.075 -16.516 1 97.38 177 VAL A N 1
ATOM 1320 C CA . VAL A 1 177 ? 4.855 -0.767 -16.953 1 97.38 177 VAL A CA 1
ATOM 1321 C C . VAL A 1 177 ? 4.652 -2.277 -16.844 1 97.38 177 VAL A C 1
ATOM 1323 O O . VAL A 1 177 ? 5.027 -3.025 -17.75 1 97.38 177 VAL A O 1
ATOM 1326 N N . ALA A 1 178 ? 4.055 -2.713 -15.766 1 96.88 178 ALA A N 1
ATOM 1327 C CA . ALA A 1 178 ? 3.805 -4.141 -15.57 1 96.88 178 ALA A CA 1
ATOM 1328 C C . ALA A 1 178 ? 2.889 -4.688 -16.656 1 96.88 178 ALA A C 1
ATOM 1330 O O . ALA A 1 178 ? 3.154 -5.754 -17.219 1 96.88 178 ALA A O 1
ATOM 1331 N N . LEU A 1 179 ? 1.865 -3.902 -16.969 1 96.19 179 LEU A N 1
ATOM 1332 C CA . LEU A 1 179 ? 0.951 -4.344 -18.031 1 96.19 179 LEU A CA 1
ATOM 1333 C C . LEU A 1 179 ? 1.675 -4.461 -19.359 1 96.19 179 LEU A C 1
ATOM 1335 O O . LEU A 1 179 ? 1.48 -5.438 -20.094 1 96.19 179 LEU A O 1
ATOM 1339 N N . VAL A 1 180 ? 2.49 -3.549 -19.641 1 96.75 180 VAL A N 1
ATOM 1340 C CA . VAL A 1 180 ? 3.229 -3.541 -20.906 1 96.75 180 VAL A CA 1
ATOM 1341 C C . VAL A 1 180 ? 4.168 -4.742 -20.969 1 96.75 180 VAL A C 1
ATOM 1343 O O . VAL A 1 180 ? 4.215 -5.457 -21.969 1 96.75 180 VAL A O 1
ATOM 1346 N N . ILE A 1 181 ? 4.836 -5.047 -19.906 1 96.88 181 ILE A N 1
ATOM 1347 C CA . ILE A 1 181 ? 5.809 -6.133 -19.875 1 96.88 181 ILE A CA 1
ATOM 1348 C C . ILE A 1 181 ? 5.09 -7.473 -20 1 96.88 181 ILE A C 1
ATOM 1350 O O . ILE A 1 181 ? 5.48 -8.328 -20.797 1 96.88 181 ILE A O 1
ATOM 1354 N N . PHE A 1 182 ? 4 -7.625 -19.344 1 96.38 182 PHE A N 1
ATOM 1355 C CA . PHE A 1 182 ? 3.279 -8.898 -19.344 1 96.38 182 PHE A CA 1
ATOM 1356 C C . PHE A 1 182 ? 2.615 -9.141 -20.688 1 96.38 182 PHE A C 1
ATOM 1358 O O . PHE A 1 182 ? 2.463 -10.289 -21.109 1 96.38 182 PHE A O 1
ATOM 1365 N N . THR A 1 183 ? 2.223 -7.992 -21.359 1 93.38 183 THR A N 1
ATOM 1366 C CA . THR A 1 183 ? 1.534 -8.141 -22.641 1 93.38 183 THR A CA 1
ATOM 1367 C C . THR A 1 183 ? 2.535 -8.336 -23.766 1 93.38 183 THR A C 1
ATOM 1369 O O . THR A 1 183 ? 2.266 -9.07 -24.719 1 93.38 183 THR A O 1
ATOM 1372 N N . LEU A 1 184 ? 3.697 -7.812 -23.641 1 93.5 184 LEU A N 1
ATOM 1373 C CA . LEU A 1 184 ? 4.652 -7.852 -24.75 1 93.5 184 LEU A CA 1
ATOM 1374 C C . LEU A 1 184 ? 5.559 -9.078 -24.641 1 93.5 184 LEU A C 1
ATOM 1376 O O . LEU A 1 184 ? 6.07 -9.57 -25.641 1 93.5 184 LEU A O 1
ATOM 1380 N N . LEU A 1 185 ? 5.742 -9.531 -23.406 1 93.56 185 LEU A N 1
ATOM 1381 C CA . LEU A 1 185 ? 6.711 -10.602 -23.219 1 93.56 185 LEU A CA 1
ATOM 1382 C C . LEU A 1 185 ? 6.02 -11.883 -22.75 1 93.56 185 LEU A C 1
ATOM 1384 O O . LEU A 1 185 ? 6.441 -12.5 -21.781 1 93.56 185 LEU A O 1
ATOM 1388 N N . GLN A 1 186 ? 5.008 -12.281 -23.453 1 90.31 186 GLN A N 1
ATOM 1389 C CA . GLN A 1 186 ? 4.199 -13.43 -23.062 1 90.31 186 GLN A CA 1
ATOM 1390 C C . GLN A 1 186 ? 4.984 -14.727 -23.188 1 90.31 186 GLN A C 1
ATOM 1392 O O . GLN A 1 186 ? 4.711 -15.695 -22.484 1 90.31 186 GLN A O 1
ATOM 1397 N N . SER A 1 187 ? 6.051 -14.695 -24.016 1 92.38 187 SER A N 1
ATOM 1398 C CA . SER A 1 187 ? 6.828 -15.906 -24.281 1 92.38 187 SER A CA 1
ATOM 1399 C C . SER A 1 187 ? 7.949 -16.062 -23.25 1 92.38 187 SER A C 1
ATOM 1401 O O . SER A 1 187 ? 8.555 -17.141 -23.156 1 92.38 187 SER A O 1
ATOM 1403 N N . VAL A 1 188 ? 8.148 -15.07 -22.484 1 93.44 188 VAL A N 1
ATOM 1404 C CA . VAL A 1 188 ? 9.234 -15.078 -21.516 1 93.44 188 VAL A CA 1
ATOM 1405 C C . VAL A 1 188 ? 8.719 -15.617 -20.172 1 93.44 188 VAL A C 1
ATOM 1407 O O . VAL A 1 188 ? 7.574 -15.359 -19.797 1 93.44 188 VAL A O 1
ATOM 1410 N N . ASN A 1 189 ? 9.602 -16.328 -19.5 1 95.19 189 ASN A N 1
ATOM 1411 C CA . ASN A 1 189 ? 9.266 -16.828 -18.172 1 95.19 189 ASN A CA 1
ATOM 1412 C C . ASN A 1 189 ? 8.789 -15.695 -17.266 1 95.19 189 ASN A C 1
ATOM 1414 O O . ASN A 1 189 ? 9.391 -14.617 -17.25 1 95.19 189 ASN A O 1
ATOM 1418 N N . VAL A 1 190 ? 7.734 -15.953 -16.531 1 94.44 190 VAL A N 1
ATOM 1419 C CA . VAL A 1 190 ? 7.086 -14.914 -15.742 1 94.44 190 VAL A CA 1
ATOM 1420 C C . VAL A 1 190 ? 8.039 -14.414 -14.664 1 94.44 190 VAL A C 1
ATOM 1422 O O . VAL A 1 190 ? 7.984 -13.25 -14.273 1 94.44 190 VAL A O 1
ATOM 1425 N N . LEU A 1 191 ? 8.938 -15.25 -14.117 1 94.56 191 LEU A N 1
ATOM 1426 C CA . LEU A 1 191 ? 9.914 -14.836 -13.109 1 94.56 191 LEU A CA 1
ATOM 1427 C C . LEU A 1 191 ? 10.844 -13.758 -13.672 1 94.56 191 LEU A C 1
ATOM 1429 O O . LEU A 1 191 ? 11.195 -12.812 -12.961 1 94.56 191 LEU A O 1
ATOM 1433 N N . VAL A 1 192 ? 11.211 -13.914 -14.867 1 94.38 192 VAL A N 1
ATOM 1434 C CA . VAL A 1 192 ? 12.055 -12.93 -15.531 1 94.38 192 VAL A CA 1
ATOM 1435 C C . VAL A 1 192 ? 11.273 -11.641 -15.742 1 94.38 192 VAL A C 1
ATOM 1437 O O . VAL A 1 192 ? 11.82 -10.539 -15.602 1 94.38 192 VAL A O 1
ATOM 1440 N N . GLN A 1 193 ? 10.016 -11.766 -16.047 1 94.5 193 GLN A N 1
ATOM 1441 C CA . GLN A 1 193 ? 9.164 -10.594 -16.203 1 94.5 193 GLN A CA 1
ATOM 1442 C C . GLN A 1 193 ? 9.078 -9.797 -14.906 1 94.5 193 GLN A C 1
ATOM 1444 O O . GLN A 1 193 ? 9.18 -8.57 -14.914 1 94.5 193 GLN A O 1
ATOM 1449 N N . TYR A 1 194 ? 8.93 -10.508 -13.766 1 94.75 194 TYR A N 1
ATOM 1450 C CA . TYR A 1 194 ? 8.914 -9.844 -12.469 1 94.75 194 TYR A CA 1
ATOM 1451 C C . TYR A 1 194 ? 10.211 -9.078 -12.227 1 94.75 194 TYR A C 1
ATOM 1453 O O . TYR A 1 194 ? 10.195 -7.953 -11.719 1 94.75 194 TYR A O 1
ATOM 1461 N N . ARG A 1 195 ? 11.289 -9.609 -12.617 1 93.31 195 ARG A N 1
ATOM 1462 C CA . ARG A 1 195 ? 12.594 -9 -12.391 1 93.31 195 ARG A CA 1
ATOM 1463 C C . ARG A 1 195 ? 12.781 -7.777 -13.281 1 93.31 195 ARG A C 1
ATOM 1465 O O . ARG A 1 195 ? 13.398 -6.789 -12.867 1 93.31 195 ARG A O 1
ATOM 1472 N N . TRP A 1 196 ? 12.258 -7.805 -14.453 1 92.5 196 TRP A N 1
ATOM 1473 C CA . TRP A 1 196 ? 12.312 -6.645 -15.336 1 92.5 196 TRP A CA 1
ATOM 1474 C C . TRP A 1 196 ? 11.469 -5.5 -14.797 1 92.5 196 TRP A C 1
ATOM 1476 O O . TRP A 1 196 ? 11.859 -4.336 -14.883 1 92.5 196 TRP A O 1
ATOM 1486 N N . ILE A 1 197 ? 10.328 -5.871 -14.289 1 93.69 197 ILE A N 1
ATOM 1487 C CA . ILE A 1 197 ? 9.477 -4.863 -13.68 1 93.69 197 ILE A CA 1
ATOM 1488 C C . ILE A 1 197 ? 10.18 -4.246 -12.477 1 93.69 197 ILE A C 1
ATOM 1490 O O . ILE A 1 197 ? 10.203 -3.021 -12.328 1 93.69 197 ILE A O 1
ATOM 1494 N N . ALA A 1 198 ? 10.875 -5.09 -11.719 1 92.5 198 ALA A N 1
ATOM 1495 C CA . ALA A 1 198 ? 11.57 -4.641 -10.516 1 92.5 198 ALA A CA 1
ATOM 1496 C C . ALA A 1 198 ? 12.844 -3.875 -10.867 1 92.5 198 ALA A C 1
ATOM 1498 O O . ALA A 1 198 ? 13.156 -2.859 -10.242 1 92.5 198 ALA A O 1
ATOM 1499 N N . MET B 1 1 ? -26.031 36.219 17.891 1 41.97 1 MET B N 1
ATOM 1500 C CA . MET B 1 1 ? -25.547 35.25 16.922 1 41.97 1 MET B CA 1
ATOM 1501 C C . MET B 1 1 ? -24.031 35.219 16.906 1 41.97 1 MET B C 1
ATOM 1503 O O . MET B 1 1 ? -23.422 34.25 16.422 1 41.97 1 MET B O 1
ATOM 1507 N N . ARG B 1 2 ? -23.453 36.312 17.094 1 59.5 2 ARG B N 1
ATOM 1508 C CA . ARG B 1 2 ? -22 36.438 17.156 1 59.5 2 ARG B CA 1
ATOM 1509 C C . ARG B 1 2 ? -21.438 35.75 18.391 1 59.5 2 ARG B C 1
ATOM 1511 O O . ARG B 1 2 ? -20.359 35.156 18.328 1 59.5 2 ARG B O 1
ATOM 1518 N N . ASP B 1 3 ? -22.094 35.781 19.406 1 57.91 3 ASP B N 1
ATOM 1519 C CA . ASP B 1 3 ? -21.594 35.219 20.656 1 57.91 3 ASP B CA 1
ATOM 1520 C C . ASP B 1 3 ? -21.547 33.688 20.609 1 57.91 3 ASP B C 1
ATOM 1522 O O . ASP B 1 3 ? -20.641 33.094 21.172 1 57.91 3 ASP B O 1
ATOM 1526 N N . ASN B 1 4 ? -22.578 33.094 19.984 1 56.72 4 ASN B N 1
ATOM 1527 C CA . ASN B 1 4 ? -22.625 31.641 19.844 1 56.72 4 ASN B CA 1
ATOM 1528 C C . ASN B 1 4 ? -21.5 31.125 18.953 1 56.72 4 ASN B C 1
ATOM 1530 O O . ASN B 1 4 ? -20.984 30.031 19.172 1 56.72 4 ASN B O 1
ATOM 1534 N N . ASP B 1 5 ? -21.156 31.953 17.953 1 57.81 5 ASP B N 1
ATOM 1535 C CA . ASP B 1 5 ? -20.062 31.578 17.062 1 57.81 5 ASP B CA 1
ATOM 1536 C C . ASP B 1 5 ? -18.719 31.562 17.812 1 57.81 5 ASP B C 1
ATOM 1538 O O . ASP B 1 5 ? -17.875 30.703 17.562 1 57.81 5 ASP B O 1
ATOM 1542 N N . SER B 1 6 ? -18.594 32.531 18.781 1 61.88 6 SER B N 1
ATOM 1543 C CA . SER B 1 6 ? -17.359 32.594 19.547 1 61.88 6 SER B CA 1
ATOM 1544 C C . SER B 1 6 ? -17.219 31.391 20.484 1 61.88 6 SER B C 1
ATOM 1546 O O . SER B 1 6 ? -16.125 30.859 20.672 1 61.88 6 SER B O 1
ATOM 1548 N N . SER B 1 7 ? -18.438 30.969 21 1 62.5 7 SER B N 1
ATOM 1549 C CA . SER B 1 7 ? -18.406 29.828 21.906 1 62.5 7 SER B CA 1
ATOM 1550 C C . SER B 1 7 ? -18.109 28.531 21.172 1 62.5 7 SER B C 1
ATOM 1552 O O . SER B 1 7 ? -17.422 27.656 21.688 1 62.5 7 SER B O 1
ATOM 1554 N N . SER B 1 8 ? -18.688 28.453 19.984 1 63.38 8 SER B N 1
ATOM 1555 C CA . SER B 1 8 ? -18.422 27.266 19.172 1 63.38 8 SER B CA 1
ATOM 1556 C C . SER B 1 8 ? -16.969 27.203 18.719 1 63.38 8 SER B C 1
ATOM 1558 O O . SER B 1 8 ? -16.359 26.141 18.734 1 63.38 8 SER B O 1
ATOM 1560 N N . ASP B 1 9 ? -16.453 28.312 18.391 1 65.69 9 ASP B N 1
ATOM 1561 C CA . ASP B 1 9 ? -15.055 28.375 17.96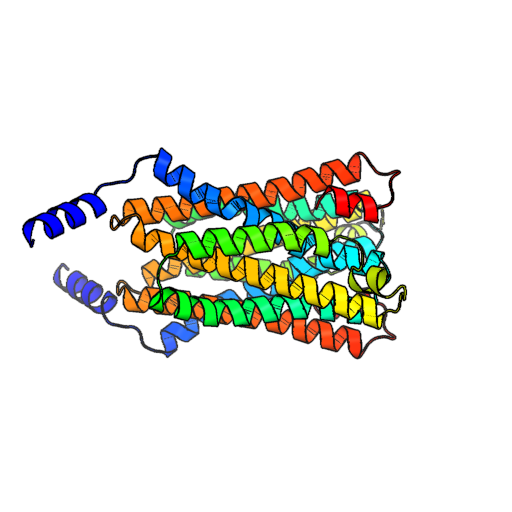9 1 65.69 9 ASP B CA 1
ATOM 1562 C C . ASP B 1 9 ? -14.125 28.047 19.141 1 65.69 9 ASP B C 1
ATOM 1564 O O . ASP B 1 9 ? -13.094 27.391 18.953 1 65.69 9 ASP B O 1
ATOM 1568 N N . ALA B 1 10 ? -14.523 28.516 20.328 1 69.38 10 ALA B N 1
ATOM 1569 C CA . ALA B 1 10 ? -13.727 28.234 21.516 1 69.38 10 ALA B CA 1
ATOM 1570 C C . ALA B 1 10 ? -13.734 26.734 21.828 1 69.38 10 ALA B C 1
ATOM 1572 O O . ALA B 1 10 ? -12.727 26.172 22.25 1 69.38 10 ALA B O 1
ATOM 1573 N N . GLN B 1 11 ? -14.82 26.156 21.656 1 72.06 11 GLN B N 1
ATOM 1574 C CA . GLN B 1 11 ? -14.938 24.734 21.922 1 72.06 11 GLN B CA 1
ATOM 1575 C C . GLN B 1 11 ? -14.102 23.906 20.953 1 72.06 11 GLN B C 1
ATOM 1577 O O . GLN B 1 11 ? -13.469 22.938 21.344 1 72.06 11 GLN B O 1
ATOM 1582 N N . LEU B 1 12 ? -14.039 24.328 19.688 1 79.19 12 LEU B N 1
ATOM 1583 C CA . LEU B 1 12 ? -13.25 23.625 18.672 1 79.19 12 LEU B CA 1
ATOM 1584 C C . LEU B 1 12 ? -11.758 23.797 18.953 1 79.19 12 LEU B C 1
ATOM 1586 O O . LEU B 1 12 ? -10.938 23.031 18.438 1 79.19 12 LEU B O 1
ATOM 1590 N N . ASP B 1 13 ? -11.492 24.609 19.922 1 86.56 13 ASP B N 1
ATOM 1591 C CA . ASP B 1 13 ? -10.086 24.875 20.219 1 86.56 13 ASP B CA 1
ATOM 1592 C C . ASP B 1 13 ? -9.625 24.094 21.438 1 86.56 13 ASP B C 1
ATOM 1594 O O . ASP B 1 13 ? -8.422 24.016 21.719 1 86.56 13 ASP B O 1
ATOM 1598 N N . GLU B 1 14 ? -10.602 23.516 22.125 1 90.69 14 GLU B N 1
ATOM 1599 C CA . GLU B 1 14 ? -10.25 22.734 23.312 1 90.69 14 GLU B CA 1
ATOM 1600 C C . GLU B 1 14 ? -9.672 21.375 22.922 1 90.69 14 GLU B C 1
ATOM 1602 O O . GLU B 1 14 ? -10.125 20.75 21.953 1 90.69 14 GLU B O 1
ATOM 1607 N N . PRO B 1 15 ? -8.742 20.844 23.703 1 94.19 15 PRO B N 1
ATOM 1608 C CA . PRO B 1 15 ? -8.164 19.531 23.422 1 94.19 15 PRO B CA 1
ATOM 1609 C C . PRO B 1 15 ? -9.188 18.406 23.516 1 94.19 15 PRO B C 1
ATOM 1611 O O . PRO B 1 15 ? -10.07 18.422 24.375 1 94.19 15 PRO B O 1
ATOM 1614 N N . LEU B 1 16 ? -9.047 17.516 22.594 1 95.62 16 LEU B N 1
ATOM 1615 C CA . LEU B 1 16 ? -9.953 16.375 22.547 1 95.62 16 LEU B CA 1
ATOM 1616 C C . LEU B 1 16 ? -9.594 15.352 23.609 1 95.62 16 LEU B C 1
ATOM 1618 O O . LEU B 1 16 ? -8.43 15.234 24.016 1 95.62 16 LEU B O 1
ATOM 1622 N N . GLY B 1 17 ? -10.656 14.688 24.031 1 96.19 17 GLY B N 1
ATOM 1623 C CA . GLY B 1 17 ? -10.43 13.57 24.922 1 96.19 17 GLY B CA 1
ATOM 1624 C C . GLY B 1 17 ? -9.977 12.312 24.219 1 96.19 17 GLY B C 1
ATOM 1625 O O . GLY B 1 17 ? -10.039 12.227 22.984 1 96.19 17 GLY B O 1
ATOM 1626 N N . ARG B 1 18 ? -9.602 11.32 24.984 1 97.06 18 ARG B N 1
ATOM 1627 C CA . ARG B 1 18 ? -9.047 10.07 24.469 1 97.06 18 ARG B CA 1
ATOM 1628 C C . ARG B 1 18 ? -10.102 9.289 23.688 1 97.06 18 ARG B C 1
ATOM 1630 O O . ARG B 1 18 ? -9.797 8.656 22.672 1 97.06 18 ARG B O 1
ATOM 1637 N N . VAL B 1 19 ? -11.281 9.359 24.094 1 97.75 19 VAL B N 1
ATOM 1638 C CA . VAL B 1 19 ? -12.344 8.578 23.469 1 97.75 19 VAL B CA 1
ATOM 1639 C C . VAL B 1 19 ? -12.586 9.086 22.047 1 97.75 19 VAL B C 1
ATOM 1641 O O . VAL B 1 19 ? -12.758 8.289 21.125 1 97.75 19 VAL B O 1
ATOM 1644 N N . SER B 1 20 ? -12.57 10.352 21.922 1 97.06 20 SER B N 1
ATOM 1645 C CA . SER B 1 20 ? -12.766 10.945 20.609 1 97.06 20 SER B CA 1
ATOM 1646 C C . SER B 1 20 ? -11.617 10.602 19.672 1 97.06 20 SER B C 1
ATOM 1648 O O . SER B 1 20 ? -11.836 10.273 18.5 1 97.06 20 SER B O 1
ATOM 1650 N N . ILE B 1 21 ? -10.43 10.578 20.156 1 98 21 ILE B N 1
ATOM 1651 C CA . ILE B 1 21 ? -9.234 10.297 19.375 1 98 21 ILE B CA 1
ATOM 1652 C C . ILE B 1 21 ? -9.234 8.828 18.953 1 98 21 ILE B C 1
ATOM 1654 O O . ILE B 1 21 ? -9.016 8.523 17.766 1 98 21 ILE B O 1
ATOM 1658 N N . LEU B 1 22 ? -9.602 7.984 19.844 1 98.19 22 LEU B N 1
ATOM 1659 C CA . LEU B 1 22 ? -9.633 6.555 19.547 1 98.19 22 LEU B CA 1
ATOM 1660 C C . LEU B 1 22 ? -10.758 6.227 18.562 1 98.19 22 LEU B C 1
ATOM 1662 O O . LEU B 1 22 ? -10.586 5.379 17.688 1 98.19 22 LEU B O 1
ATOM 1666 N N . SER B 1 23 ? -11.875 6.902 18.75 1 97.69 23 SER B N 1
ATOM 1667 C CA . SER B 1 23 ? -13.008 6.676 17.859 1 97.69 23 SER B CA 1
ATOM 1668 C C . SER B 1 23 ? -12.68 7.078 16.422 1 97.69 23 SER B C 1
ATOM 1670 O O . SER B 1 23 ? -12.961 6.336 15.484 1 97.69 23 SER B O 1
ATOM 1672 N N . TYR B 1 24 ? -12.039 8.172 16.266 1 98 24 TYR B N 1
ATOM 1673 C CA . TYR B 1 24 ? -11.625 8.602 14.93 1 98 24 TYR B CA 1
ATOM 1674 C C . TYR B 1 24 ? -10.602 7.637 14.344 1 98 24 TYR B C 1
ATOM 1676 O O . TYR B 1 24 ? -10.734 7.195 13.203 1 98 24 TYR B O 1
ATOM 1684 N N . GLY B 1 25 ? -9.594 7.32 15.109 1 97.94 25 GLY B N 1
ATOM 1685 C CA . GLY B 1 25 ? -8.508 6.492 14.625 1 97.94 25 GLY B CA 1
ATOM 1686 C C . GLY B 1 25 ? -8.961 5.129 14.148 1 97.94 25 GLY B C 1
ATOM 1687 O O . GLY B 1 25 ? -8.422 4.598 13.172 1 97.94 25 GLY B O 1
ATOM 1688 N N . SER B 1 26 ? -9.977 4.602 14.734 1 97.94 26 SER B N 1
ATOM 1689 C CA . SER B 1 26 ? -10.43 3.262 14.391 1 97.94 26 SER B CA 1
ATOM 1690 C C . SER B 1 26 ? -11.344 3.291 13.164 1 97.94 26 SER B C 1
ATOM 1692 O O . SER B 1 26 ? -11.617 2.248 12.57 1 97.94 26 SER B O 1
ATOM 1694 N N . GLY B 1 27 ? -11.766 4.449 12.75 1 97.56 27 GLY B N 1
ATOM 1695 C CA . GLY B 1 27 ? -12.781 4.59 11.727 1 97.56 27 GLY B CA 1
ATOM 1696 C C . GLY B 1 27 ? -12.297 4.199 10.344 1 97.56 27 GLY B C 1
ATOM 1697 O O . GLY B 1 27 ? -13.102 3.973 9.438 1 97.56 27 GLY B O 1
ATOM 1698 N N . HIS B 1 28 ? -10.992 4.082 10.219 1 97.44 28 HIS B N 1
ATOM 1699 C CA . HIS B 1 28 ? -10.453 3.791 8.898 1 97.44 28 HIS B CA 1
ATOM 1700 C C . HIS B 1 28 ? -9.875 2.381 8.836 1 97.44 28 HIS B C 1
ATOM 1702 O O . HIS B 1 28 ? -9.328 1.973 7.812 1 97.44 28 HIS B O 1
ATOM 1708 N N . MET B 1 29 ? -10.023 1.635 9.844 1 97.38 29 MET B N 1
ATOM 1709 C CA . MET B 1 29 ? -9.352 0.346 9.969 1 97.38 29 MET B CA 1
ATOM 1710 C C . MET B 1 29 ? -9.883 -0.648 8.945 1 97.38 29 MET B C 1
ATOM 1712 O O . MET B 1 29 ? -9.125 -1.462 8.414 1 97.38 29 MET B O 1
ATOM 1716 N N . LEU B 1 30 ? -11.211 -0.621 8.695 1 97.06 30 LEU B N 1
ATOM 1717 C CA . LEU B 1 30 ? -11.758 -1.505 7.676 1 97.06 30 LEU B CA 1
ATOM 1718 C C . LEU B 1 30 ? -11.055 -1.293 6.34 1 97.06 30 LEU B C 1
ATOM 1720 O O . LEU B 1 30 ? -10.656 -2.258 5.68 1 97.06 30 LEU B O 1
ATOM 1724 N N . ASN B 1 31 ? -10.883 -0.051 5.988 1 98.12 31 ASN B N 1
ATOM 1725 C CA . ASN B 1 31 ? -10.195 0.293 4.746 1 98.12 31 ASN B CA 1
ATOM 1726 C C . ASN B 1 31 ? -8.75 -0.186 4.754 1 98.12 31 ASN B C 1
ATOM 1728 O O . ASN B 1 31 ? -8.242 -0.666 3.738 1 98.12 31 ASN B O 1
ATOM 1732 N N . ASP B 1 32 ? -8.156 -0.093 5.859 1 97.94 32 ASP B N 1
ATOM 1733 C CA . ASP B 1 32 ? -6.75 -0.474 5.977 1 97.94 32 ASP B CA 1
ATOM 1734 C C . ASP B 1 32 ? -6.574 -1.982 5.816 1 97.94 32 ASP B C 1
ATOM 1736 O O . ASP B 1 32 ? -5.699 -2.436 5.07 1 97.94 32 ASP B O 1
ATOM 1740 N N . ILE B 1 33 ? -7.387 -2.713 6.457 1 97.62 33 ILE B N 1
ATOM 1741 C CA . ILE B 1 33 ? -7.258 -4.164 6.402 1 97.62 33 ILE B CA 1
ATOM 1742 C C . ILE B 1 33 ? -7.598 -4.664 5 1 97.62 33 ILE B C 1
ATOM 1744 O O . ILE B 1 33 ? -6.887 -5.508 4.445 1 97.62 33 ILE B O 1
ATOM 1748 N N . THR B 1 34 ? -8.633 -4.141 4.426 1 97.75 34 THR B N 1
ATOM 1749 C CA . THR B 1 34 ? -9.047 -4.613 3.109 1 97.75 34 THR B CA 1
ATOM 1750 C C . THR B 1 34 ? -8.047 -4.195 2.039 1 97.75 34 THR B C 1
ATOM 1752 O O . THR B 1 34 ? -7.793 -4.941 1.091 1 97.75 34 THR B O 1
ATOM 1755 N N . SER B 1 35 ? -7.5 -2.996 2.207 1 96.94 35 SER B N 1
ATOM 1756 C CA . SER B 1 35 ? -6.5 -2.568 1.232 1 96.94 35 SER B CA 1
ATOM 1757 C C . SER B 1 35 ? -5.227 -3.4 1.344 1 96.94 35 SER B C 1
ATOM 1759 O O . SER B 1 35 ? -4.617 -3.75 0.331 1 96.94 35 SER B O 1
ATOM 1761 N N . SER B 1 36 ? -4.836 -3.709 2.553 1 96.88 36 SER B N 1
ATOM 1762 C CA . SER B 1 36 ? -3.678 -4.578 2.736 1 96.88 36 SER B CA 1
ATOM 1763 C C . SER B 1 36 ? -3.898 -5.938 2.076 1 96.88 36 SER B C 1
ATOM 1765 O O . SER B 1 36 ? -3.004 -6.461 1.409 1 96.88 36 SER B O 1
ATOM 1767 N N . CYS B 1 37 ? -5.035 -6.48 2.229 1 97.44 37 CYS B N 1
ATOM 1768 C CA . CYS B 1 37 ? -5.395 -7.758 1.625 1 97.44 37 CYS B CA 1
ATOM 1769 C C . CYS B 1 37 ? -5.418 -7.656 0.104 1 97.44 37 CYS B C 1
ATOM 1771 O O . CYS B 1 37 ? -4.879 -8.523 -0.588 1 97.44 37 CYS B O 1
ATOM 1773 N N . TRP B 1 38 ? -6.035 -6.594 -0.341 1 97.5 38 TRP B N 1
ATOM 1774 C CA . TRP B 1 38 ? -6.148 -6.367 -1.777 1 97.5 38 TRP B CA 1
ATOM 1775 C C . TRP B 1 38 ? -4.773 -6.266 -2.424 1 97.5 38 TRP B C 1
ATOM 1777 O O . TRP B 1 38 ? -4.484 -6.961 -3.4 1 97.5 38 TRP B O 1
ATOM 1787 N N . PHE B 1 39 ? -3.867 -5.555 -1.833 1 95.5 39 PHE B N 1
ATOM 1788 C CA . PHE B 1 39 ? -2.559 -5.281 -2.42 1 95.5 39 PHE B CA 1
ATOM 1789 C C . PHE B 1 39 ? -1.65 -6.5 -2.301 1 95.5 39 PHE B C 1
ATOM 1791 O O . PHE B 1 39 ? -0.819 -6.75 -3.176 1 95.5 39 PHE B O 1
ATOM 1798 N N . THR B 1 40 ? -1.876 -7.258 -1.311 1 95.81 40 THR B N 1
ATOM 1799 C CA . THR B 1 40 ? -0.948 -8.359 -1.074 1 95.81 40 THR B CA 1
ATOM 1800 C C . THR B 1 40 ? -1.416 -9.625 -1.787 1 95.81 40 THR B C 1
ATOM 1802 O O . THR B 1 40 ? -0.601 -10.375 -2.32 1 95.81 40 THR B O 1
ATOM 1805 N N . TYR B 1 41 ? -2.734 -9.859 -1.873 1 97.19 41 TYR B N 1
ATOM 1806 C CA . TYR B 1 41 ? -3.145 -11.227 -2.199 1 97.19 41 TYR B CA 1
ATOM 1807 C C . TYR B 1 41 ? -3.969 -11.25 -3.48 1 97.19 41 TYR B C 1
ATOM 1809 O O . TYR B 1 41 ? -4.188 -12.32 -4.059 1 97.19 41 TYR B O 1
ATOM 1817 N N . LEU B 1 42 ? -4.441 -10.148 -3.984 1 97.5 42 LEU B N 1
ATOM 1818 C CA . LEU B 1 42 ? -5.355 -10.211 -5.121 1 97.5 42 LEU B CA 1
ATOM 1819 C C . LEU B 1 42 ? -4.645 -10.742 -6.359 1 97.5 42 LEU B C 1
ATOM 1821 O O . LEU B 1 42 ? -5.168 -11.617 -7.051 1 97.5 42 LEU B O 1
ATOM 1825 N N . LEU B 1 43 ? -3.455 -10.266 -6.582 1 97 43 LEU B N 1
ATOM 1826 C CA . LEU B 1 43 ? -2.744 -10.688 -7.785 1 97 43 LEU B CA 1
ATOM 1827 C C . LEU B 1 43 ? -2.455 -12.188 -7.746 1 97 43 LEU B C 1
ATOM 1829 O O . LEU B 1 43 ? -2.68 -12.891 -8.727 1 97 43 LEU B O 1
ATOM 1833 N N . VAL B 1 44 ? -1.965 -12.695 -6.645 1 96.38 44 VAL B N 1
ATOM 1834 C CA . VAL B 1 44 ? -1.64 -14.117 -6.535 1 96.38 44 VAL B CA 1
ATOM 1835 C C . VAL B 1 44 ? -2.918 -14.945 -6.609 1 96.38 44 VAL B C 1
ATOM 1837 O O . VAL B 1 44 ? -2.92 -16.047 -7.172 1 96.38 44 VAL B O 1
ATOM 1840 N N . PHE B 1 45 ? -4.016 -14.422 -6.094 1 97.44 45 PHE B N 1
ATOM 1841 C CA . PHE B 1 45 ? -5.312 -15.07 -6.203 1 97.44 45 PHE B CA 1
ATOM 1842 C C . PHE B 1 45 ? -5.734 -15.195 -7.664 1 97.44 45 PHE B C 1
ATOM 1844 O O . PHE B 1 45 ? -6.141 -16.281 -8.109 1 97.44 45 PHE B O 1
ATOM 1851 N N . LEU B 1 46 ? -5.621 -14.18 -8.383 1 96.75 46 LEU B N 1
ATOM 1852 C CA . LEU B 1 46 ? -6.047 -14.148 -9.781 1 96.75 46 LEU B CA 1
ATOM 1853 C C . LEU B 1 46 ? -5.199 -15.102 -10.625 1 96.75 46 LEU B C 1
ATOM 1855 O O . LEU B 1 46 ? -5.727 -15.812 -11.477 1 96.75 46 LEU B O 1
ATOM 1859 N N . THR B 1 47 ? -3.9 -15.109 -10.375 1 96.06 47 THR B N 1
ATOM 1860 C CA . THR B 1 47 ? -3.039 -15.992 -11.148 1 96.06 47 THR B CA 1
ATOM 1861 C C . THR B 1 47 ? -3.26 -17.453 -10.758 1 96.06 47 THR B C 1
ATOM 1863 O O . THR B 1 47 ? -3.221 -18.344 -11.602 1 96.06 47 THR B O 1
ATOM 1866 N N . ASP B 1 48 ? -3.541 -17.688 -9.484 1 95.25 48 ASP B N 1
ATOM 1867 C CA . ASP B 1 48 ? -3.85 -19.047 -9.031 1 95.25 48 ASP B CA 1
ATOM 1868 C C . ASP B 1 48 ? -5.199 -19.516 -9.578 1 95.25 48 ASP B C 1
ATOM 1870 O O . ASP B 1 48 ? -5.426 -20.719 -9.742 1 95.25 48 ASP B O 1
ATOM 1874 N N . LEU B 1 49 ? -6.082 -18.609 -9.836 1 94.31 49 LEU B N 1
ATOM 1875 C CA . LEU B 1 49 ? -7.371 -18.922 -10.445 1 94.31 49 LEU B CA 1
ATOM 1876 C C . LEU B 1 49 ? -7.203 -19.328 -11.906 1 94.31 49 LEU B C 1
ATOM 1878 O O . LEU B 1 49 ? -8.094 -19.953 -12.484 1 94.31 49 LEU B O 1
ATOM 1882 N N . GLY B 1 50 ? -6.09 -18.828 -12.531 1 94 50 GLY B N 1
ATOM 1883 C CA . GLY B 1 50 ? -5.805 -19.266 -13.891 1 94 50 GLY B CA 1
ATOM 1884 C C . GLY B 1 50 ? -5.699 -18.109 -14.875 1 94 50 GLY B C 1
ATOM 1885 O O . GLY B 1 50 ? -5.445 -18.328 -16.062 1 94 50 GLY B O 1
ATOM 1886 N N . LEU B 1 51 ? -5.852 -16.953 -14.398 1 95.88 51 LEU B N 1
ATOM 1887 C CA . LEU B 1 51 ? -5.668 -15.812 -15.297 1 95.88 51 LEU B CA 1
ATOM 1888 C C . LEU B 1 51 ? -4.199 -15.656 -15.68 1 95.88 51 LEU B C 1
ATOM 1890 O O . LEU B 1 51 ? -3.309 -15.867 -14.859 1 95.88 51 LEU B O 1
ATOM 1894 N N . SER B 1 52 ? -4.027 -15.211 -16.922 1 95.88 52 SER B N 1
ATOM 1895 C CA . SER B 1 52 ? -2.664 -14.891 -17.328 1 95.88 52 SER B CA 1
ATOM 1896 C C . SER B 1 52 ? -2.117 -13.695 -16.562 1 95.88 52 SER B C 1
ATOM 1898 O O . SER B 1 52 ? -2.885 -12.883 -16.031 1 95.88 52 SER B O 1
ATOM 1900 N N . PRO B 1 53 ? -0.818 -13.602 -16.469 1 95.38 53 PRO B N 1
ATOM 1901 C CA . PRO B 1 53 ? -0.233 -12.43 -15.812 1 95.38 53 PRO B CA 1
ATOM 1902 C C . PRO B 1 53 ? -0.719 -11.109 -16.406 1 95.38 53 PRO B C 1
ATOM 1904 O O . PRO B 1 53 ? -0.985 -10.156 -15.664 1 95.38 53 PRO B O 1
ATOM 1907 N N . GLY B 1 54 ? -0.871 -11.094 -17.656 1 95.94 54 GLY B N 1
ATOM 1908 C CA . GLY B 1 54 ? -1.383 -9.898 -18.312 1 95.94 54 GLY B CA 1
ATOM 1909 C C . GLY B 1 54 ? -2.809 -9.57 -17.922 1 95.94 54 GLY B C 1
ATOM 1910 O O . GLY B 1 54 ? -3.117 -8.414 -17.609 1 95.94 54 GLY B O 1
ATOM 1911 N N . ASP B 1 55 ? -3.672 -10.57 -17.953 1 97.19 55 ASP B N 1
ATOM 1912 C CA . ASP B 1 55 ? -5.066 -10.367 -17.562 1 97.19 55 ASP B CA 1
ATOM 1913 C C . ASP B 1 55 ? -5.172 -9.938 -16.094 1 97.19 55 ASP B C 1
ATOM 1915 O O . ASP B 1 55 ? -5.977 -9.07 -15.758 1 97.19 55 ASP B O 1
ATOM 1919 N N . ALA B 1 56 ? -4.375 -10.562 -15.266 1 97.56 56 ALA B N 1
ATOM 1920 C CA . ALA B 1 56 ? -4.363 -10.188 -13.859 1 97.56 56 ALA B CA 1
ATOM 1921 C C . ALA B 1 56 ? -3.877 -8.75 -13.68 1 97.56 56 ALA B C 1
ATOM 1923 O O . ALA B 1 56 ? -4.402 -8.008 -12.844 1 97.56 56 ALA B O 1
ATOM 1924 N N . ALA B 1 57 ? -2.896 -8.359 -14.492 1 97.12 57 ALA B N 1
ATOM 1925 C CA . ALA B 1 57 ? -2.383 -6.988 -14.438 1 97.12 57 ALA B CA 1
ATOM 1926 C C . ALA B 1 57 ? -3.451 -5.984 -14.852 1 97.12 57 ALA B C 1
ATOM 1928 O O . ALA B 1 57 ? -3.504 -4.871 -14.328 1 97.12 57 ALA B O 1
ATOM 1929 N N . ILE B 1 58 ? -4.273 -6.324 -15.75 1 98 58 ILE B N 1
ATOM 1930 C CA . ILE B 1 58 ? -5.379 -5.473 -16.172 1 98 58 ILE B CA 1
ATOM 1931 C C . ILE B 1 58 ? -6.332 -5.238 -15.008 1 98 58 ILE B C 1
ATOM 1933 O O . ILE B 1 58 ? -6.797 -4.117 -14.789 1 98 58 ILE B O 1
ATOM 1937 N N . VAL B 1 59 ? -6.598 -6.293 -14.281 1 97.94 59 VAL B N 1
ATOM 1938 C CA . VAL B 1 59 ? -7.48 -6.18 -13.125 1 97.94 59 VAL B CA 1
ATOM 1939 C C . VAL B 1 59 ? -6.871 -5.219 -12.102 1 97.94 59 VAL B C 1
ATOM 1941 O O . VAL B 1 59 ? -7.551 -4.316 -11.609 1 97.94 59 VAL B O 1
ATOM 1944 N N . MET B 1 60 ? -5.594 -5.406 -11.844 1 98.25 60 MET B N 1
ATOM 1945 C CA . MET B 1 60 ? -4.914 -4.547 -10.875 1 98.25 60 MET B CA 1
ATOM 1946 C C . MET B 1 60 ? -4.926 -3.094 -11.336 1 98.25 60 MET B C 1
ATOM 1948 O O . MET B 1 60 ? -5.191 -2.189 -10.539 1 98.25 60 MET B O 1
ATOM 1952 N N . LEU B 1 61 ? -4.637 -2.893 -12.562 1 98 61 LEU B N 1
ATOM 1953 C CA . LEU B 1 61 ? -4.598 -1.543 -13.117 1 98 61 LEU B CA 1
ATOM 1954 C C . LEU B 1 61 ? -5.977 -0.891 -13.055 1 98 61 LEU B C 1
ATOM 1956 O O . LEU B 1 61 ? -6.09 0.299 -12.758 1 98 61 LEU B O 1
ATOM 1960 N N . SER B 1 62 ? -6.988 -1.664 -13.352 1 98.31 62 SER B N 1
ATOM 1961 C CA . SER B 1 62 ? -8.352 -1.144 -13.297 1 98.31 62 SER B CA 1
ATOM 1962 C C . SER B 1 62 ? -8.672 -0.574 -11.922 1 98.31 62 SER B C 1
ATOM 1964 O O . SER B 1 62 ? -9.227 0.521 -11.812 1 98.31 62 SER B O 1
ATOM 1966 N N . GLY B 1 63 ? -8.32 -1.311 -10.898 1 98.31 63 GLY B N 1
ATOM 1967 C CA . GLY B 1 63 ? -8.523 -0.822 -9.539 1 98.31 63 GLY B CA 1
ATOM 1968 C C . GLY B 1 63 ? -7.758 0.45 -9.242 1 98.31 63 GLY B C 1
ATOM 1969 O O . GLY B 1 63 ? -8.305 1.386 -8.648 1 98.31 63 GLY B O 1
ATOM 1970 N N . GLN B 1 64 ? -6.559 0.519 -9.695 1 97.81 64 GLN B N 1
ATOM 1971 C CA . GLN B 1 64 ? -5.703 1.656 -9.375 1 97.81 64 GLN B CA 1
ATOM 1972 C C . GLN B 1 64 ? -6.117 2.896 -10.164 1 97.81 64 GLN B C 1
ATOM 1974 O O . GLN B 1 64 ? -6.039 4.016 -9.648 1 97.81 64 GLN B O 1
ATOM 1979 N N . LEU B 1 65 ? -6.539 2.713 -11.352 1 97.69 65 LEU B N 1
ATOM 1980 C CA . LEU B 1 65 ? -7.082 3.826 -12.117 1 97.69 65 LEU B CA 1
ATOM 1981 C C . LEU B 1 65 ? -8.344 4.375 -11.469 1 97.69 65 LEU B C 1
ATOM 1983 O O . LEU B 1 65 ? -8.508 5.594 -11.344 1 97.69 65 LEU B O 1
ATOM 1987 N N . ALA B 1 66 ? -9.203 3.502 -11.047 1 98.31 66 ALA B N 1
ATOM 1988 C CA . ALA B 1 66 ? -10.43 3.922 -10.367 1 98.31 66 ALA B CA 1
ATOM 1989 C C . ALA B 1 66 ? -10.102 4.695 -9.094 1 98.31 66 ALA B C 1
ATOM 1991 O O . ALA B 1 66 ? -10.742 5.707 -8.797 1 98.31 66 ALA B O 1
ATOM 1992 N N . ASP B 1 67 ? -9.18 4.207 -8.398 1 97.38 67 ASP B N 1
ATOM 1993 C CA . ASP B 1 67 ? -8.742 4.887 -7.184 1 97.38 67 ASP B CA 1
ATOM 1994 C C . ASP B 1 67 ? -8.25 6.301 -7.488 1 97.38 67 ASP B C 1
ATOM 1996 O O . ASP B 1 67 ? -8.703 7.27 -6.871 1 97.38 67 ASP B O 1
ATOM 2000 N N . GLY B 1 68 ? -7.301 6.387 -8.445 1 95.44 68 GLY B N 1
ATOM 2001 C CA . GLY B 1 68 ? -6.754 7.68 -8.812 1 95.44 68 GLY B CA 1
ATOM 2002 C C . GLY B 1 68 ? 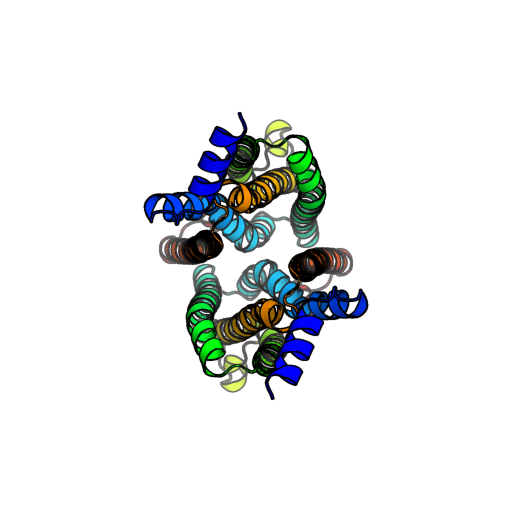-7.812 8.672 -9.266 1 95.44 68 GLY B C 1
ATOM 2003 O O . GLY B 1 68 ? -7.855 9.805 -8.781 1 95.44 68 GLY B O 1
ATOM 2004 N N . PHE B 1 69 ? -8.664 8.273 -10.086 1 96.12 69 PHE B N 1
ATOM 2005 C CA . PHE B 1 69 ? -9.727 9.125 -10.602 1 96.12 69 PHE B CA 1
ATOM 2006 C C . PHE B 1 69 ? -10.672 9.547 -9.484 1 96.12 69 PHE B C 1
ATOM 2008 O O . PHE B 1 69 ? -11.008 10.727 -9.359 1 96.12 69 PHE B O 1
ATOM 2015 N N . THR B 1 70 ? -11.055 8.625 -8.711 1 97.5 70 THR B N 1
ATOM 2016 C CA . THR B 1 70 ? -12.008 8.914 -7.645 1 97.5 70 THR B CA 1
ATOM 2017 C C . THR B 1 70 ? -11.398 9.852 -6.609 1 97.5 70 THR B C 1
ATOM 2019 O O . THR B 1 70 ? -12.062 10.773 -6.125 1 97.5 70 THR B O 1
ATOM 2022 N N . THR B 1 71 ? -10.203 9.641 -6.32 1 94.44 71 THR B N 1
ATOM 2023 C CA . THR B 1 71 ? -9.531 10.484 -5.336 1 94.44 71 THR B CA 1
ATOM 2024 C C . THR B 1 71 ? -9.531 11.945 -5.781 1 94.44 71 THR B C 1
ATOM 2026 O O . THR B 1 71 ? -9.836 12.836 -4.988 1 94.44 71 THR B O 1
ATOM 2029 N N . ILE B 1 72 ? -9.242 12.203 -6.969 1 90.5 72 ILE B N 1
ATOM 2030 C CA . ILE B 1 72 ? -9.172 13.555 -7.5 1 90.5 72 ILE B CA 1
ATOM 2031 C C . ILE B 1 72 ? -10.57 14.172 -7.535 1 90.5 72 ILE B C 1
ATOM 2033 O O . ILE B 1 72 ? -10.766 15.297 -7.086 1 90.5 72 ILE B O 1
ATOM 2037 N N . PHE B 1 73 ? -11.555 13.477 -7.848 1 93.69 73 PHE B N 1
ATOM 2038 C CA . PHE B 1 73 ? -12.898 14.008 -8.07 1 93.69 73 PHE B CA 1
ATOM 2039 C C . PHE B 1 73 ? -13.664 14.109 -6.758 1 93.69 73 PHE B C 1
ATOM 2041 O O . PHE B 1 73 ? -14.383 15.086 -6.527 1 93.69 73 PHE B O 1
ATOM 2048 N N . VAL B 1 74 ? -13.516 13.148 -5.969 1 93.62 74 VAL B N 1
ATOM 2049 C CA . VAL B 1 74 ? -14.32 13.102 -4.75 1 93.62 74 VAL B CA 1
ATOM 2050 C C . VAL B 1 74 ? -13.875 14.211 -3.797 1 93.62 74 VAL B C 1
ATOM 2052 O O . VAL B 1 74 ? -14.688 14.75 -3.041 1 93.62 74 VAL B O 1
ATOM 2055 N N . GLY B 1 75 ? -12.633 14.547 -3.82 1 86.62 75 GLY B N 1
ATOM 2056 C CA . GLY B 1 75 ? -12.195 15.688 -3.031 1 86.62 75 GLY B CA 1
ATOM 2057 C C . GLY B 1 75 ? -12.969 16.969 -3.342 1 86.62 75 GLY B C 1
ATOM 2058 O O . GLY B 1 75 ? -13.43 17.656 -2.43 1 86.62 75 GLY B O 1
ATOM 2059 N N . GLU B 1 76 ? -13.141 17.234 -4.566 1 89.25 76 GLU B N 1
ATOM 2060 C CA . GLU B 1 76 ? -13.867 18.438 -4.992 1 89.25 76 GLU B CA 1
ATOM 2061 C C . GLU B 1 76 ? -15.352 18.328 -4.641 1 89.25 76 GLU B C 1
ATOM 2063 O O . GLU B 1 76 ? -15.961 19.297 -4.195 1 89.25 76 GLU B O 1
ATOM 2068 N N . LEU B 1 77 ? -15.875 17.188 -4.832 1 91.25 77 LEU B N 1
ATOM 2069 C CA . LEU B 1 77 ? -17.297 16.969 -4.562 1 91.25 77 LEU B CA 1
ATOM 2070 C C . LEU B 1 77 ? -17.594 17.141 -3.078 1 91.25 77 LEU B C 1
ATOM 2072 O O . LEU B 1 77 ? -18.609 17.734 -2.713 1 91.25 77 LEU B O 1
ATOM 2076 N N . MET B 1 78 ? -16.75 16.656 -2.287 1 90.81 78 MET B N 1
ATOM 2077 C CA . MET B 1 78 ? -16.969 16.734 -0.845 1 90.81 78 MET B CA 1
ATOM 2078 C C . MET B 1 78 ? -16.828 18.172 -0.352 1 90.81 78 MET B C 1
ATOM 2080 O O . MET B 1 78 ? -17.5 18.578 0.589 1 90.81 78 MET B O 1
ATOM 2084 N N . ASP B 1 79 ? -15.969 18.891 -1.027 1 87.12 79 ASP B N 1
ATOM 2085 C CA . ASP B 1 79 ? -15.828 20.297 -0.676 1 87.12 79 ASP B CA 1
ATOM 2086 C C . ASP B 1 79 ? -17.109 21.062 -0.974 1 87.12 79 ASP B C 1
ATOM 2088 O O . ASP B 1 79 ? -17.484 21.984 -0.237 1 87.12 79 ASP B O 1
ATOM 2092 N N . ARG B 1 80 ? -17.797 20.688 -1.957 1 90.19 80 ARG B N 1
ATOM 2093 C CA . ARG B 1 80 ? -19 21.406 -2.404 1 90.19 80 ARG B CA 1
ATOM 2094 C C . ARG B 1 80 ? -20.219 20.984 -1.584 1 90.19 80 ARG B C 1
ATOM 2096 O O . ARG B 1 80 ? -21.047 21.828 -1.248 1 90.19 80 ARG B O 1
ATOM 2103 N N . PHE B 1 81 ? -20.266 19.75 -1.278 1 89.19 81 PHE B N 1
ATOM 2104 C CA . PHE B 1 81 ? -21.5 19.234 -0.7 1 89.19 81 PHE B CA 1
ATOM 2105 C C . PHE B 1 81 ? -21.375 19.062 0.81 1 89.19 81 PHE B C 1
ATOM 2107 O O . PHE B 1 81 ? -22.375 19.078 1.532 1 89.19 81 PHE B O 1
ATOM 2114 N N . GLY B 1 82 ? -20.156 18.891 1.193 1 86.88 82 GLY B N 1
ATOM 2115 C CA . GLY B 1 82 ? -19.953 18.609 2.605 1 86.88 82 GLY B CA 1
ATOM 2116 C C . GLY B 1 82 ? -20.438 17.234 3.031 1 86.88 82 GLY B C 1
ATOM 2117 O O . GLY B 1 82 ? -20.266 16.266 2.309 1 86.88 82 GLY B O 1
ATOM 2118 N N . HIS B 1 83 ? -20.812 17 4.277 1 92.31 83 HIS B N 1
ATOM 2119 C CA . HIS B 1 83 ? -21.344 15.773 4.844 1 92.31 83 HIS B CA 1
ATOM 2120 C C . HIS B 1 83 ? -20.328 14.641 4.793 1 92.31 83 HIS B C 1
ATOM 2122 O O . HIS B 1 83 ? -20.625 13.547 4.301 1 92.31 83 HIS B O 1
ATOM 2128 N N . PHE B 1 84 ? -19.266 14.789 5.312 1 94 84 PHE B N 1
ATOM 2129 C CA . PHE B 1 84 ? -18.141 13.859 5.266 1 94 84 PHE B CA 1
ATOM 2130 C C . PHE B 1 84 ? -18.516 12.523 5.902 1 94 84 PHE B C 1
ATOM 2132 O O . PHE B 1 84 ? -18.078 11.469 5.445 1 94 84 PHE B O 1
ATOM 2139 N N . LYS B 1 85 ? -19.406 12.594 6.859 1 94.69 85 LYS B N 1
ATOM 2140 C CA . LYS B 1 85 ? -19.797 11.359 7.535 1 94.69 85 LYS B CA 1
ATOM 2141 C C . LYS B 1 85 ? -20.625 10.469 6.613 1 94.69 85 LYS B C 1
ATOM 2143 O O . LYS B 1 85 ? -20.516 9.242 6.664 1 94.69 85 LYS B O 1
ATOM 2148 N N . LEU B 1 86 ? -21.406 11.094 5.848 1 95.88 86 LEU B N 1
ATOM 2149 C CA . LEU B 1 86 ? -22.234 10.336 4.91 1 95.88 86 LEU B CA 1
ATOM 2150 C C . LEU B 1 86 ? -21.375 9.711 3.814 1 95.88 86 LEU B C 1
ATOM 2152 O O . LEU B 1 86 ? -21.609 8.562 3.42 1 95.88 86 LEU B O 1
ATOM 2156 N N . TRP B 1 87 ? -20.406 10.461 3.332 1 97 87 TRP B N 1
ATOM 2157 C CA . TRP B 1 87 ? -19.469 9.93 2.348 1 97 87 TRP B CA 1
ATOM 2158 C C . TRP B 1 87 ? -18.672 8.766 2.926 1 97 87 TRP B C 1
ATOM 2160 O O . TRP B 1 87 ? -18.469 7.746 2.26 1 97 87 TRP B O 1
ATOM 2170 N N . HIS B 1 88 ? -18.219 8.938 4.121 1 98 88 HIS B N 1
ATOM 2171 C CA . HIS B 1 88 ? -17.453 7.891 4.797 1 98 88 HIS B CA 1
ATOM 2172 C C . HIS B 1 88 ? -18.281 6.617 4.949 1 98 88 HIS B C 1
ATOM 2174 O O . HIS B 1 88 ? -17.797 5.52 4.641 1 98 88 HIS B O 1
ATOM 2180 N N . ALA B 1 89 ? -19.531 6.758 5.375 1 97.81 89 ALA B N 1
ATOM 2181 C CA . ALA B 1 89 ? -20.422 5.609 5.547 1 97.81 89 ALA B CA 1
ATOM 2182 C C . ALA B 1 89 ? -20.703 4.93 4.207 1 97.81 89 ALA B C 1
ATOM 2184 O O . ALA B 1 89 ? -20.609 3.703 4.102 1 97.81 89 ALA B O 1
ATOM 2185 N N . GLY B 1 90 ? -21.031 5.738 3.24 1 97.56 90 GLY B N 1
ATOM 2186 C CA . GLY B 1 90 ? -21.297 5.188 1.92 1 97.56 90 GLY B CA 1
ATOM 2187 C C . GLY B 1 90 ? -20.109 4.461 1.325 1 97.56 90 GLY B C 1
ATOM 2188 O O . GLY B 1 90 ? -20.25 3.355 0.794 1 97.56 90 GLY B O 1
ATOM 2189 N N . GLY B 1 91 ? -18.922 5.121 1.403 1 98.31 91 GLY B N 1
ATOM 2190 C CA . GLY B 1 91 ? -17.703 4.477 0.931 1 98.31 91 GLY B CA 1
ATOM 2191 C C . GLY B 1 91 ? -17.391 3.182 1.66 1 98.31 91 GLY B C 1
ATOM 2192 O O . GLY B 1 91 ? -17.031 2.186 1.036 1 98.31 91 GLY B O 1
ATOM 2193 N N . SER B 1 92 ? -17.609 3.141 2.939 1 98.25 92 SER B N 1
ATOM 2194 C CA . SER B 1 92 ? -17.328 1.958 3.75 1 98.25 92 SER B CA 1
ATOM 2195 C C . SER B 1 92 ? -18.266 0.81 3.385 1 98.25 92 SER B C 1
ATOM 2197 O O . SER B 1 92 ? -17.844 -0.346 3.32 1 98.25 92 SER B O 1
ATOM 2199 N N . ILE B 1 93 ? -19.469 1.104 3.154 1 97.88 93 ILE B N 1
ATOM 2200 C CA . ILE B 1 93 ? -20.438 0.09 2.748 1 97.88 93 ILE B CA 1
ATOM 2201 C C . ILE B 1 93 ? -20.047 -0.48 1.387 1 97.88 93 ILE B C 1
ATOM 2203 O O . ILE B 1 93 ? -20.062 -1.697 1.188 1 97.88 93 ILE B O 1
ATOM 2207 N N . LEU B 1 94 ? -19.656 0.401 0.527 1 98 94 LEU B N 1
ATOM 2208 C CA . LEU B 1 94 ? -19.25 -0.033 -0.802 1 98 94 LEU B CA 1
ATOM 2209 C C . LEU B 1 94 ? -18.016 -0.929 -0.723 1 98 94 LEU B C 1
ATOM 2211 O O . LEU B 1 94 ? -17.938 -1.95 -1.409 1 98 94 LEU B O 1
ATOM 2215 N N . VAL B 1 95 ? -17.078 -0.622 0.124 1 98.19 95 VAL B N 1
ATOM 2216 C CA . VAL B 1 95 ? -15.867 -1.415 0.333 1 98.19 95 VAL B CA 1
ATOM 2217 C C . VAL B 1 95 ? -16.234 -2.789 0.883 1 98.19 95 VAL B C 1
ATOM 2219 O O . VAL B 1 95 ? -15.797 -3.814 0.365 1 98.19 95 VAL B O 1
ATOM 2222 N N . ALA B 1 96 ? -17.125 -2.805 1.84 1 96.06 96 ALA B N 1
ATOM 2223 C CA . ALA B 1 96 ? -17.5 -4.055 2.49 1 96.06 96 ALA B CA 1
ATOM 2224 C C . ALA B 1 96 ? -18.203 -4.996 1.509 1 96.06 96 ALA B C 1
ATOM 2226 O O . ALA B 1 96 ? -17.875 -6.184 1.45 1 96.06 96 ALA B O 1
ATOM 2227 N N . ILE B 1 97 ? -18.984 -4.465 0.688 1 94.06 97 ILE B N 1
ATOM 2228 C CA . ILE B 1 97 ? -19.781 -5.273 -0.234 1 94.06 97 ILE B CA 1
ATOM 2229 C C . ILE B 1 97 ? -18.906 -5.727 -1.4 1 94.06 97 ILE B C 1
ATOM 2231 O O . ILE B 1 97 ? -18.922 -6.898 -1.785 1 94.06 97 ILE B O 1
ATOM 2235 N N . SER B 1 98 ? -18.109 -4.859 -1.881 1 94.88 98 SER B N 1
ATOM 2236 C CA . SER B 1 98 ? -17.328 -5.172 -3.076 1 94.88 98 SER B CA 1
ATOM 2237 C C . SER B 1 98 ? -16.141 -6.074 -2.746 1 94.88 98 SER B C 1
ATOM 2239 O O . SER B 1 98 ? -15.688 -6.844 -3.594 1 94.88 98 SER B O 1
ATOM 2241 N N . PHE B 1 99 ? -15.695 -5.992 -1.541 1 93.88 99 PHE B N 1
ATOM 2242 C CA . PHE B 1 99 ? -14.523 -6.777 -1.162 1 93.88 99 PHE B CA 1
ATOM 2243 C C . PHE B 1 99 ? -14.828 -8.266 -1.228 1 93.88 99 PHE B C 1
ATOM 2245 O O . PHE B 1 99 ? -13.992 -9.062 -1.657 1 93.88 99 PHE B O 1
ATOM 2252 N N . SER B 1 100 ? -16.016 -8.641 -0.844 1 86.12 100 SER B N 1
ATOM 2253 C C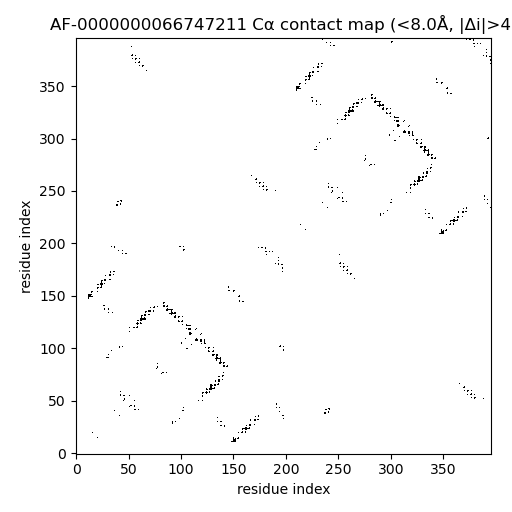A . SER B 1 100 ? -16.438 -10.039 -0.917 1 86.12 100 SER B CA 1
ATOM 2254 C C . SER B 1 100 ? -16.453 -10.539 -2.359 1 86.12 100 SER B C 1
ATOM 2256 O O . SER B 1 100 ? -16.141 -11.695 -2.621 1 86.12 100 SER B O 1
ATOM 2258 N N . SER B 1 101 ? -16.672 -9.664 -3.268 1 87.31 101 SER B N 1
ATOM 2259 C CA . SER B 1 101 ? -16.781 -10.039 -4.676 1 87.31 101 SER B CA 1
ATOM 2260 C C . SER B 1 101 ? -15.406 -10.078 -5.344 1 87.31 101 SER B C 1
ATOM 2262 O O . SER B 1 101 ? -15.195 -10.812 -6.309 1 87.31 101 SER B O 1
ATOM 2264 N N . VAL B 1 102 ? -14.492 -9.383 -4.836 1 91.44 102 VAL B N 1
ATOM 2265 C CA . VAL B 1 102 ? -13.156 -9.289 -5.418 1 91.44 102 VAL B CA 1
ATOM 2266 C C . VAL B 1 102 ? -12.445 -10.633 -5.289 1 91.44 102 VAL B C 1
ATOM 2268 O O . VAL B 1 102 ? -11.742 -11.07 -6.207 1 91.44 102 VAL B O 1
ATOM 2271 N N . PHE B 1 103 ? -12.656 -11.336 -4.199 1 94.44 103 PHE B N 1
ATOM 2272 C CA . PHE B 1 103 ? -12.008 -12.625 -3.973 1 94.44 103 PHE B CA 1
ATOM 2273 C C . PHE B 1 103 ? -12.992 -13.766 -4.18 1 94.44 103 PHE B C 1
ATOM 2275 O O . PHE B 1 103 ? -12.664 -14.93 -3.92 1 94.44 103 PHE B O 1
ATOM 2282 N N . GLY B 1 104 ? -14.195 -13.367 -4.57 1 91.06 104 GLY B N 1
ATOM 2283 C CA . GLY B 1 104 ? -15.211 -14.375 -4.82 1 91.06 104 GLY B CA 1
ATOM 2284 C C . GLY B 1 104 ? -15.172 -14.922 -6.234 1 91.06 104 GLY B C 1
ATOM 2285 O O . GLY B 1 104 ? -14.141 -14.852 -6.906 1 91.06 104 GLY B O 1
ATOM 2286 N N . SER B 1 105 ? -16.266 -15.516 -6.562 1 87.31 105 SER B N 1
ATOM 2287 C CA . SER B 1 105 ? -16.375 -16.062 -7.91 1 87.31 105 SER B CA 1
ATOM 2288 C C . SER B 1 105 ? -16.734 -14.984 -8.922 1 87.31 105 SER B C 1
ATOM 2290 O O . SER B 1 105 ? -17.203 -13.906 -8.539 1 87.31 105 SER B O 1
ATOM 2292 N N . CYS B 1 106 ? -16.344 -15.258 -10.062 1 89.81 106 CYS B N 1
ATOM 2293 C CA . CYS B 1 106 ? -16.703 -14.359 -11.156 1 89.81 106 CYS B CA 1
ATOM 2294 C C . CYS B 1 106 ? -18.219 -14.203 -11.266 1 89.81 106 CYS B C 1
ATOM 2296 O O . CYS B 1 106 ? -18.906 -15.078 -11.797 1 89.81 106 CYS B O 1
ATOM 2298 N N . VAL B 1 107 ? -18.688 -13.102 -10.852 1 86.25 107 VAL B N 1
ATOM 2299 C CA . VAL B 1 107 ? -20.125 -12.867 -10.758 1 86.25 107 VAL B CA 1
ATOM 2300 C C . VAL B 1 107 ? -20.734 -12.859 -12.156 1 86.25 107 VAL B C 1
ATOM 2302 O O . VAL B 1 107 ? -21.719 -13.57 -12.422 1 86.25 107 VAL B O 1
ATOM 2305 N N . PRO B 1 108 ? -20.141 -12.102 -13.062 1 87.19 108 PRO B N 1
ATOM 2306 C CA . PRO B 1 108 ? -20.719 -12.133 -14.406 1 87.19 108 PRO B CA 1
ATOM 2307 C C . PRO B 1 108 ? -20.688 -13.523 -15.031 1 87.19 108 PRO B C 1
ATOM 2309 O O . PRO B 1 108 ? -21.594 -13.883 -15.789 1 87.19 108 PRO B O 1
ATOM 2312 N N . CYS B 1 109 ? -19.656 -14.25 -14.789 1 89.12 109 CYS B N 1
ATOM 2313 C CA . CYS B 1 109 ? -19.578 -15.617 -15.305 1 89.12 109 CYS B CA 1
ATOM 2314 C C . CYS B 1 109 ? -20.719 -16.469 -14.773 1 89.12 109 CYS B C 1
ATOM 2316 O O . CYS B 1 109 ? -21.344 -17.219 -15.531 1 89.12 109 CYS B O 1
ATOM 2318 N N . LYS B 1 110 ? -21 -16.375 -13.531 1 88.62 110 LYS B N 1
ATOM 2319 C CA . LYS B 1 110 ? -22.094 -17.109 -12.922 1 88.62 110 LYS B CA 1
ATOM 2320 C C . LYS B 1 110 ? -23.438 -16.672 -13.492 1 88.62 110 LYS B C 1
ATOM 2322 O O . LYS B 1 110 ? -24.312 -17.516 -13.758 1 88.62 110 LYS B O 1
ATOM 2327 N N . LEU B 1 111 ? -23.562 -15.531 -13.758 1 89.25 111 LEU B N 1
ATOM 2328 C CA . LEU B 1 111 ? -24.828 -14.977 -14.242 1 89.25 111 LEU B CA 1
ATOM 2329 C C . LEU B 1 111 ? -25.078 -15.367 -15.695 1 89.25 111 LEU B C 1
ATOM 2331 O O . LEU B 1 111 ? -26.203 -15.672 -16.078 1 89.25 111 LEU B O 1
ATOM 2335 N N . MET B 1 112 ? -24.031 -15.469 -16.484 1 91.75 112 MET B N 1
ATOM 2336 C CA . MET B 1 112 ? -24.156 -15.742 -17.906 1 91.75 112 MET B CA 1
ATOM 2337 C C . MET B 1 112 ? -23.953 -17.234 -18.203 1 91.75 112 MET B C 1
ATOM 2339 O O . MET B 1 112 ? -24.297 -17.703 -19.281 1 91.75 112 MET B O 1
ATOM 2343 N N . GLY B 1 113 ? -23.375 -17.906 -17.297 1 89.56 113 GLY B N 1
ATOM 2344 C CA . GLY B 1 113 ? -23.141 -19.344 -17.453 1 89.56 113 GLY B CA 1
ATOM 2345 C C . GLY B 1 113 ? -22 -19.656 -18.391 1 89.56 113 GLY B C 1
ATOM 2346 O O . GLY B 1 113 ? -22.016 -20.688 -19.062 1 89.56 113 GLY B O 1
ATOM 2347 N N . ILE B 1 114 ? -21.219 -18.641 -18.641 1 89.31 114 ILE B N 1
ATOM 2348 C CA . ILE B 1 114 ? -20.062 -18.812 -19.5 1 89.31 114 ILE B CA 1
ATOM 2349 C C . ILE B 1 114 ? -18.797 -18.391 -18.75 1 89.31 114 ILE B C 1
ATOM 2351 O O . ILE B 1 114 ? -18.812 -17.406 -18 1 89.31 114 ILE B O 1
ATOM 2355 N N . ASN B 1 115 ? -17.797 -19.312 -18.875 1 87.88 115 ASN B N 1
ATOM 2356 C CA . ASN B 1 115 ? -16.5 -19.031 -18.25 1 87.88 115 ASN B CA 1
ATOM 2357 C C . ASN B 1 115 ? -15.398 -18.859 -19.281 1 87.88 115 ASN B C 1
ATOM 2359 O O . ASN B 1 115 ? -14.875 -19.844 -19.812 1 87.88 115 ASN B O 1
ATOM 2363 N N . THR B 1 116 ? -15.289 -17.547 -19.656 1 92.44 116 THR B N 1
ATOM 2364 C CA . THR B 1 116 ? -14.172 -17.203 -20.531 1 92.44 116 THR B CA 1
ATOM 2365 C C . THR B 1 116 ? -13.164 -16.312 -19.812 1 92.44 116 THR B C 1
ATOM 2367 O O . THR B 1 116 ? -13.516 -15.633 -18.844 1 92.44 116 THR B O 1
ATOM 2370 N N . SER B 1 117 ? -11.961 -16.359 -20.297 1 92.75 117 SER B N 1
ATOM 2371 C CA . SER B 1 117 ? -10.906 -15.531 -19.703 1 92.75 117 SER B CA 1
ATOM 2372 C C . SER B 1 117 ? -11.266 -14.047 -19.766 1 92.75 117 SER B C 1
ATOM 2374 O O . SER B 1 117 ? -10.992 -13.297 -18.828 1 92.75 117 SER B O 1
ATOM 2376 N N . THR B 1 118 ? -11.859 -13.719 -20.875 1 94.5 118 THR B N 1
ATOM 2377 C CA . THR B 1 118 ? -12.234 -12.328 -21.062 1 94.5 118 THR B CA 1
ATOM 2378 C C . THR B 1 118 ? -13.32 -11.922 -20.062 1 94.5 118 THR B C 1
ATOM 2380 O O . THR B 1 118 ? -13.227 -10.867 -19.438 1 94.5 118 THR B O 1
ATOM 2383 N N . LEU B 1 119 ? -14.281 -12.742 -19.922 1 94.75 119 LEU B N 1
ATOM 2384 C CA . LEU B 1 119 ? -15.375 -12.445 -19 1 94.75 119 LEU B CA 1
ATOM 2385 C C . LEU B 1 119 ? -14.883 -12.422 -17.562 1 94.75 119 LEU B C 1
ATOM 2387 O O . LEU B 1 119 ? -15.312 -11.578 -16.766 1 94.75 119 LEU B O 1
ATOM 2391 N N . GLU B 1 120 ? -14.023 -13.312 -17.203 1 95.56 120 GLU B N 1
ATOM 2392 C CA . GLU B 1 120 ? -13.422 -13.312 -15.875 1 95.56 120 GLU B CA 1
ATOM 2393 C C . GLU B 1 120 ? -12.641 -12.023 -15.625 1 95.56 120 GLU B C 1
ATOM 2395 O O . GLU B 1 120 ? -12.781 -11.398 -14.578 1 95.56 120 GLU B O 1
ATOM 2400 N N . THR B 1 121 ? -11.844 -11.656 -16.625 1 97.06 121 THR B N 1
ATOM 2401 C CA . THR B 1 121 ? -11.039 -10.453 -16.5 1 97.06 121 THR B CA 1
ATOM 2402 C C . THR B 1 121 ? -11.93 -9.219 -16.328 1 97.06 121 THR B C 1
ATOM 2404 O O . THR B 1 121 ? -11.68 -8.375 -15.469 1 97.06 121 THR B O 1
ATOM 2407 N N . VAL B 1 122 ? -12.961 -9.172 -17.078 1 96.75 122 VAL B N 1
ATOM 2408 C CA . VAL B 1 122 ? -13.883 -8.039 -17.016 1 96.75 122 VAL B CA 1
ATOM 2409 C C . VAL B 1 122 ? -14.594 -8.039 -15.664 1 96.75 122 VAL B C 1
ATOM 2411 O O . VAL B 1 122 ? -14.734 -6.988 -15.031 1 96.75 122 VAL B O 1
ATOM 2414 N N . GLY B 1 123 ? -15.07 -9.148 -15.227 1 95.44 123 GLY B N 1
ATOM 2415 C CA . GLY B 1 123 ? -15.75 -9.258 -13.945 1 95.44 123 GLY B CA 1
ATOM 2416 C C . GLY B 1 123 ? -14.891 -8.82 -12.773 1 95.44 123 GLY B C 1
ATOM 2417 O O . GLY B 1 123 ? -15.297 -7.973 -11.977 1 95.44 123 GLY B O 1
ATOM 2418 N N . TYR B 1 124 ? -13.688 -9.391 -12.703 1 97.06 124 TYR B N 1
ATOM 2419 C CA . TYR B 1 124 ? -12.789 -9.039 -11.609 1 97.06 124 TYR B CA 1
ATOM 2420 C C . TYR B 1 124 ? -12.336 -7.586 -11.719 1 97.06 124 TYR B C 1
ATOM 2422 O O . TYR B 1 124 ? -12.141 -6.91 -10.711 1 97.06 124 TYR B O 1
ATOM 2430 N N . SER B 1 125 ? -12.156 -7.07 -12.953 1 98 125 SER B N 1
ATOM 2431 C CA . SER B 1 125 ? -11.805 -5.668 -13.148 1 98 125 SER B CA 1
ATOM 2432 C C . SER B 1 125 ? -12.906 -4.746 -12.633 1 98 125 SER B C 1
ATOM 2434 O O . SER B 1 125 ? -12.625 -3.719 -12.016 1 98 125 SER B O 1
ATOM 2436 N N . THR B 1 126 ? -14.078 -5.129 -12.883 1 97.25 126 THR B N 1
ATOM 2437 C CA . THR B 1 126 ? -15.219 -4.316 -12.477 1 97.25 126 THR B CA 1
ATOM 2438 C C . THR B 1 126 ? -15.297 -4.23 -10.953 1 97.25 126 THR B C 1
ATOM 2440 O O . THR B 1 126 ? -15.422 -3.139 -10.391 1 97.25 126 THR B O 1
ATOM 2443 N N . PHE B 1 127 ? -15.133 -5.289 -10.281 1 96.88 127 PHE B N 1
ATOM 2444 C CA . PHE B 1 127 ? -15.266 -5.281 -8.828 1 96.88 127 PHE B CA 1
ATOM 2445 C C . PHE B 1 127 ? -14.023 -4.684 -8.172 1 96.88 127 PHE B C 1
ATOM 2447 O O . PHE B 1 127 ? -14.117 -4.043 -7.125 1 96.88 127 PHE B O 1
ATOM 2454 N N . ALA B 1 128 ? -12.883 -4.906 -8.844 1 97.81 128 ALA B N 1
ATOM 2455 C CA . ALA B 1 128 ? -11.695 -4.199 -8.375 1 97.81 128 ALA B CA 1
ATOM 2456 C C . ALA B 1 128 ? -11.891 -2.688 -8.445 1 97.81 128 ALA B C 1
ATOM 2458 O O . ALA B 1 128 ? -11.547 -1.964 -7.512 1 97.81 128 ALA B O 1
ATOM 2459 N N . ALA B 1 129 ? -12.461 -2.213 -9.508 1 98.38 129 ALA B N 1
ATOM 2460 C CA . ALA B 1 129 ? -12.719 -0.787 -9.688 1 98.38 129 ALA B CA 1
ATOM 2461 C C . ALA B 1 129 ? -13.719 -0.277 -8.648 1 98.38 129 ALA B C 1
ATOM 2463 O O . ALA B 1 129 ? -13.5 0.768 -8.031 1 98.38 129 ALA B O 1
ATOM 2464 N N . ILE B 1 130 ? -14.742 -1.006 -8.445 1 98.19 130 ILE B N 1
ATOM 2465 C CA . ILE B 1 130 ? -15.773 -0.602 -7.492 1 98.19 130 ILE B CA 1
ATOM 2466 C C . ILE B 1 130 ? -15.188 -0.544 -6.086 1 98.19 130 ILE B C 1
ATOM 2468 O O . ILE B 1 130 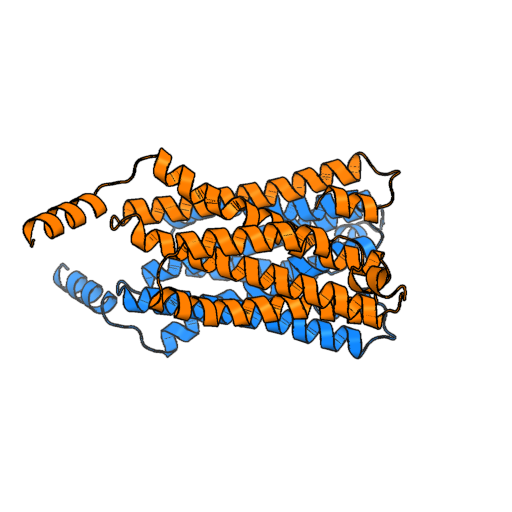? -15.43 0.408 -5.344 1 98.19 130 ILE B O 1
ATOM 2472 N N . PHE B 1 131 ? -14.453 -1.569 -5.75 1 98.44 131 PHE B N 1
ATOM 2473 C CA . PHE B 1 131 ? -13.789 -1.594 -4.453 1 98.44 131 PHE B CA 1
ATOM 2474 C C . PHE B 1 131 ? -12.914 -0.36 -4.27 1 98.44 131 PHE B C 1
ATOM 2476 O O . PHE B 1 131 ? -12.977 0.301 -3.23 1 98.44 131 PHE B O 1
ATOM 2483 N N . ASN B 1 132 ? -12.125 -0.007 -5.254 1 98.56 132 ASN B N 1
ATOM 2484 C CA . ASN B 1 132 ? -11.18 1.101 -5.137 1 98.56 132 ASN B CA 1
ATOM 2485 C C . ASN B 1 132 ? -11.898 2.447 -5.133 1 98.56 132 ASN B C 1
ATOM 2487 O O . ASN B 1 132 ? -11.43 3.402 -4.508 1 98.56 132 ASN B O 1
ATOM 2491 N N . VAL B 1 133 ? -13.039 2.529 -5.77 1 98.5 133 VAL B N 1
ATOM 2492 C CA . VAL B 1 133 ? -13.867 3.723 -5.656 1 98.5 133 VAL B CA 1
ATOM 2493 C C . VAL B 1 133 ? -14.312 3.906 -4.211 1 98.5 133 VAL B C 1
ATOM 2495 O O . VAL B 1 133 ? -14.164 4.988 -3.637 1 98.5 133 VAL B O 1
ATOM 2498 N N . GLY B 1 134 ? -14.836 2.836 -3.656 1 98.5 134 GLY B N 1
ATOM 2499 C CA . GLY B 1 134 ? -15.25 2.902 -2.264 1 98.5 134 GLY B CA 1
ATOM 2500 C C . GLY B 1 134 ? -14.109 3.258 -1.322 1 98.5 134 GLY B C 1
ATOM 2501 O O . GLY B 1 134 ? -14.289 4.059 -0.402 1 98.5 134 GLY B O 1
ATOM 2502 N N . TRP B 1 135 ? -13.023 2.668 -1.578 1 98.31 135 TRP B N 1
ATOM 2503 C CA . TRP B 1 135 ? -11.852 2.9 -0.741 1 98.31 135 TRP B CA 1
ATOM 2504 C C . TRP B 1 135 ? -11.414 4.359 -0.811 1 98.31 135 TRP B C 1
ATOM 2506 O O . TRP B 1 135 ? -11.148 4.984 0.219 1 98.31 135 TRP B O 1
ATOM 2516 N N . ALA B 1 136 ? -11.367 4.902 -2.016 1 98 136 ALA B N 1
ATOM 2517 C CA . ALA B 1 136 ? -10.953 6.293 -2.203 1 98 136 ALA B CA 1
ATOM 2518 C C . ALA B 1 136 ? -11.93 7.25 -1.527 1 98 136 ALA B C 1
ATOM 2520 O O . ALA B 1 136 ? -11.516 8.211 -0.868 1 98 136 ALA B O 1
ATOM 2521 N N . VAL B 1 137 ? -13.164 7.008 -1.656 1 98.19 137 VAL B N 1
ATOM 2522 C CA . VAL B 1 137 ? -14.195 7.844 -1.049 1 98.19 137 VAL B CA 1
ATOM 2523 C C . VAL B 1 137 ? -14.039 7.836 0.47 1 98.19 137 VAL B C 1
ATOM 2525 O O . VAL B 1 137 ? -14.055 8.891 1.109 1 98.19 137 VAL B O 1
ATOM 2528 N N . THR B 1 138 ? -13.867 6.688 1.012 1 98.38 138 THR B N 1
ATOM 2529 C CA . THR B 1 138 ? -13.719 6.547 2.457 1 98.38 138 THR B CA 1
ATOM 2530 C C . THR B 1 138 ? -12.453 7.25 2.939 1 98.38 138 THR B C 1
ATOM 2532 O O . THR B 1 138 ? -12.477 7.949 3.953 1 98.38 138 THR B O 1
ATOM 2535 N N . GLN B 1 139 ? -11.43 7.066 2.203 1 97.19 139 GLN B N 1
ATOM 2536 C CA . GLN B 1 139 ? -10.141 7.641 2.566 1 97.19 139 GLN B CA 1
ATOM 2537 C C . GLN B 1 139 ? -10.203 9.164 2.594 1 97.19 139 GLN B C 1
ATOM 2539 O O . GLN B 1 139 ? -9.781 9.789 3.57 1 97.19 139 GLN B O 1
ATOM 2544 N N . VAL B 1 140 ? -10.688 9.75 1.573 1 95.25 140 VAL B N 1
ATOM 2545 C CA . VAL B 1 140 ? -10.734 11.203 1.456 1 95.25 140 VAL B CA 1
ATOM 2546 C C . VAL B 1 140 ? -11.703 11.773 2.488 1 95.25 140 VAL B C 1
ATOM 2548 O O . VAL B 1 140 ? -11.398 12.773 3.15 1 95.25 140 VAL B O 1
ATOM 2551 N N . ALA B 1 141 ? -12.82 11.156 2.668 1 97.31 141 ALA B N 1
ATOM 2552 C CA . ALA B 1 141 ? -13.805 11.609 3.648 1 97.31 141 ALA B CA 1
ATOM 2553 C C . ALA B 1 141 ? -13.234 11.547 5.062 1 97.31 141 ALA B C 1
ATOM 2555 O O . ALA B 1 141 ? -13.352 12.508 5.828 1 97.31 141 ALA B O 1
ATOM 2556 N N . HIS B 1 142 ? -12.617 10.469 5.359 1 97.62 142 HIS B N 1
ATOM 2557 C CA . HIS B 1 142 ? -12.078 10.273 6.699 1 97.62 142 HIS B CA 1
ATOM 2558 C C . HIS B 1 142 ? -11 11.305 7.016 1 97.62 142 HIS B C 1
ATOM 2560 O O . HIS B 1 142 ? -10.992 11.891 8.102 1 97.62 142 HIS B O 1
ATOM 2566 N N . MET B 1 143 ? -10.148 11.531 6.125 1 94.12 143 MET B N 1
ATOM 2567 C CA . MET B 1 143 ? -9.078 12.5 6.348 1 94.12 143 MET B CA 1
ATOM 2568 C C . MET B 1 143 ? -9.641 13.906 6.488 1 94.12 143 MET B C 1
ATOM 2570 O O . MET B 1 143 ? -9.141 14.703 7.289 1 94.12 143 MET B O 1
ATOM 2574 N N . SER B 1 144 ? -10.602 14.227 5.762 1 92.56 144 SER B N 1
ATOM 2575 C CA . SER B 1 144 ? -11.203 15.555 5.793 1 92.56 144 SER B CA 1
ATOM 2576 C C . SER B 1 144 ? -11.938 15.805 7.109 1 92.56 144 SER B C 1
ATOM 2578 O O . SER B 1 144 ? -12.102 16.953 7.527 1 92.56 144 SER B O 1
ATOM 2580 N N . MET B 1 145 ? -12.367 14.797 7.723 1 95 145 MET B N 1
ATOM 2581 C CA . MET B 1 145 ? -13.117 14.93 8.969 1 95 145 MET B CA 1
ATOM 2582 C C . MET B 1 145 ? -12.242 15.523 10.07 1 95 145 MET B C 1
ATOM 2584 O O . MET B 1 145 ? -12.75 16.125 11.016 1 95 145 MET B O 1
ATOM 2588 N N . VAL B 1 146 ? -10.914 15.367 9.977 1 93.88 146 VAL B N 1
ATOM 2589 C CA . VAL B 1 146 ? -10 15.914 10.969 1 93.88 146 VAL B CA 1
ATOM 2590 C C . VAL B 1 146 ? -10.234 17.422 11.125 1 93.88 146 VAL B C 1
ATOM 2592 O O . VAL B 1 146 ? -10.258 17.938 12.242 1 93.88 146 VAL B O 1
ATOM 2595 N N . ASN B 1 147 ? -10.5 18.125 9.992 1 88 147 ASN B N 1
ATOM 2596 C CA . ASN B 1 147 ? -10.656 19.562 9.969 1 88 147 ASN B CA 1
ATOM 2597 C C . ASN B 1 147 ? -11.992 20 10.57 1 88 147 ASN B C 1
ATOM 2599 O O . ASN B 1 147 ? -12.164 21.156 10.953 1 88 147 ASN B O 1
ATOM 2603 N N . CYS B 1 148 ? -12.914 19.047 10.727 1 89.62 148 CYS B N 1
ATOM 2604 C CA . CYS B 1 148 ? -14.234 19.359 11.273 1 89.62 148 CYS B CA 1
ATOM 2605 C C . CYS B 1 148 ? -14.312 19 12.75 1 89.62 148 CYS B C 1
ATOM 2607 O O . CYS B 1 148 ? -15.133 19.547 13.484 1 89.62 148 CYS B O 1
ATOM 2609 N N . ILE B 1 149 ? -13.508 18.156 13.188 1 93.94 149 ILE B N 1
ATOM 2610 C CA . ILE B 1 149 ? -13.586 17.641 14.539 1 93.94 149 ILE B CA 1
ATOM 2611 C C . ILE B 1 149 ? -12.938 18.625 15.516 1 93.94 149 ILE B C 1
ATOM 2613 O O . ILE B 1 149 ? -13.438 18.828 16.625 1 93.94 149 ILE B O 1
ATOM 2617 N N . THR B 1 150 ? -11.867 19.203 15.117 1 94.62 150 THR B N 1
ATOM 2618 C CA . THR B 1 150 ? -11.156 20.078 16.047 1 94.62 150 THR B CA 1
ATOM 2619 C C . THR B 1 150 ? -10.328 21.109 15.305 1 94.62 150 THR B C 1
ATOM 2621 O O . THR B 1 150 ? -9.891 20.875 14.172 1 94.62 150 THR B O 1
ATOM 2624 N N . SER B 1 151 ? -10.125 22.25 16 1 92.88 151 SER B N 1
ATOM 2625 C CA . SER B 1 151 ? -9.227 23.281 15.492 1 92.88 151 SER B CA 1
ATOM 2626 C C . SER B 1 151 ? -7.949 23.344 16.328 1 92.88 151 SER B C 1
ATOM 2628 O O . SER B 1 151 ? -7.062 24.156 16.031 1 92.88 151 SER B O 1
ATOM 2630 N N . ASN B 1 152 ? -7.914 22.438 17.297 1 93.44 152 ASN B N 1
ATOM 2631 C CA . ASN B 1 152 ? -6.715 22.359 18.125 1 93.44 152 ASN B CA 1
ATOM 2632 C C . ASN B 1 152 ? -5.594 21.609 17.422 1 93.44 152 ASN B C 1
ATOM 2634 O O . ASN B 1 152 ? -5.75 20.438 17.078 1 93.44 152 ASN B O 1
ATOM 2638 N N . PRO B 1 153 ? -4.438 22.266 17.234 1 90.19 153 PRO B N 1
ATOM 2639 C CA . PRO B 1 153 ? -3.359 21.625 16.469 1 90.19 153 PRO B CA 1
ATOM 2640 C C . PRO B 1 153 ? -2.84 20.359 17.141 1 90.19 153 PRO B C 1
ATOM 2642 O O . PRO B 1 153 ? -2.52 19.391 16.453 1 90.19 153 PRO B O 1
ATOM 2645 N N . THR B 1 154 ? -2.824 20.375 18.391 1 92.31 154 THR B N 1
ATOM 2646 C CA . THR B 1 154 ? -2.35 19.203 19.125 1 92.31 154 THR B CA 1
ATOM 2647 C C . THR B 1 154 ? -3.32 18.031 18.953 1 92.31 154 THR B C 1
ATOM 2649 O O . THR B 1 154 ? -2.9 16.891 18.75 1 92.31 154 THR B O 1
ATOM 2652 N N . SER B 1 155 ? -4.555 18.344 19 1 96 155 SER B N 1
ATOM 2653 C CA . SER B 1 155 ? -5.57 17.312 18.828 1 96 155 SER B CA 1
ATOM 2654 C C . SER B 1 155 ? -5.582 16.766 17.406 1 96 155 SER B C 1
ATOM 2656 O O . SER B 1 155 ? -5.816 15.578 17.188 1 96 155 SER B O 1
ATOM 2658 N N . ARG B 1 156 ? -5.297 17.594 16.438 1 94.25 156 ARG B N 1
ATOM 2659 C CA . ARG B 1 156 ? -5.234 17.156 15.055 1 94.25 156 ARG B CA 1
ATOM 2660 C C . ARG B 1 156 ? -4.098 16.156 14.852 1 94.25 156 ARG B C 1
ATOM 2662 O O . ARG B 1 156 ? -4.277 15.125 14.195 1 94.25 156 ARG B O 1
ATOM 2669 N N . VAL B 1 157 ? -3 16.469 15.461 1 90.56 157 VAL B N 1
ATOM 2670 C CA . VAL B 1 157 ? -1.846 15.586 15.375 1 90.56 157 VAL B CA 1
ATOM 2671 C C . VAL B 1 157 ? -2.166 14.25 16.047 1 90.56 157 VAL B C 1
ATOM 2673 O O . VAL B 1 157 ? -1.824 13.188 15.531 1 90.56 157 VAL B O 1
ATOM 2676 N N . SER B 1 158 ? -2.842 14.367 17.141 1 95.81 158 SER B N 1
ATOM 2677 C CA . SER B 1 158 ? -3.211 13.164 17.875 1 95.81 158 SER B CA 1
ATOM 2678 C C . SER B 1 158 ? -4.176 12.297 17.078 1 95.81 158 SER B C 1
ATOM 2680 O O . SER B 1 158 ? -4.066 11.07 17.078 1 95.81 158 SER B O 1
ATOM 2682 N N . LEU B 1 159 ? -5.09 12.906 16.344 1 97 159 LEU B N 1
ATOM 2683 C CA . LEU B 1 159 ? -6.031 12.172 15.508 1 97 159 LEU B CA 1
ATOM 2684 C C . LEU B 1 159 ? -5.301 11.414 14.406 1 97 159 LEU B C 1
ATOM 2686 O O . LEU B 1 159 ? -5.504 10.211 14.234 1 97 159 LEU B O 1
ATOM 2690 N N . VAL B 1 160 ? -4.414 12.078 13.758 1 94.44 160 VAL B N 1
ATOM 2691 C CA . VAL B 1 160 ? -3.709 11.492 12.617 1 94.44 160 VAL B CA 1
ATOM 2692 C C . VAL B 1 160 ? -2.742 10.414 13.109 1 94.44 160 VAL B C 1
ATOM 2694 O O . VAL B 1 160 ? -2.607 9.359 12.484 1 94.44 160 VAL B O 1
ATOM 2697 N N . SER B 1 161 ? -2.117 10.719 14.219 1 93.06 161 SER B N 1
ATOM 2698 C CA . SER B 1 161 ? -1.207 9.734 14.797 1 93.06 161 SER B CA 1
ATOM 2699 C C . SER B 1 161 ? -1.947 8.461 15.188 1 93.06 161 SER B C 1
ATOM 2701 O O . SER B 1 161 ? -1.457 7.355 14.953 1 93.06 161 SER B O 1
ATOM 2703 N N . CYS B 1 162 ? -3.064 8.633 15.773 1 96.69 162 CYS B N 1
ATOM 2704 C CA . CYS B 1 162 ? -3.875 7.48 16.156 1 96.69 162 CYS B CA 1
ATOM 2705 C C . CYS B 1 162 ? -4.344 6.715 14.922 1 96.69 162 CYS B C 1
ATOM 2707 O O . CYS B 1 162 ? -4.328 5.484 14.914 1 96.69 162 CYS B O 1
ATOM 2709 N N . ARG B 1 163 ? -4.742 7.434 13.906 1 97.5 163 ARG B N 1
ATOM 2710 C CA . ARG B 1 163 ? -5.129 6.816 12.648 1 97.5 163 ARG B CA 1
ATOM 2711 C C . ARG B 1 163 ? -3.992 5.969 12.078 1 97.5 163 ARG B C 1
ATOM 2713 O O . ARG B 1 163 ? -4.207 4.832 11.656 1 97.5 163 ARG B O 1
ATOM 2720 N N . ASN B 1 164 ? -2.812 6.492 12.141 1 93.44 164 ASN B N 1
ATOM 2721 C CA . ASN B 1 164 ? -1.641 5.793 11.625 1 93.44 164 ASN B CA 1
ATOM 2722 C C . ASN B 1 164 ? -1.322 4.547 12.445 1 93.44 164 ASN B C 1
ATOM 2724 O O . ASN B 1 164 ? -0.899 3.527 11.898 1 93.44 164 ASN B O 1
ATOM 2728 N N . ALA B 1 165 ? -1.493 4.676 13.695 1 94.62 165 ALA B N 1
ATOM 2729 C CA . ALA B 1 165 ? -1.282 3.52 14.562 1 94.62 165 ALA B CA 1
ATOM 2730 C C . ALA B 1 165 ? -2.262 2.398 14.234 1 94.62 165 ALA B C 1
ATOM 2732 O O . ALA B 1 165 ? -1.871 1.231 14.141 1 94.62 165 ALA B O 1
ATOM 2733 N N . PHE B 1 166 ? -3.482 2.758 14.047 1 97.56 166 PHE B N 1
ATOM 2734 C CA . PHE B 1 166 ? -4.484 1.762 13.695 1 97.56 166 PHE B CA 1
ATOM 2735 C C . PHE B 1 166 ? -4.191 1.158 12.328 1 97.56 166 PHE B C 1
ATOM 2737 O O . PHE B 1 166 ? -4.438 -0.027 12.102 1 97.56 166 PHE B O 1
ATOM 2744 N N . THR B 1 167 ? -3.713 1.962 11.398 1 96.5 167 THR B N 1
ATOM 2745 C CA . THR B 1 167 ? -3.305 1.454 10.094 1 96.5 167 THR B CA 1
ATOM 2746 C C . THR B 1 167 ? -2.225 0.387 10.242 1 96.5 167 THR B C 1
ATOM 2748 O O . THR B 1 167 ? -2.285 -0.66 9.594 1 96.5 167 THR B O 1
ATOM 2751 N N . MET B 1 168 ? -1.265 0.665 11.07 1 95 168 MET B N 1
ATOM 2752 C CA . MET B 1 168 ? -0.184 -0.287 11.312 1 95 168 MET B CA 1
ATOM 2753 C C . MET B 1 168 ? -0.722 -1.578 11.922 1 95 168 MET B C 1
ATOM 2755 O O . MET B 1 168 ? -0.354 -2.672 11.492 1 95 168 MET B O 1
ATOM 2759 N N . VAL B 1 169 ? -1.575 -1.463 12.836 1 96.69 169 VAL B N 1
ATOM 2760 C CA . VAL B 1 169 ? -2.184 -2.619 13.484 1 96.69 169 VAL B CA 1
ATOM 2761 C C . VAL B 1 169 ? -2.986 -3.424 12.469 1 96.69 169 VAL B C 1
ATOM 2763 O O . VAL B 1 169 ? -2.904 -4.652 12.43 1 96.69 169 VAL B O 1
ATOM 2766 N N . ALA B 1 170 ? -3.74 -2.701 11.695 1 97.44 170 ALA B N 1
ATOM 2767 C CA . ALA B 1 170 ? -4.547 -3.359 10.672 1 97.44 170 ALA B CA 1
ATOM 2768 C C . ALA B 1 170 ? -3.666 -4.156 9.711 1 97.44 170 ALA B C 1
ATOM 2770 O O . ALA B 1 170 ? -3.947 -5.32 9.422 1 97.44 170 ALA B O 1
ATOM 2771 N N . ASN B 1 171 ? -2.619 -3.555 9.273 1 96.5 171 ASN B N 1
ATOM 2772 C CA . ASN B 1 171 ? -1.702 -4.191 8.336 1 96.5 171 ASN B CA 1
ATOM 2773 C C . ASN B 1 171 ? -1.032 -5.418 8.945 1 96.5 171 ASN B C 1
ATOM 2775 O O . ASN B 1 171 ? -1.027 -6.492 8.344 1 96.5 171 ASN B O 1
ATOM 2779 N N . LEU B 1 172 ? -0.531 -5.258 10.141 1 97.12 172 LEU B N 1
ATOM 2780 C CA . LEU B 1 172 ? 0.176 -6.355 10.789 1 97.12 172 LEU B CA 1
ATOM 2781 C C . LEU B 1 172 ? -0.78 -7.492 11.133 1 97.12 172 LEU B C 1
ATOM 2783 O O . LEU B 1 172 ? -0.404 -8.664 11.062 1 97.12 172 LEU B O 1
ATOM 2787 N N . SER B 1 173 ? -1.977 -7.164 11.492 1 97.56 173 SER B N 1
ATOM 2788 C CA . SER B 1 173 ? -2.98 -8.188 11.773 1 97.56 173 SER B CA 1
ATOM 2789 C C . SER B 1 173 ? -3.27 -9.031 10.531 1 97.56 173 SER B C 1
ATOM 2791 O O . SER B 1 173 ? -3.406 -10.25 10.633 1 97.56 173 SER B O 1
ATOM 2793 N N . LEU B 1 174 ? -3.344 -8.359 9.406 1 97.81 174 LEU B N 1
ATOM 2794 C CA . LEU B 1 174 ? -3.576 -9.102 8.172 1 97.81 174 LEU B CA 1
ATOM 2795 C C . LEU B 1 174 ? -2.469 -10.117 7.93 1 97.81 174 LEU B C 1
ATOM 2797 O O . LEU B 1 174 ? -2.748 -11.281 7.633 1 97.81 174 LEU B O 1
ATOM 2801 N N . TYR B 1 175 ? -1.271 -9.727 8.055 1 97.31 175 TYR B N 1
ATOM 2802 C CA . TYR B 1 175 ? -0.138 -10.602 7.785 1 97.31 175 TYR B CA 1
ATOM 2803 C C . TYR B 1 175 ? -0.061 -11.727 8.812 1 97.31 175 TYR B C 1
ATOM 2805 O O . TYR B 1 175 ? 0.297 -12.859 8.484 1 97.31 175 TYR B O 1
ATOM 2813 N N . GLY B 1 176 ? -0.375 -11.391 10.055 1 97.12 176 GLY B N 1
ATOM 2814 C CA . GLY B 1 176 ? -0.445 -12.414 11.086 1 97.12 176 GLY B CA 1
ATOM 2815 C C . GLY B 1 176 ? -1.518 -13.453 10.82 1 97.12 176 GLY B C 1
ATOM 2816 O O . GLY B 1 176 ? -1.26 -14.656 10.906 1 97.12 176 GLY B O 1
ATOM 2817 N N . VAL B 1 177 ? -2.693 -13.039 10.469 1 97.38 177 VAL B N 1
ATOM 2818 C CA . VAL B 1 177 ? -3.807 -13.93 10.164 1 97.38 177 VAL B CA 1
ATOM 2819 C C . VAL B 1 177 ? -3.463 -14.789 8.953 1 97.38 177 VAL B C 1
ATOM 2821 O O . VAL B 1 177 ? -3.721 -16 8.953 1 97.38 177 VAL B O 1
ATOM 2824 N N . ALA B 1 178 ? -2.881 -14.18 7.949 1 96.88 178 ALA B N 1
ATOM 2825 C CA . ALA B 1 178 ? -2.498 -14.922 6.75 1 96.88 178 ALA B CA 1
ATOM 2826 C C . ALA B 1 178 ? -1.486 -16.016 7.078 1 96.88 178 ALA B C 1
ATOM 2828 O O . ALA B 1 178 ? -1.62 -17.156 6.617 1 96.88 178 ALA B O 1
ATOM 2829 N N . LEU B 1 179 ? -0.519 -15.664 7.93 1 96.06 179 LEU B N 1
ATOM 2830 C CA . LEU B 1 179 ? 0.48 -16.656 8.312 1 96.06 179 LEU B CA 1
ATOM 2831 C C . LEU B 1 179 ? -0.168 -17.828 9.047 1 96.06 179 LEU B C 1
ATOM 2833 O O . LEU B 1 179 ? 0.152 -18.984 8.781 1 96.06 179 LEU B O 1
ATOM 2837 N N . VAL B 1 180 ? -1.063 -17.531 9.891 1 96.69 180 VAL B N 1
ATOM 2838 C CA . VAL B 1 180 ? -1.743 -18.562 10.672 1 96.69 180 VAL B CA 1
ATOM 2839 C C . VAL B 1 180 ? -2.559 -19.453 9.75 1 96.69 180 VAL B C 1
ATOM 2841 O O . VAL B 1 180 ? -2.488 -20.688 9.852 1 96.69 180 VAL B O 1
ATOM 2844 N N . ILE B 1 181 ? -3.236 -18.922 8.812 1 96.88 181 ILE B N 1
ATOM 2845 C CA . ILE B 1 181 ? -4.098 -19.672 7.91 1 96.88 181 ILE B CA 1
ATOM 2846 C C . ILE B 1 181 ? -3.244 -20.547 6.996 1 96.88 181 ILE B C 1
ATOM 2848 O O . ILE B 1 181 ? -3.512 -21.75 6.84 1 96.88 181 ILE B O 1
ATOM 2852 N N . PHE B 1 182 ? -2.178 -20.047 6.508 1 96.38 182 PHE B N 1
ATOM 2853 C CA . PHE B 1 182 ? -1.337 -20.781 5.574 1 96.38 182 PHE B CA 1
ATOM 2854 C C . PHE B 1 182 ? -0.593 -21.906 6.293 1 96.38 182 PHE B C 1
ATOM 2856 O O . PHE B 1 182 ? -0.312 -22.953 5.699 1 96.38 182 PHE B O 1
ATOM 2863 N N . THR B 1 183 ? -0.283 -21.641 7.609 1 93.31 183 THR B N 1
ATOM 2864 C CA . THR B 1 183 ? 0.469 -22.641 8.359 1 93.31 183 THR B CA 1
ATOM 2865 C C . THR B 1 183 ? -0.458 -23.734 8.883 1 93.31 183 THR B C 1
ATOM 2867 O O . THR B 1 183 ? -0.076 -24.906 8.945 1 93.31 183 THR B O 1
ATOM 2870 N N . LEU B 1 184 ? -1.672 -23.422 9.156 1 93.56 184 LEU B N 1
ATOM 2871 C CA . LEU B 1 184 ? -2.574 -24.375 9.781 1 93.56 184 LEU B CA 1
ATOM 2872 C C . LEU B 1 184 ? -3.348 -25.172 8.734 1 93.56 184 LEU B C 1
ATOM 2874 O O . LEU B 1 184 ? -3.758 -26.297 8.977 1 93.56 184 LEU B O 1
ATOM 2878 N N . LEU B 1 185 ? -3.541 -24.531 7.59 1 93.44 185 LEU B N 1
ATOM 2879 C CA . LEU B 1 185 ? -4.402 -25.172 6.598 1 93.44 185 LEU B CA 1
ATOM 2880 C C . LEU B 1 185 ? -3.604 -25.562 5.359 1 93.44 185 LEU B C 1
ATOM 2882 O O . LEU B 1 185 ? -4.004 -25.25 4.234 1 93.44 185 LEU B O 1
ATOM 2886 N N . GLN B 1 186 ? -2.529 -26.25 5.551 1 90.25 186 GLN B N 1
ATOM 2887 C CA . GLN B 1 186 ? -1.627 -26.609 4.461 1 90.25 186 GLN B CA 1
ATOM 2888 C C . GLN B 1 186 ? -2.275 -27.609 3.516 1 90.25 186 GLN B C 1
ATOM 2890 O O . GLN B 1 186 ? -1.937 -27.656 2.332 1 90.25 186 GLN B O 1
ATOM 2895 N N . SER B 1 187 ? -3.309 -28.312 4.012 1 92.31 187 SER B N 1
ATOM 2896 C CA . SER B 1 187 ? -3.951 -29.359 3.223 1 92.31 187 SER B CA 1
ATOM 2897 C C . SER B 1 187 ? -5.094 -28.797 2.387 1 92.31 187 SER B C 1
ATOM 2899 O O . SER B 1 187 ? -5.594 -29.469 1.479 1 92.31 187 SER B O 1
ATOM 2901 N N . VAL B 1 188 ? -5.43 -27.609 2.648 1 93.5 188 VAL B N 1
ATOM 2902 C CA . VAL B 1 188 ? -6.547 -26.969 1.955 1 93.5 188 VAL B CA 1
ATOM 2903 C C . VAL B 1 188 ? -6.039 -26.234 0.712 1 93.5 188 VAL B C 1
ATOM 2905 O O . VAL B 1 188 ? -4.941 -25.672 0.719 1 93.5 188 VAL B O 1
ATOM 2908 N N . ASN B 1 189 ? -6.879 -26.281 -0.308 1 95.12 189 ASN B N 1
ATOM 2909 C CA . ASN B 1 189 ? -6.551 -25.547 -1.524 1 95.12 189 ASN B CA 1
ATOM 2910 C C . ASN B 1 189 ? -6.234 -24.078 -1.226 1 95.12 189 ASN B C 1
ATOM 2912 O O . ASN B 1 189 ? -6.934 -23.438 -0.444 1 95.12 189 ASN B O 1
ATOM 2916 N N . VAL B 1 190 ? -5.184 -23.578 -1.841 1 94.44 190 VAL B N 1
ATOM 2917 C CA . VAL B 1 190 ? -4.676 -22.25 -1.524 1 94.44 190 VAL B CA 1
ATOM 2918 C C . VAL B 1 190 ? -5.723 -21.203 -1.886 1 94.44 190 VAL B C 1
ATOM 2920 O O . VAL B 1 190 ? -5.801 -20.141 -1.245 1 94.44 190 VAL B O 1
ATOM 2923 N N . LEU B 1 191 ? -6.562 -21.391 -2.918 1 94.56 191 LEU B N 1
ATOM 2924 C CA . LEU B 1 191 ? -7.617 -20.453 -3.291 1 94.56 191 LEU B CA 1
ATOM 2925 C C . LEU B 1 191 ? -8.625 -20.281 -2.156 1 94.56 191 LEU B C 1
ATOM 2927 O O . LEU B 1 191 ? -9.102 -19.188 -1.904 1 94.56 191 LEU B O 1
ATOM 2931 N N . VAL B 1 192 ? -8.914 -21.344 -1.523 1 94.44 192 VAL B N 1
ATOM 2932 C CA . VAL B 1 192 ? -9.82 -21.312 -0.382 1 94.44 192 VAL B CA 1
ATOM 2933 C C . VAL B 1 192 ? -9.164 -20.562 0.781 1 94.44 192 VAL B C 1
ATOM 2935 O O . VAL B 1 192 ? -9.82 -19.812 1.501 1 94.44 192 VAL B O 1
ATOM 2938 N N . GLN B 1 193 ? -7.895 -20.766 0.938 1 94.5 193 GLN B N 1
ATOM 2939 C CA . GLN B 1 193 ? -7.16 -20.047 1.979 1 94.5 193 GLN B CA 1
ATOM 2940 C C . GLN B 1 193 ? -7.207 -18.547 1.755 1 94.5 193 GLN B C 1
ATOM 2942 O O . GLN B 1 193 ? -7.426 -17.781 2.695 1 94.5 193 GLN B O 1
ATOM 2947 N N . TYR B 1 194 ? -7.039 -18.109 0.486 1 94.75 194 TYR B N 1
ATOM 2948 C CA . TYR B 1 194 ? -7.145 -16.688 0.161 1 94.75 194 TYR B CA 1
ATOM 2949 C C . TYR B 1 194 ? -8.523 -16.141 0.529 1 94.75 194 TYR B C 1
ATOM 2951 O O . TYR B 1 194 ? -8.633 -15.039 1.069 1 94.75 194 TYR B O 1
ATOM 2959 N N . ARG B 1 195 ? -9.523 -16.875 0.317 1 93.38 195 ARG B N 1
ATOM 2960 C 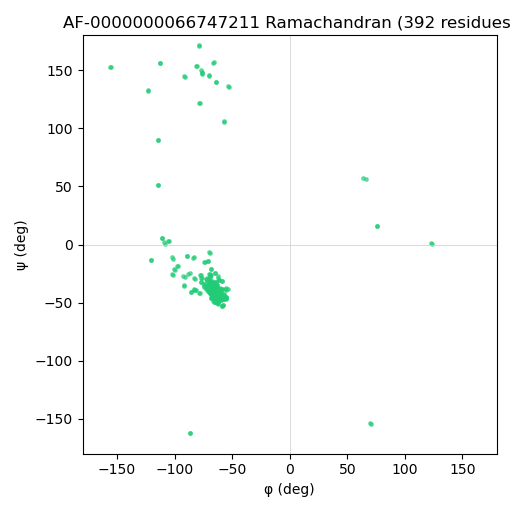CA . ARG B 1 195 ? -10.891 -16.453 0.584 1 93.38 195 ARG B CA 1
ATOM 2961 C C . ARG B 1 195 ? -11.156 -16.375 2.084 1 93.38 195 ARG B C 1
ATOM 2963 O O . ARG B 1 195 ? -11.875 -15.484 2.545 1 93.38 195 ARG B O 1
ATOM 2970 N N . TRP B 1 196 ? -10.586 -17.234 2.834 1 92.44 196 TRP B N 1
ATOM 2971 C CA . TRP B 1 196 ? -10.711 -17.188 4.289 1 92.44 196 TRP B CA 1
ATOM 2972 C C . TRP B 1 196 ? -10 -15.961 4.855 1 92.44 196 TRP B C 1
ATOM 2974 O O . TRP B 1 196 ? -10.492 -15.32 5.785 1 92.44 196 TRP B O 1
ATOM 2984 N N . ILE B 1 197 ? -8.852 -15.703 4.312 1 93.62 197 ILE B N 1
ATOM 2985 C CA . ILE B 1 197 ? -8.125 -14.516 4.73 1 93.62 197 ILE B CA 1
ATOM 2986 C C . ILE B 1 197 ? 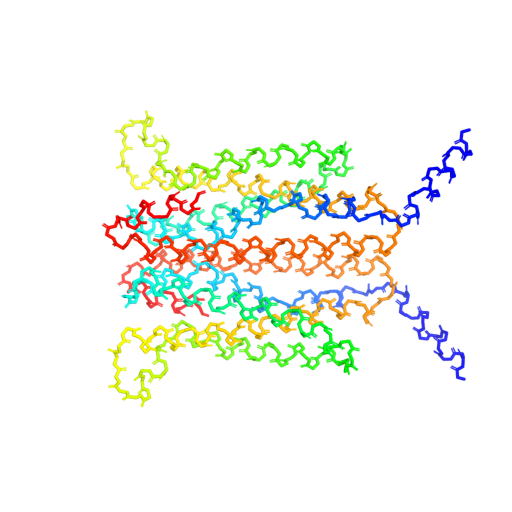-8.945 -13.266 4.406 1 93.62 197 ILE B C 1
ATOM 2988 O O . ILE B 1 197 ? -9.086 -12.375 5.25 1 93.62 197 ILE B O 1
ATOM 2992 N N . ALA B 1 198 ? -9.57 -13.289 3.238 1 92.44 198 ALA B N 1
ATOM 2993 C CA . ALA B 1 198 ? -10.359 -12.148 2.785 1 92.44 198 ALA B CA 1
ATOM 2994 C C . ALA B 1 198 ? -11.68 -12.047 3.557 1 92.44 198 ALA B C 1
ATOM 2996 O O . ALA B 1 198 ? -12.102 -10.953 3.93 1 92.44 198 ALA B O 1
#